Protein AF-0000000085117519 (afdb_homodimer)

Solvent-accessible surface area (backbone atoms only — not comparable to full-atom values): 30562 Å² total; per-residue (Å²): 130,60,61,52,60,50,50,51,42,46,38,58,75,48,34,56,81,60,82,29,48,44,39,52,69,30,52,37,59,60,40,40,76,76,71,46,51,65,66,56,47,53,52,32,51,52,50,38,33,74,71,52,37,32,43,80,46,76,56,90,94,42,48,32,40,27,59,27,74,63,30,47,52,53,40,50,56,50,45,55,66,66,70,52,86,67,80,57,80,66,82,73,40,32,35,37,42,36,47,63,70,51,78,94,43,46,69,58,52,57,56,48,50,54,54,38,37,48,71,22,40,26,47,76,48,98,46,34,31,34,28,62,58,93,46,64,68,60,50,54,50,48,32,61,73,68,67,40,60,93,27,44,41,33,31,45,24,34,83,71,19,85,68,50,73,54,57,52,44,59,69,29,41,67,59,68,62,52,34,52,51,29,48,52,50,42,60,56,49,52,55,48,39,57,53,49,50,53,32,48,75,69,66,72,51,52,34,60,56,28,33,50,52,41,51,51,50,50,52,59,56,51,54,44,47,65,72,51,47,72,74,30,64,90,60,47,65,92,85,51,36,59,60,57,36,49,52,50,48,53,54,44,44,57,73,26,40,66,46,16,48,52,38,50,50,54,43,51,45,53,44,51,49,54,49,51,54,50,50,52,53,52,68,72,97,130,60,60,52,59,51,50,51,42,45,39,60,76,46,34,56,82,59,82,29,46,44,39,52,68,31,53,38,57,58,39,39,77,76,72,46,49,64,66,55,48,54,51,32,50,51,50,38,34,74,72,50,36,32,45,80,45,76,57,88,95,42,50,29,40,27,58,28,76,64,29,47,54,52,40,51,56,49,44,54,65,66,71,51,87,66,79,56,83,67,83,73,41,32,34,38,42,37,47,62,68,53,78,93,45,46,70,57,51,57,55,48,49,55,52,38,37,50,71,20,40,26,48,76,48,98,46,34,31,36,26,62,58,94,47,66,68,60,50,54,50,50,33,60,73,68,67,39,60,94,28,43,42,33,29,46,24,33,84,72,21,84,67,50,72,54,57,51,44,59,68,30,42,67,60,68,62,52,35,50,53,29,47,53,49,42,60,56,49,50,55,48,37,57,54,49,51,53,31,48,76,69,66,72,52,53,35,62,55,28,32,48,53,41,52,49,50,50,52,58,56,52,54,45,48,64,70,49,48,72,73,31,65,91,62,48,64,91,85,53,36,60,61,56,34,49,52,50,48,50,54,46,44,58,73,25,39,65,46,15,48,51,38,49,48,55,43,52,45,53,44,52,51,55,47,50,54,50,50,52,54,52,68,72,96

Sequence (570 aa):
MNTRSMIFTIYGDYIRHYGGEIWIGSLIRLLREFGHNDQAVRAAVSRMSKQGWIRAEKRGNKSYYSLTERGVKRMEEAARRIYKTRPEHWDGKWRILIYTIPEDKRHLRDELRKELVWSGFGTISNSCWISPNNLEQQVYDLIDKYDIRPYVDFFLAEYDGPHTNKQLVEKCWNLEEINQKYEQFIAVYSQKYVIDKHKIERGEMSDAECFVERTKLVHEYRKFLFIDPGLPEELLPNEWMGSHAAALFNDYYQQLAAPASRFFEAVFQEGAELDKKEEEEISVEMNTRSMIFTIYGDYIRHYGGEIWIGSLIRLLREFGHNDQAVRAAVSRMSKQGWIRAEKRGNKSYYSLTERGVKRMEEAARRIYKTRPEHWDGKWRILIYTIPEDKRHLRDELRKELVWSGFGTISNSCWISPNNLEQQVYDLIDKYDIRPYVDFFLAEYDGPHTNKQLVEKCWNLEEINQKYEQFIAVYSQKYVIDKHKIERGEMSDAECFVERTKLVHEYRKFLFIDPGLPEELLPNEWMGSHAAALFNDYYQQLAAPASRFFEAVFQEGAELDKKEEEEISVE

Radius of gyration: 36.49 Å; Cα contacts (8 Å, |Δi|>4): 684; chains: 2; bounding box: 38×112×110 Å

Nearest PDB structures (foldseek):
  8a39-assembly2_BP1-2  TM=8.438E-01  e=2.696E-21  Escherichia coli W
  3l09-assembly2_C  TM=6.729E-01  e=2.757E-09  Jannaschia sp. CCS1
  5ndv-assembly2_C0  TM=5.968E-01  e=7.536E-02  Saccharomyces cerevisiae S288C
  8q87-assembly1_Aj  TM=6.374E-01  e=1.216E-01  Gallus gallus
  4y66-assembly2_C  TM=2.990E-01  e=1.673E-01  Giardia lamblia ATCC 50803

pLDDT: mean 92.29, std 9.92, range [41.88, 98.69]

Foldseek 3Di:
DQLLLLLLLCLLPPLVVVVQKFWLQLVQVLCVLVVDHSVSNVVSLVVCVVVQQWDWDDDPPIIMIGGDPVNNVVSVVLCCVLLPDDADDFPQKKKKKFFADDPVVVVLVVVVVQLCLLLQWFDPDPGMTMASDPCVVVVVVSCVVSVRVVTMDMDIGHDPDPDDLLVSCVNGAVQVVLQVLLVVLCVVLVVVLVVVLVCVVVVNAALSNLLVVLSVLSSSSSVSSNRHSSHGPVNDDPDRSVNVSSVSSVSSNVSSPVSPNVVSCVSRVVRVVVSVVVVVVVVVD/DQLLLLLLLCLLPPLVVVQQKFWLQLVQVLCVLVVDHSVSNVVSLVVCVVVQQWDWDDDPPIIMIGGDPVNNVVSVVLCCVLLPDDADDFPQKKKKKFFADDPVVVVLVVVVVQLCLLLQWFDPDPGMIMASDPCVVVVVVSCVVSVRVVTMDMDIGHDPDPDDLLVVCVNGAVQVVLQVLLVVLCVVVVVVLVVVLVCVVVVNAALSNLLVVLSVLSSSSSVSSNRHSSHGPVNDDPDRSVNVSSVSSVSSNVSSPVSPNVVSVVSRVVRVVVSVVVVVVVVVD

InterPro domains:
  IPR011965 Phenylacetic acid degradation operon negative regulatory protein PaaX [PIRSF020623] (1-280)
  IPR011965 Phenylacetic acid degradation operon negative regulatory protein PaaX [TIGR02277] (5-280)
  IPR012906 Transcriptional repressor PaaX-like, N-terminal [PF07848] (3-71)
  IPR013225 Transcriptional repressor PaaX-like, C-terminal [PF08223] (173-266)
  IPR036388 Winged helix-like DNA-binding domain superfamily [G3DSA:1.10.10.10] (1-83)
  IPR036390 Winged helix DNA-binding domain superfamily [SSF46785] (14-85)
  IPR048846 Transcriptional repressor PaaX-like, central Cas2-like domain [PF20803] (88-169)

Structure (mmCIF, N/CA/C/O backbone):
data_AF-0000000085117519-model_v1
#
loop_
_entity.id
_entity.type
_entity.pdbx_description
1 polymer 'Repressor in the phenylacetic acid catabolism'
#
loop_
_atom_site.group_PDB
_atom_site.id
_atom_site.type_symbol
_atom_site.label_atom_id
_atom_site.label_alt_id
_atom_site.label_comp_id
_atom_site.label_asym_id
_atom_site.label_entity_id
_atom_site.label_seq_id
_atom_site.pdbx_PDB_ins_code
_atom_site.Cartn_x
_atom_site.Cartn_y
_atom_site.Cartn_z
_atom_site.occupancy
_atom_site.B_iso_or_equiv
_atom_site.auth_seq_id
_atom_site.auth_comp_id
_atom_site.auth_asym_id
_atom_site.auth_atom_id
_atom_site.pdbx_PDB_model_num
ATOM 1 N N . MET A 1 1 ? -12.977 36.719 10.633 1 80.56 1 MET A N 1
ATOM 2 C CA . MET A 1 1 ? -12.148 35.688 11.234 1 80.56 1 MET A CA 1
ATOM 3 C C . MET A 1 1 ? -12.938 34.906 12.281 1 80.56 1 MET A C 1
ATOM 5 O O . MET A 1 1 ? -13.641 35.5 13.102 1 80.56 1 MET A O 1
ATOM 9 N N . ASN A 1 2 ? -12.844 33.625 12.211 1 90.38 2 ASN A N 1
ATOM 10 C CA . ASN A 1 2 ? -13.562 32.75 13.133 1 90.38 2 ASN A CA 1
ATOM 11 C C . ASN A 1 2 ? -13.008 32.844 14.555 1 90.38 2 ASN A C 1
ATOM 13 O O . ASN A 1 2 ? -11.797 32.719 14.758 1 90.38 2 ASN A O 1
ATOM 17 N N . THR A 1 3 ? -13.922 33.25 15.469 1 95.31 3 THR A N 1
ATOM 18 C CA . THR A 1 3 ? -13.516 33.531 16.844 1 95.31 3 THR A CA 1
ATOM 19 C C . THR A 1 3 ? -12.805 32.312 17.453 1 95.31 3 THR A C 1
ATOM 21 O O . THR A 1 3 ? -11.742 32.438 18.062 1 95.31 3 THR A O 1
ATOM 24 N N . ARG A 1 4 ? -13.375 31.156 17.25 1 94.44 4 ARG A N 1
ATOM 25 C CA . ARG A 1 4 ? -12.805 29.938 17.797 1 94.44 4 ARG A CA 1
ATOM 26 C C . ARG A 1 4 ? -11.398 29.703 17.25 1 94.44 4 ARG A C 1
ATOM 28 O O . ARG A 1 4 ? -10.484 29.344 18 1 94.44 4 ARG A O 1
ATOM 35 N N . SER A 1 5 ? -11.281 29.953 16 1 94.75 5 SER A N 1
ATOM 36 C CA . SER A 1 5 ? -9.984 29.75 15.352 1 94.75 5 SER A CA 1
ATOM 37 C C . SER A 1 5 ? -8.938 30.719 15.891 1 94.75 5 SER A C 1
ATOM 39 O O . SER A 1 5 ? -7.777 30.328 16.078 1 94.75 5 SER A O 1
ATOM 41 N N . MET A 1 6 ? -9.328 31.953 16.141 1 96.5 6 MET A N 1
ATOM 42 C CA . MET A 1 6 ? -8.398 32.938 16.672 1 96.5 6 MET A CA 1
ATOM 43 C C . MET A 1 6 ? -7.984 32.594 18.094 1 96.5 6 MET A C 1
ATOM 45 O O . MET A 1 6 ? -6.832 32.812 18.469 1 96.5 6 MET A O 1
ATOM 49 N N . ILE A 1 7 ? -8.914 32.031 18.812 1 96.94 7 ILE A N 1
ATOM 50 C CA . ILE A 1 7 ? -8.609 31.625 20.188 1 96.94 7 ILE A CA 1
ATOM 51 C C . ILE A 1 7 ? -7.539 30.531 20.172 1 96.94 7 ILE A C 1
ATOM 53 O O . ILE A 1 7 ? -6.586 30.562 20.953 1 96.94 7 ILE A O 1
ATOM 57 N N . PHE A 1 8 ? -7.633 29.625 19.234 1 94.81 8 PHE A N 1
ATOM 58 C CA . PHE A 1 8 ? -6.629 28.578 19.094 1 94.81 8 PHE A CA 1
ATOM 59 C C . PHE A 1 8 ? -5.266 29.172 18.781 1 94.81 8 PHE A C 1
ATOM 61 O O . PHE A 1 8 ? -4.246 28.719 19.297 1 94.81 8 PHE A O 1
ATOM 68 N N . THR A 1 9 ? -5.273 30.125 17.938 1 96.88 9 THR A N 1
ATOM 69 C CA . THR A 1 9 ? -4.027 30.781 17.562 1 96.88 9 THR A CA 1
ATOM 70 C C . THR A 1 9 ? -3.381 31.453 18.781 1 96.88 9 THR A C 1
ATOM 72 O O . THR A 1 9 ? -2.176 31.328 19 1 96.88 9 THR A O 1
ATOM 75 N N . ILE A 1 10 ? -4.168 32.125 19.594 1 97.56 10 ILE A N 1
ATOM 76 C CA . ILE A 1 10 ? -3.656 32.875 20.734 1 97.56 10 ILE A CA 1
ATOM 77 C C . ILE A 1 10 ? -3.164 31.891 21.797 1 97.56 10 ILE A C 1
ATOM 79 O O . ILE A 1 10 ? -2.129 32.094 22.422 1 97.56 10 ILE A O 1
ATOM 83 N N . TYR A 1 11 ? -3.879 30.812 22 1 96.81 11 TYR A N 1
ATOM 84 C CA . TYR A 1 11 ? -3.408 29.766 22.906 1 96.81 11 TYR A CA 1
ATOM 85 C C . TYR A 1 11 ? -2.068 29.203 22.453 1 96.81 11 TYR A C 1
ATOM 87 O O . TYR A 1 11 ? -1.144 29.047 23.25 1 96.81 11 TYR A O 1
ATOM 95 N N . GLY A 1 12 ? -1.993 28.938 21.172 1 95.56 12 GLY A N 1
ATOM 96 C CA . GLY A 1 12 ? -0.81 28.297 20.625 1 95.56 12 GLY A CA 1
ATOM 97 C C . GLY A 1 12 ? 0.405 29.203 20.609 1 95.56 12 GLY A C 1
ATOM 98 O O . GLY A 1 12 ? 1.53 28.75 20.828 1 95.56 12 GLY A O 1
ATOM 99 N N . ASP A 1 13 ? 0.16 30.453 20.297 1 96.19 13 ASP A N 1
ATOM 100 C CA . ASP A 1 13 ? 1.281 31.359 20.078 1 96.19 13 ASP A CA 1
ATOM 101 C C . ASP A 1 13 ? 1.698 32.031 21.391 1 96.19 13 ASP A C 1
ATOM 103 O O . ASP A 1 13 ? 2.865 32.406 21.562 1 96.19 13 ASP A O 1
ATOM 107 N N . TYR A 1 14 ? 0.748 32.25 22.375 1 96.56 14 TYR A N 1
ATOM 108 C CA . TYR A 1 14 ? 1.052 33.031 23.578 1 96.56 14 TYR A CA 1
ATOM 109 C C . TYR A 1 14 ? 0.777 32.219 24.828 1 96.56 14 TYR A C 1
ATOM 111 O O . TYR A 1 14 ? 1.704 31.875 25.562 1 96.56 14 TYR A O 1
ATOM 119 N N . ILE A 1 15 ? -0.419 31.812 25.031 1 95.56 15 ILE A N 1
ATOM 120 C CA . ILE A 1 15 ? -0.917 31.375 26.328 1 95.56 15 ILE A CA 1
ATOM 121 C C . ILE A 1 15 ? -0.161 30.109 26.75 1 95.56 15 ILE A C 1
ATOM 123 O O . ILE A 1 15 ? 0.121 29.938 27.938 1 95.56 15 ILE A O 1
ATOM 127 N N . ARG A 1 16 ? 0.128 29.25 25.781 1 92.62 16 ARG A N 1
ATOM 128 C CA . ARG A 1 16 ? 0.803 28 26.109 1 92.62 16 ARG A CA 1
ATOM 129 C C . ARG A 1 16 ? 2.148 28.266 26.781 1 92.62 16 ARG A C 1
ATOM 131 O O . ARG A 1 16 ? 2.65 27.422 27.516 1 92.62 16 ARG A O 1
ATOM 138 N N . HIS A 1 17 ? 2.74 29.484 26.547 1 92.31 17 HIS A N 1
ATOM 139 C CA . HIS A 1 17 ? 4.035 29.828 27.125 1 92.31 17 HIS A CA 1
ATOM 140 C C . HIS A 1 17 ? 3.877 30.484 28.484 1 92.31 17 HIS A C 1
ATOM 142 O O . HIS A 1 17 ? 4.867 30.766 29.172 1 92.31 17 HIS A O 1
ATOM 148 N N . TYR A 1 18 ? 2.666 30.75 28.938 1 91.38 18 TYR A N 1
ATOM 149 C CA . TYR A 1 18 ? 2.383 31.406 30.203 1 91.38 18 TYR A CA 1
ATOM 150 C C . TYR A 1 18 ? 1.508 30.531 31.094 1 91.38 18 TYR A C 1
ATOM 152 O O . TYR A 1 18 ? 0.516 31 31.656 1 91.38 18 TYR A O 1
ATOM 160 N N . GLY A 1 19 ? 1.825 29.234 31.125 1 88.12 19 GLY A N 1
ATOM 161 C CA . GLY A 1 19 ? 1.136 28.312 32 1 88.12 19 GLY A CA 1
ATOM 162 C C . GLY A 1 19 ? -0.081 27.656 31.375 1 88.12 19 GLY A C 1
ATOM 163 O O . GLY A 1 19 ? -0.671 26.734 31.938 1 88.12 19 GLY A O 1
ATOM 164 N N . GLY A 1 20 ? -0.543 28.156 30.266 1 91.81 20 GLY A N 1
ATOM 165 C CA . GLY A 1 20 ? -1.612 27.547 29.5 1 91.81 20 GLY A CA 1
ATOM 166 C C . GLY A 1 20 ? -2.996 27.891 30.016 1 91.81 20 GLY A C 1
ATOM 167 O O . GLY A 1 20 ? -3.971 27.203 29.703 1 91.81 20 GLY A O 1
ATOM 168 N N . GLU A 1 21 ? -3.006 28.812 30.828 1 94.44 21 GLU A N 1
ATOM 169 C CA . GLU A 1 21 ? -4.27 29.234 31.422 1 94.44 21 GLU A CA 1
ATOM 170 C C . GLU A 1 21 ? -4.477 30.75 31.266 1 94.44 21 GLU A C 1
ATOM 172 O O . GLU A 1 21 ? -3.52 31.516 31.328 1 94.44 21 GLU A O 1
ATOM 177 N N . ILE A 1 22 ? -5.762 31.141 31.094 1 95.75 22 ILE A N 1
ATOM 178 C CA . ILE A 1 22 ? -6.031 32.562 30.938 1 95.75 22 ILE A CA 1
ATOM 179 C C . ILE A 1 22 ? -7.398 32.906 31.531 1 95.75 22 ILE A C 1
ATOM 181 O O . ILE A 1 22 ? -8.328 32.094 31.453 1 95.75 22 ILE A O 1
ATOM 185 N N . TRP A 1 23 ? -7.465 34.031 32.156 1 95.81 23 TRP A N 1
ATOM 186 C CA . TRP A 1 23 ? -8.734 34.594 32.594 1 95.81 23 TRP A CA 1
ATOM 187 C C . TRP A 1 23 ? -9.602 35.031 31.422 1 95.81 23 TRP A C 1
ATOM 189 O O . TRP A 1 23 ? -9.102 35.625 30.469 1 95.81 23 TRP A O 1
ATOM 199 N N . ILE A 1 24 ? -10.852 34.688 31.547 1 95.94 24 ILE A N 1
ATOM 200 C CA . ILE A 1 24 ? -11.766 34.969 30.438 1 95.94 24 ILE A CA 1
ATOM 201 C C . ILE A 1 24 ? -11.773 36.438 30.125 1 95.94 24 ILE A C 1
ATOM 203 O O . ILE A 1 24 ? -11.93 36.844 28.969 1 95.94 24 ILE A O 1
ATOM 207 N N . GLY A 1 25 ? -11.68 37.312 31.109 1 95.19 25 GLY A N 1
ATOM 208 C CA . GLY A 1 25 ? -11.633 38.75 30.891 1 95.19 25 GLY A CA 1
ATOM 209 C C . GLY A 1 25 ? -10.445 39.188 30.047 1 95.19 25 GLY A C 1
ATOM 210 O O . GLY A 1 25 ? -10.578 40.062 29.172 1 95.19 25 GLY A O 1
ATOM 211 N N . SER A 1 26 ? -9.312 38.625 30.312 1 96.69 26 SER A N 1
ATOM 212 C CA . SER A 1 26 ? -8.117 38.906 29.547 1 96.69 26 SER A CA 1
ATOM 213 C C . SER A 1 26 ? -8.258 38.438 28.094 1 96.69 26 SER A C 1
ATOM 215 O O . SER A 1 26 ? -7.848 39.125 27.172 1 96.69 26 SER A O 1
ATOM 217 N N . LEU A 1 27 ? -8.836 37.25 27.969 1 97.38 27 LEU A N 1
ATOM 218 C CA . LEU A 1 27 ? -9.039 36.688 26.641 1 97.38 27 LEU A CA 1
ATOM 219 C C . LEU A 1 27 ? -9.953 37.562 25.812 1 97.38 27 LEU A C 1
ATOM 221 O O . LEU A 1 27 ? -9.688 37.812 24.625 1 97.38 27 LEU A O 1
ATOM 225 N N . ILE A 1 28 ? -10.984 38.062 26.438 1 97 28 ILE A N 1
ATOM 226 C CA . ILE A 1 28 ? -11.93 38.938 25.766 1 97 28 ILE A CA 1
ATOM 227 C C . ILE A 1 28 ? -11.219 40.219 25.359 1 97 28 ILE A C 1
ATOM 229 O O . ILE A 1 28 ? -11.414 40.719 24.234 1 97 28 ILE A O 1
ATOM 233 N N . ARG A 1 29 ? -10.391 40.781 26.234 1 96.75 29 ARG A N 1
ATOM 234 C CA . ARG A 1 29 ? -9.641 42 25.938 1 96.75 29 ARG A CA 1
ATOM 235 C C . ARG A 1 29 ? -8.703 41.812 24.75 1 96.75 29 ARG A C 1
ATOM 237 O O . ARG A 1 29 ? -8.594 42.688 23.891 1 96.75 29 ARG A O 1
ATOM 244 N N . LEU A 1 30 ? -8.062 40.625 24.703 1 97.62 30 LEU A N 1
ATOM 245 C CA . LEU A 1 30 ? -7.164 40.312 23.594 1 97.62 30 LEU A CA 1
ATOM 246 C C . LEU A 1 30 ? -7.934 40.25 22.281 1 97.62 30 LEU A C 1
ATOM 248 O O . LEU A 1 30 ? -7.512 40.812 21.281 1 97.62 30 LEU A O 1
ATOM 252 N N . LEU A 1 31 ? -9.078 39.594 22.281 1 98 31 LEU A N 1
ATOM 253 C CA . LEU A 1 31 ? -9.82 39.344 21.062 1 98 31 LEU A CA 1
ATOM 254 C C . LEU A 1 31 ? -10.555 40.594 20.578 1 98 31 LEU A C 1
ATOM 256 O O . LEU A 1 31 ? -10.93 40.688 19.422 1 98 31 LEU A O 1
ATOM 260 N N . ARG A 1 32 ? -10.703 41.531 21.516 1 96.69 32 ARG A N 1
ATOM 261 C CA . ARG A 1 32 ? -11.297 42.812 21.141 1 96.69 32 ARG A CA 1
ATOM 262 C C . ARG A 1 32 ? -10.438 43.531 20.094 1 96.69 32 ARG A C 1
ATOM 264 O O . ARG A 1 32 ? -10.961 44.219 19.219 1 96.69 32 ARG A O 1
ATOM 271 N N . GLU A 1 33 ? -9.156 43.312 20.172 1 96.62 33 GLU A N 1
ATOM 272 C CA . GLU A 1 33 ? -8.234 43.906 19.219 1 96.62 33 GLU A CA 1
ATOM 273 C C . GLU A 1 33 ? -8.516 43.438 17.797 1 96.62 33 GLU A C 1
ATOM 275 O O . GLU A 1 33 ? -8.117 44.094 16.828 1 96.62 33 GLU A O 1
ATOM 280 N N . PHE A 1 34 ? -9.242 42.344 17.609 1 97.19 34 PHE A N 1
ATOM 281 C CA . PHE A 1 34 ? -9.562 41.812 16.297 1 97.19 34 PHE A CA 1
ATOM 282 C C . PHE A 1 34 ? -11.023 42.062 15.953 1 97.19 34 PHE A C 1
ATOM 284 O O . PHE A 1 34 ? -11.523 41.562 14.93 1 97.19 34 PHE A O 1
ATOM 291 N N . GLY A 1 35 ? -11.742 42.719 16.828 1 95.38 35 GLY A N 1
ATOM 292 C CA . GLY A 1 35 ? -13.117 43.094 16.562 1 95.38 35 GLY A CA 1
ATOM 293 C C . GLY A 1 35 ? -14.125 42.094 17.062 1 95.38 35 GLY A C 1
ATOM 294 O O . GLY A 1 35 ? -15.312 42.188 16.75 1 95.38 35 GLY A O 1
ATOM 295 N N . HIS A 1 36 ? -13.672 41.125 17.922 1 96.69 36 HIS A N 1
ATOM 296 C CA . HIS A 1 36 ? -14.609 40.188 18.484 1 96.69 36 HIS A CA 1
ATOM 297 C C . HIS A 1 36 ? -15.25 40.719 19.75 1 96.69 36 HIS A C 1
ATOM 299 O O . HIS A 1 36 ? -14.594 41.375 20.547 1 96.69 36 HIS A O 1
ATOM 305 N N . ASN A 1 37 ? -16.469 40.406 19.922 1 95.62 37 ASN A N 1
ATOM 306 C CA . ASN A 1 37 ? -17.141 40.906 21.109 1 95.62 37 ASN A CA 1
ATOM 307 C C . ASN A 1 37 ? -17.172 39.844 22.219 1 95.62 37 ASN A C 1
ATOM 309 O O . ASN A 1 37 ? -16.797 38.688 21.984 1 95.62 37 ASN A O 1
ATOM 313 N N . ASP A 1 38 ? -17.656 40.312 23.328 1 96.31 38 ASP A N 1
ATOM 314 C CA . ASP A 1 38 ? -17.656 39.5 24.531 1 96.31 38 ASP A CA 1
ATOM 315 C C . ASP A 1 38 ? -18.5 38.219 24.344 1 96.31 38 ASP A C 1
ATOM 317 O O . ASP A 1 38 ? -18.047 37.125 24.656 1 96.31 38 ASP A O 1
ATOM 321 N N . GLN A 1 39 ? -19.562 38.375 23.781 1 96.56 39 GLN A N 1
ATOM 322 C CA . GLN A 1 39 ? -20.484 37.281 23.609 1 96.56 39 GLN A CA 1
ATOM 323 C C . GLN A 1 39 ? -19.906 36.219 22.688 1 96.56 39 GLN A C 1
ATOM 325 O O . GLN A 1 39 ? -20.016 35 22.969 1 96.56 39 GLN A O 1
ATOM 330 N N . ALA A 1 40 ? -19.344 36.625 21.625 1 96.38 40 ALA A N 1
ATOM 331 C CA . ALA A 1 40 ? -18.75 35.719 20.656 1 96.38 40 ALA A CA 1
ATOM 332 C C . ALA A 1 40 ? -17.594 34.938 21.297 1 96.38 40 ALA A C 1
ATOM 334 O O . ALA A 1 40 ? -17.453 33.719 21.047 1 96.38 40 ALA A O 1
ATOM 335 N N . VAL A 1 41 ? -16.812 35.594 22.078 1 97.44 41 VAL A N 1
ATOM 336 C CA . VAL A 1 41 ? -15.656 34.969 22.719 1 97.44 41 VAL A CA 1
ATOM 337 C C . VAL A 1 41 ? -16.141 33.906 23.719 1 97.44 41 VAL A C 1
ATOM 339 O O . VAL A 1 41 ? -15.648 32.781 23.734 1 97.44 41 VAL A O 1
ATOM 342 N N . ARG A 1 42 ? -17.125 34.281 24.484 1 96.25 42 ARG A N 1
ATOM 343 C CA . ARG A 1 42 ? -17.656 33.375 25.484 1 96.25 42 ARG A CA 1
ATOM 344 C C . ARG A 1 42 ? -18.297 32.156 24.828 1 96.25 42 ARG A C 1
ATOM 346 O O . ARG A 1 42 ? -18.141 31.031 25.312 1 96.25 42 ARG A O 1
ATOM 353 N N . ALA A 1 43 ? -18.984 32.375 23.781 1 96.62 43 ALA A N 1
ATOM 354 C CA . ALA A 1 43 ? -19.609 31.266 23.047 1 96.62 43 ALA A CA 1
ATOM 355 C C . ALA A 1 43 ? -18.547 30.344 22.469 1 96.62 43 ALA A C 1
ATOM 357 O O . ALA A 1 43 ? -18.703 29.109 22.516 1 96.62 43 ALA A O 1
ATOM 358 N N . ALA A 1 44 ? -17.5 30.938 21.875 1 97.06 44 ALA A N 1
ATOM 359 C CA . ALA A 1 44 ? -16.422 30.141 21.281 1 97.06 44 ALA A CA 1
ATOM 360 C C . ALA A 1 44 ? -15.703 29.312 22.344 1 97.06 44 ALA A C 1
ATOM 362 O O . ALA A 1 44 ? -15.383 28.141 22.125 1 97.06 44 ALA A O 1
ATOM 363 N N . VAL A 1 45 ? -15.469 29.859 23.484 1 96.38 45 VAL A N 1
ATOM 364 C CA . VAL A 1 45 ? -14.805 29.172 24.578 1 96.38 45 VAL A CA 1
ATOM 365 C C . VAL A 1 45 ? -15.68 28.031 25.094 1 96.38 45 VAL A C 1
ATOM 367 O O . VAL A 1 45 ? -15.18 26.953 25.391 1 96.38 45 VAL A O 1
ATOM 370 N N . SER A 1 46 ? -16.953 28.297 25.203 1 95.44 46 SER A N 1
ATOM 371 C CA . SER A 1 46 ? -17.891 27.281 25.625 1 95.44 46 SER A CA 1
ATOM 372 C C . SER A 1 46 ? -17.875 26.078 24.672 1 95.44 46 SER A C 1
ATOM 374 O O . SER A 1 46 ? -17.875 24.938 25.109 1 95.44 46 SER A O 1
ATOM 376 N N . ARG A 1 47 ? -17.891 26.359 23.438 1 95.19 47 ARG A N 1
ATOM 377 C CA . ARG A 1 47 ? -17.844 25.297 22.438 1 95.19 47 ARG A CA 1
ATOM 378 C C . ARG A 1 47 ? -16.531 24.516 22.531 1 95.19 47 ARG A C 1
ATOM 380 O O . ARG A 1 47 ? -16.531 23.281 22.422 1 95.19 47 ARG A O 1
ATOM 387 N N . MET A 1 48 ? -15.438 25.219 22.625 1 95.69 48 MET A N 1
ATOM 388 C CA . MET A 1 48 ? -14.133 24.562 22.734 1 95.69 48 MET A CA 1
ATOM 389 C C . MET A 1 48 ? -14.07 23.688 23.969 1 95.69 48 MET A C 1
ATOM 391 O O . MET A 1 48 ? -13.445 22.625 23.938 1 95.69 48 MET A O 1
ATOM 395 N N . SER A 1 49 ? -14.703 24.188 25 1 95 49 SER A N 1
ATOM 396 C CA . SER A 1 49 ? -14.773 23.391 26.219 1 95 49 SER A CA 1
ATOM 397 C C . SER A 1 49 ? -15.586 22.125 26.016 1 95 49 SER A C 1
ATOM 399 O O . SER A 1 49 ? -15.172 21.047 26.438 1 95 49 SER A O 1
ATOM 401 N N . LYS A 1 50 ? -16.656 22.25 25.359 1 94.56 50 LYS A N 1
ATOM 402 C CA . LYS A 1 50 ? -17.516 21.094 25.078 1 94.56 50 LYS A CA 1
ATOM 403 C C . LYS A 1 50 ? -16.797 20.078 24.188 1 94.56 50 LYS A C 1
ATOM 405 O O . LYS A 1 50 ? -17.016 18.875 24.312 1 94.56 50 LYS A O 1
ATOM 410 N N . GLN A 1 51 ? -15.945 20.609 23.359 1 92.12 51 GLN A N 1
ATOM 411 C CA . GLN A 1 51 ? -15.211 19.766 22.438 1 92.12 51 GLN A CA 1
ATOM 412 C C . GLN A 1 51 ? -13.984 19.141 23.109 1 92.12 51 GLN A C 1
ATOM 414 O O . GLN A 1 51 ? -13.289 18.328 22.516 1 92.12 51 GLN A O 1
ATOM 419 N N . GLY A 1 52 ? -13.648 19.609 24.297 1 93.12 52 GLY A N 1
ATOM 420 C CA . GLY A 1 52 ? -12.617 18.969 25.094 1 93.12 52 GLY A CA 1
ATOM 421 C C . GLY A 1 52 ? -11.234 19.562 24.875 1 93.12 52 GLY A C 1
ATOM 422 O O . GLY A 1 52 ? -10.227 18.969 25.266 1 93.12 52 GLY A O 1
ATOM 423 N N . TRP A 1 53 ? -11.148 20.719 24.297 1 92.88 53 TRP A N 1
ATOM 424 C CA . TRP A 1 53 ? -9.859 21.344 24.047 1 92.88 53 TRP A CA 1
ATOM 425 C C . TRP A 1 53 ? -9.398 22.141 25.266 1 92.88 53 TRP A C 1
ATOM 427 O O . TRP A 1 53 ? -8.195 22.203 25.547 1 92.88 53 TRP A O 1
ATOM 437 N N . ILE A 1 54 ? -10.367 22.828 25.953 1 95.94 54 ILE A N 1
ATOM 438 C CA . ILE A 1 54 ? -10.047 23.625 27.141 1 95.94 54 ILE A CA 1
ATOM 439 C C . ILE A 1 54 ? -10.984 23.266 28.281 1 95.94 54 ILE A C 1
ATOM 441 O O . ILE A 1 54 ? -12.031 22.641 28.062 1 95.94 54 ILE A O 1
ATOM 445 N N . ARG A 1 55 ? -10.539 23.516 29.5 1 96.62 55 ARG A N 1
ATOM 446 C CA . ARG A 1 55 ? -11.336 23.297 30.688 1 96.62 55 ARG A CA 1
ATOM 447 C C . ARG A 1 55 ? -11.469 24.578 31.516 1 96.62 55 ARG A C 1
ATOM 449 O O . ARG A 1 55 ? -10.523 25.359 31.594 1 96.62 55 ARG A O 1
ATOM 456 N N . ALA A 1 56 ? -12.625 24.719 32.125 1 95 56 ALA A N 1
ATOM 457 C CA . ALA A 1 56 ? -12.938 25.922 32.906 1 95 56 ALA A CA 1
ATOM 458 C C . ALA A 1 56 ? -12.68 25.688 34.375 1 95 56 ALA A C 1
ATOM 460 O O . ALA A 1 56 ? -12.914 24.594 34.906 1 95 56 ALA A O 1
ATOM 461 N N . GLU A 1 57 ? -12.172 26.641 35 1 93.69 57 GLU A N 1
ATOM 462 C CA . GLU A 1 57 ? -12.031 26.688 36.469 1 93.69 57 GLU A CA 1
ATOM 463 C C . GLU A 1 57 ? -12.461 28.047 37 1 93.69 57 GLU A C 1
ATOM 465 O O . GLU A 1 57 ? -12.023 29.094 36.531 1 93.69 57 GLU A O 1
ATOM 470 N N . LYS A 1 58 ? -13.297 27.953 37.969 1 92.81 58 LYS A N 1
ATOM 471 C CA . LYS A 1 58 ? -13.758 29.188 38.625 1 92.81 58 LYS A CA 1
ATOM 472 C C . LYS A 1 58 ? -12.953 29.5 39.875 1 92.81 58 LYS A C 1
ATOM 474 O O . LYS A 1 58 ? -12.711 28.609 40.688 1 92.81 58 LYS A O 1
ATOM 479 N N . ARG A 1 59 ? -12.516 30.641 39.906 1 89.75 59 ARG A N 1
ATOM 480 C CA . ARG A 1 59 ? -11.875 31.172 41.094 1 89.75 59 ARG A CA 1
ATOM 481 C C . ARG A 1 59 ? -12.539 32.469 41.531 1 89.75 59 ARG A C 1
ATOM 483 O O . ARG A 1 59 ? -12.25 33.531 40.969 1 89.75 59 ARG A O 1
ATOM 490 N N . GLY A 1 60 ? -13.312 32.344 42.625 1 88.19 60 GLY A N 1
ATOM 491 C CA . GLY A 1 60 ? -14.109 33.5 42.969 1 88.19 60 GLY A CA 1
ATOM 492 C C . GLY A 1 60 ? -15.102 33.906 41.906 1 88.19 60 GLY A C 1
ATOM 493 O O . GLY A 1 60 ? -15.906 33.094 41.438 1 88.19 60 GLY A O 1
ATOM 494 N N . ASN A 1 61 ? -14.961 35.125 41.438 1 87.56 61 ASN A N 1
ATOM 495 C CA . ASN A 1 61 ? -15.867 35.625 40.375 1 87.56 61 ASN A CA 1
ATOM 496 C C . ASN A 1 61 ? -15.211 35.594 39 1 87.56 61 ASN A C 1
ATOM 498 O O . ASN A 1 61 ? -15.742 36.156 38.062 1 87.56 61 ASN A O 1
ATOM 502 N N . LYS A 1 62 ? -14.109 34.969 38.938 1 91 62 LYS A N 1
ATOM 503 C CA . LYS A 1 62 ? -13.367 34.938 37.688 1 91 62 LYS A CA 1
ATOM 504 C C . LYS A 1 62 ? -13.305 33.5 37.125 1 91 62 LYS A C 1
ATOM 506 O O . LYS A 1 62 ? -13.172 32.531 37.875 1 91 62 LYS A O 1
ATOM 511 N N . SER A 1 63 ? -13.531 33.469 35.906 1 93.75 63 SER A N 1
ATOM 512 C CA . SER A 1 63 ? -13.438 32.188 35.219 1 93.75 63 SER A CA 1
ATOM 513 C C . SER A 1 63 ? -12.125 32.062 34.438 1 93.75 63 SER A C 1
ATOM 515 O O . SER A 1 63 ? -11.781 32.938 33.656 1 93.75 63 SER A O 1
ATOM 517 N N . TYR A 1 64 ? -11.422 30.969 34.688 1 95.19 64 TYR A N 1
ATOM 518 C CA . TYR A 1 64 ? -10.172 30.688 34.031 1 95.19 64 TYR A CA 1
ATOM 519 C C . TYR A 1 64 ? -10.312 29.469 33.094 1 95.19 64 TYR A C 1
ATOM 521 O O . TYR A 1 64 ? -11.055 28.531 33.406 1 95.19 64 TYR A O 1
ATOM 529 N N . TYR A 1 65 ? -9.617 29.547 32 1 96.19 65 TYR A N 1
ATOM 530 C CA . TYR A 1 65 ? -9.648 28.453 31.031 1 96.19 65 TYR A CA 1
ATOM 531 C C . TYR A 1 65 ? -8.234 27.969 30.719 1 96.19 65 TYR A C 1
ATOM 533 O O . TYR A 1 65 ? -7.344 28.766 30.438 1 96.19 65 TYR A O 1
ATOM 541 N N . SER A 1 66 ? -8.078 26.656 30.812 1 96.56 66 SER A N 1
ATOM 542 C CA . SER A 1 66 ? -6.781 26.047 30.547 1 96.56 66 SER A CA 1
ATOM 543 C C . SER A 1 66 ? -6.895 24.953 29.484 1 96.56 66 SER A C 1
ATOM 545 O O . SER A 1 66 ? -7.969 24.375 29.297 1 96.56 66 SER A O 1
ATOM 547 N N . LEU A 1 67 ? -5.844 24.688 28.75 1 95.25 67 LEU A N 1
ATOM 548 C CA . LEU A 1 67 ? -5.805 23.594 27.781 1 95.25 67 LEU A CA 1
ATOM 549 C C . LEU A 1 67 ? -5.926 22.234 28.484 1 95.25 67 LEU A C 1
ATOM 551 O O . LEU A 1 67 ? -5.336 22.031 29.547 1 95.25 67 LEU A O 1
ATOM 555 N N . THR A 1 68 ? -6.719 21.359 27.906 1 94.94 68 THR A N 1
ATOM 556 C CA . THR A 1 68 ? -6.715 19.969 28.344 1 94.94 68 THR A CA 1
ATOM 557 C C . THR A 1 68 ? -5.445 19.25 27.891 1 94.94 68 THR A C 1
ATOM 559 O O . THR A 1 68 ? -4.637 19.828 27.156 1 94.94 68 THR A O 1
ATOM 562 N N . GLU A 1 69 ? -5.27 18 28.375 1 92.44 69 GLU A N 1
ATOM 563 C CA . GLU A 1 69 ? -4.129 17.219 27.906 1 92.44 69 GLU A CA 1
ATOM 564 C C . GLU A 1 69 ? -4.145 17.062 26.391 1 92.44 69 GLU A C 1
ATOM 566 O O . GLU A 1 69 ? -3.107 17.188 25.734 1 92.44 69 GLU A O 1
ATOM 571 N N . ARG A 1 70 ? -5.273 16.859 25.891 1 88.56 70 ARG A N 1
ATOM 572 C CA . ARG A 1 70 ? -5.453 16.734 24.438 1 88.56 70 ARG A CA 1
ATOM 573 C C . ARG A 1 70 ? -5.109 18.031 23.734 1 88.56 70 ARG A C 1
ATOM 575 O O . ARG A 1 70 ? -4.461 18.016 22.672 1 88.56 70 ARG A O 1
ATOM 582 N N . GLY A 1 71 ? -5.543 19.109 24.297 1 90.88 71 GLY A N 1
ATOM 583 C CA . GLY A 1 71 ? -5.254 20.422 23.734 1 90.88 71 GLY A CA 1
ATOM 584 C C . GLY A 1 71 ? -3.771 20.75 23.703 1 90.88 71 GLY A C 1
ATOM 585 O O . GLY A 1 71 ? -3.26 21.25 22.703 1 90.88 71 GLY A O 1
ATOM 586 N N . VAL A 1 72 ? -3.135 20.375 24.75 1 93.12 72 VAL A N 1
ATOM 587 C CA . VAL A 1 72 ? -1.701 20.625 24.859 1 93.12 72 VAL A CA 1
ATOM 588 C C . VAL A 1 72 ? -0.958 19.828 23.781 1 93.12 72 VAL A C 1
ATOM 590 O O . VAL A 1 72 ? -0.108 20.375 23.078 1 93.12 72 VAL A O 1
ATOM 593 N N . LYS A 1 73 ? -1.269 18.578 23.656 1 87.62 73 LYS A N 1
ATOM 594 C CA . LYS A 1 73 ? -0.602 17.719 22.688 1 87.62 73 LYS A CA 1
ATOM 595 C C . LYS A 1 73 ? -0.788 18.234 21.266 1 87.62 73 LYS A C 1
ATOM 597 O O . LYS A 1 73 ? 0.168 18.281 20.5 1 87.62 73 LYS A O 1
ATOM 602 N N . ARG A 1 74 ? -1.973 18.641 20.969 1 86.38 74 ARG A N 1
ATOM 603 C CA . ARG A 1 74 ? -2.291 19.141 19.641 1 86.38 74 ARG A CA 1
ATOM 604 C C . ARG A 1 74 ? -1.531 20.422 19.344 1 86.38 74 ARG A C 1
ATOM 606 O O . ARG A 1 74 ? -1.008 20.609 18.25 1 86.38 74 ARG A O 1
ATOM 613 N N . MET A 1 75 ? -1.428 21.312 20.297 1 90.94 75 MET A N 1
ATOM 614 C CA . MET A 1 75 ? -0.77 22.594 20.109 1 90.94 75 MET A CA 1
ATOM 615 C C . MET A 1 75 ? 0.739 22.422 19.969 1 90.94 75 MET A C 1
ATOM 617 O O . MET A 1 75 ? 1.388 23.156 19.219 1 90.94 75 MET A O 1
ATOM 621 N N . GLU A 1 76 ? 1.213 21.469 20.703 1 88.62 76 GLU A N 1
ATOM 622 C CA . GLU A 1 76 ? 2.645 21.203 20.594 1 88.62 76 GLU A CA 1
ATOM 623 C C . GLU A 1 76 ? 3.008 20.641 19.234 1 88.62 76 GLU A C 1
ATOM 625 O O . GLU A 1 76 ? 4.031 21.016 18.656 1 88.62 76 GLU A O 1
ATOM 630 N N . GLU A 1 77 ? 2.217 19.797 18.781 1 84.38 77 GLU A N 1
ATOM 631 C CA . GLU A 1 77 ? 2.428 19.25 17.453 1 84.38 77 GLU A CA 1
ATOM 632 C C . GLU A 1 77 ? 2.377 20.344 16.391 1 84.38 77 GLU A C 1
ATOM 634 O O . GLU A 1 77 ? 3.232 20.391 15.5 1 84.38 77 GLU A O 1
ATOM 639 N N . ALA A 1 78 ? 1.402 21.172 16.484 1 89.81 78 ALA A N 1
ATOM 640 C CA . ALA A 1 78 ? 1.261 22.281 15.539 1 89.81 78 ALA A CA 1
ATOM 641 C C . ALA A 1 78 ? 2.449 23.234 15.625 1 89.81 78 ALA A C 1
ATOM 643 O O . ALA A 1 78 ? 2.984 23.656 14.602 1 89.81 78 ALA A O 1
ATOM 644 N N . ALA A 1 79 ? 2.838 23.516 16.828 1 91.31 79 ALA A N 1
ATOM 645 C CA . ALA A 1 79 ? 3.936 24.453 17.047 1 91.31 79 ALA A CA 1
ATOM 646 C C . ALA A 1 79 ? 5.219 23.953 16.375 1 91.31 79 ALA A C 1
ATOM 648 O O . ALA A 1 79 ? 5.945 24.734 15.766 1 91.31 79 ALA A O 1
ATOM 649 N N . ARG A 1 80 ? 5.418 22.656 16.484 1 86.69 80 ARG A N 1
ATOM 650 C CA . ARG A 1 80 ? 6.613 22.078 15.891 1 86.69 80 ARG A CA 1
ATOM 651 C C . ARG A 1 80 ? 6.625 22.266 14.375 1 86.69 80 ARG A C 1
ATOM 653 O O . ARG A 1 80 ? 7.691 22.438 13.773 1 86.69 80 ARG A O 1
ATOM 660 N N . ARG A 1 81 ? 5.539 22.312 13.836 1 87.56 81 ARG A N 1
ATOM 661 C CA . ARG A 1 81 ? 5.43 22.438 12.391 1 87.56 81 ARG A CA 1
ATOM 662 C C . ARG A 1 81 ? 5.406 23.906 11.969 1 87.56 81 ARG A C 1
ATOM 664 O O . ARG A 1 81 ? 5.91 24.266 10.898 1 87.56 81 ARG A O 1
ATOM 671 N N . ILE A 1 82 ? 4.805 24.75 12.828 1 92.12 82 ILE A N 1
ATOM 672 C CA . ILE A 1 82 ? 4.656 26.172 12.484 1 92.12 82 ILE A CA 1
ATOM 673 C C . ILE A 1 82 ? 5.992 26.891 12.68 1 92.12 82 ILE A C 1
ATOM 675 O O . ILE A 1 82 ? 6.402 27.672 11.828 1 92.12 82 ILE A O 1
ATOM 679 N N . TYR A 1 83 ? 6.613 26.578 13.742 1 89.62 83 TYR A N 1
ATOM 680 C CA . TYR A 1 83 ? 7.797 27.344 14.117 1 89.62 83 TYR A CA 1
ATOM 681 C C . TYR A 1 83 ? 9.07 26.578 13.805 1 89.62 83 TYR A C 1
ATOM 683 O O . TYR A 1 83 ? 10.133 26.859 14.367 1 89.62 83 TYR A O 1
ATOM 691 N N . LYS A 1 84 ? 8.828 25.5 12.852 1 74.44 84 LYS A N 1
ATOM 692 C CA . LYS A 1 84 ? 9.953 24.641 12.461 1 74.44 84 LYS A CA 1
ATOM 693 C C . LYS A 1 84 ? 11.016 25.438 11.711 1 74.44 84 LYS A C 1
ATOM 695 O O . LYS A 1 84 ? 10.688 26.266 10.859 1 74.44 84 LYS A O 1
ATOM 700 N N . THR A 1 85 ? 12.266 25.328 12.188 1 61.62 85 THR A N 1
ATOM 701 C CA . THR A 1 85 ? 13.32 26.078 11.523 1 61.62 85 THR A CA 1
ATOM 702 C C . THR A 1 85 ? 13.992 25.234 10.453 1 61.62 85 THR A C 1
ATOM 704 O O . THR A 1 85 ? 14.609 25.766 9.523 1 61.62 85 THR A O 1
ATOM 707 N N . ARG A 1 86 ? 13.961 23.828 10.633 1 62.47 86 ARG A N 1
ATOM 708 C CA . ARG A 1 86 ? 14.789 23.109 9.664 1 62.47 86 ARG A CA 1
ATOM 709 C C . ARG A 1 86 ? 14.039 21.906 9.086 1 62.47 86 ARG A C 1
ATOM 711 O O . ARG A 1 86 ? 13.305 21.234 9.805 1 62.47 86 ARG A O 1
ATOM 718 N N . PRO A 1 87 ? 14.219 21.828 7.777 1 65.62 87 PRO A N 1
ATOM 719 C CA . PRO A 1 87 ? 13.633 20.641 7.164 1 65.62 87 PRO A CA 1
ATOM 720 C C . PRO A 1 87 ? 14.258 19.344 7.68 1 65.62 87 PRO A C 1
ATOM 722 O O . PRO A 1 87 ? 15.438 19.328 8.039 1 65.62 87 PRO A O 1
ATOM 725 N N . GLU A 1 88 ? 13.445 18.375 7.934 1 75.06 88 GLU A N 1
ATOM 726 C CA . GLU A 1 88 ? 13.945 17.062 8.359 1 75.06 88 GLU A CA 1
ATOM 727 C C . GLU A 1 88 ? 14.562 16.297 7.195 1 75.06 88 GLU A C 1
ATOM 729 O O . GLU A 1 88 ? 14.109 16.422 6.055 1 75.06 88 GLU A O 1
ATOM 734 N N . HIS A 1 89 ? 15.656 15.656 7.488 1 89.31 89 HIS A N 1
ATOM 735 C CA . HIS A 1 89 ? 16.297 14.812 6.488 1 89.31 89 HIS A CA 1
ATOM 736 C C . HIS A 1 89 ? 15.492 13.547 6.238 1 89.31 89 HIS A C 1
ATOM 738 O O . HIS A 1 89 ? 14.977 12.938 7.176 1 89.31 89 HIS A O 1
ATOM 744 N N . TRP A 1 90 ? 15.445 13.266 5.016 1 94.75 90 TRP A N 1
ATOM 745 C CA . TRP A 1 90 ? 14.695 12.078 4.613 1 94.75 90 TRP A CA 1
ATOM 746 C C . TRP A 1 90 ? 15.492 10.812 4.895 1 94.75 90 TRP A C 1
ATOM 748 O O . TRP A 1 90 ? 16.672 10.727 4.562 1 94.75 90 TRP A O 1
ATOM 758 N N . ASP A 1 91 ? 14.977 9.844 5.508 1 96.19 91 ASP A N 1
ATOM 759 C CA . ASP A 1 91 ? 15.672 8.602 5.812 1 96.19 91 ASP A CA 1
ATOM 760 C C . ASP A 1 91 ? 15.57 7.609 4.652 1 96.19 91 ASP A C 1
ATOM 762 O O . ASP A 1 91 ? 16.031 6.469 4.762 1 96.19 91 ASP A O 1
ATOM 766 N N . GLY A 1 92 ? 14.914 8.031 3.59 1 96.44 92 GLY A N 1
ATOM 767 C CA . GLY A 1 92 ? 14.828 7.203 2.398 1 96.44 92 GLY A CA 1
ATOM 768 C C . GLY A 1 92 ? 13.68 6.215 2.441 1 96.44 92 GLY A C 1
ATOM 769 O O . GLY A 1 92 ? 13.539 5.375 1.55 1 96.44 92 GLY A O 1
ATOM 770 N N . LYS A 1 93 ? 12.805 6.336 3.496 1 97.88 93 LYS A N 1
ATOM 771 C CA . LYS A 1 93 ? 11.75 5.348 3.662 1 97.88 93 LYS A CA 1
ATOM 772 C C . LYS A 1 93 ? 10.367 5.98 3.498 1 97.88 93 LYS A C 1
ATOM 774 O O . LYS A 1 93 ? 10.203 7.18 3.725 1 97.88 93 LYS A O 1
ATOM 779 N N . TRP A 1 94 ? 9.523 5.207 3.01 1 98.38 94 TRP A N 1
ATOM 780 C CA . TRP A 1 94 ? 8.109 5.559 2.936 1 98.38 94 TRP A CA 1
ATOM 781 C C . TRP A 1 94 ? 7.309 4.816 4 1 98.38 94 TRP A C 1
ATOM 783 O O . TRP A 1 94 ? 7.547 3.633 4.254 1 98.38 94 TRP A O 1
ATOM 793 N N . ARG A 1 95 ? 6.484 5.551 4.68 1 98.62 95 ARG A N 1
ATOM 794 C CA . ARG A 1 95 ? 5.461 4.953 5.531 1 98.62 95 ARG A CA 1
ATOM 795 C C . ARG A 1 95 ? 4.172 4.715 4.754 1 98.62 95 ARG A C 1
ATOM 797 O O . ARG A 1 95 ? 3.629 5.637 4.145 1 98.62 95 ARG A O 1
ATOM 804 N N . ILE A 1 96 ? 3.744 3.477 4.738 1 98.38 96 ILE A N 1
ATOM 805 C CA . ILE A 1 96 ? 2.523 3.115 4.027 1 98.38 96 ILE A CA 1
ATOM 806 C C . ILE A 1 96 ? 1.472 2.627 5.02 1 98.38 96 ILE A C 1
ATOM 808 O O . ILE A 1 96 ? 1.711 1.679 5.77 1 98.38 96 ILE A O 1
ATOM 812 N N . LEU A 1 97 ? 0.355 3.311 5.062 1 98.12 97 LEU A N 1
ATOM 813 C CA . LEU A 1 97 ? -0.788 2.918 5.883 1 98.12 97 LEU A CA 1
ATOM 814 C C . LEU A 1 97 ? -1.953 2.469 5.008 1 98.12 97 LEU A C 1
ATOM 816 O O . LEU A 1 97 ? -2.416 3.223 4.148 1 98.12 97 LEU A O 1
ATOM 820 N N . ILE A 1 98 ? -2.35 1.219 5.172 1 97.25 98 ILE A N 1
ATOM 821 C CA . ILE A 1 98 ? -3.49 0.668 4.449 1 97.25 98 ILE A CA 1
ATOM 822 C C . ILE A 1 98 ? -4.637 0.395 5.422 1 97.25 98 ILE A C 1
ATOM 824 O O . ILE A 1 98 ? -4.438 -0.241 6.461 1 97.25 98 ILE A O 1
ATOM 828 N N . TYR A 1 99 ? -5.781 0.925 5.141 1 95.19 99 TYR A N 1
ATOM 829 C CA . TYR A 1 99 ? -6.902 0.594 6.012 1 95.19 99 TYR A CA 1
ATOM 830 C C . TYR A 1 99 ? -8.008 -0.11 5.234 1 95.19 99 TYR A C 1
ATOM 832 O O . TYR A 1 99 ? -8.203 0.153 4.047 1 95.19 99 TYR A O 1
ATOM 840 N N . THR A 1 100 ? -8.641 -1.023 5.848 1 92.94 100 THR A N 1
ATOM 841 C CA . THR A 1 100 ? -9.781 -1.775 5.332 1 92.94 100 THR A CA 1
ATOM 842 C C . THR A 1 100 ? -11 -1.606 6.246 1 92.94 100 THR A C 1
ATOM 844 O O . THR A 1 100 ? -11.594 -2.594 6.68 1 92.94 100 THR A O 1
ATOM 847 N N . ILE A 1 101 ? -11.391 -0.451 6.48 1 93.31 101 ILE A N 1
ATOM 848 C CA . ILE A 1 101 ? -12.508 -0.14 7.359 1 93.31 101 ILE A CA 1
ATOM 849 C C . ILE A 1 101 ? -13.82 -0.461 6.652 1 93.31 101 ILE A C 1
ATOM 851 O O . ILE A 1 101 ? -14.086 0.041 5.559 1 93.31 101 ILE A O 1
ATOM 855 N N . PRO A 1 102 ? -14.656 -1.244 7.25 1 92.06 102 PRO A N 1
ATOM 856 C CA . PRO A 1 102 ? -15.891 -1.682 6.602 1 92.06 102 PRO A CA 1
ATOM 857 C C . PRO A 1 102 ? -16.875 -0.534 6.363 1 92.06 102 PRO A C 1
ATOM 859 O O . PRO A 1 102 ? -16.75 0.527 6.98 1 92.06 102 PRO A O 1
ATOM 862 N N . GLU A 1 103 ? -17.797 -0.805 5.465 1 89.38 103 GLU A N 1
ATOM 863 C CA . GLU A 1 103 ? -18.75 0.215 5.039 1 89.38 103 GLU A CA 1
ATOM 864 C C . GLU A 1 103 ? -19.625 0.663 6.199 1 89.38 103 GLU A C 1
ATOM 866 O O . GLU A 1 103 ? -20.031 1.826 6.27 1 89.38 103 GLU A O 1
ATOM 871 N N . ASP A 1 104 ? -19.906 -0.198 7.074 1 92.44 104 ASP A N 1
ATOM 872 C CA . ASP A 1 104 ? -20.781 0.137 8.195 1 92.44 104 ASP A CA 1
ATOM 873 C C . ASP A 1 104 ? -20.062 1.056 9.188 1 92.44 104 ASP A C 1
ATOM 875 O O . ASP A 1 104 ? -20.688 1.6 10.102 1 92.44 104 ASP A O 1
ATOM 879 N N . LYS A 1 105 ? -18.781 1.285 9.008 1 93.5 105 LYS A N 1
ATOM 880 C CA . LYS A 1 105 ? -18.016 2.201 9.844 1 93.5 105 LYS A CA 1
ATOM 881 C C . LYS A 1 105 ? -17.438 3.344 9.023 1 93.5 105 LYS A C 1
ATOM 883 O O . LYS A 1 105 ? -16.328 3.803 9.281 1 93.5 105 LYS A O 1
ATOM 888 N N . ARG A 1 106 ? -18.156 3.732 8.078 1 90.31 106 ARG A N 1
ATOM 889 C CA . ARG A 1 106 ? -17.703 4.75 7.137 1 90.31 106 ARG A CA 1
ATOM 890 C C . ARG A 1 106 ? -17.359 6.051 7.855 1 90.31 106 ARG A C 1
ATOM 892 O O . ARG A 1 106 ? -16.469 6.785 7.43 1 90.31 106 ARG A O 1
ATOM 899 N N . HIS A 1 107 ? -18.062 6.395 8.883 1 91.81 107 HIS A N 1
ATOM 900 C CA . HIS A 1 107 ? -17.781 7.613 9.633 1 91.81 107 HIS A CA 1
ATOM 901 C C . HIS A 1 107 ? -16.359 7.621 10.18 1 91.81 107 HIS A C 1
ATOM 903 O O . HIS A 1 107 ? -15.711 8.664 10.203 1 91.81 107 HIS A O 1
ATOM 909 N N . LEU A 1 108 ? -15.875 6.484 10.562 1 92.38 108 LEU A N 1
ATOM 910 C CA . LEU A 1 108 ? -14.508 6.34 11.062 1 92.38 108 LEU A CA 1
ATOM 911 C C . LEU A 1 108 ? -13.492 6.621 9.953 1 92.38 108 LEU A C 1
ATOM 913 O O . LEU A 1 108 ? -12.445 7.223 10.203 1 92.38 108 LEU A O 1
ATOM 917 N N . ARG A 1 109 ? -13.844 6.184 8.82 1 92.62 109 ARG A N 1
ATOM 918 C CA . ARG A 1 109 ? -12.969 6.406 7.676 1 92.62 109 ARG A CA 1
ATOM 919 C C . ARG A 1 109 ? -12.805 7.895 7.395 1 92.62 109 ARG A C 1
ATOM 921 O O . ARG A 1 109 ? -11.688 8.367 7.152 1 92.62 109 ARG A O 1
ATOM 928 N N . ASP A 1 110 ? -13.898 8.625 7.43 1 91.88 110 ASP A N 1
ATOM 929 C CA . A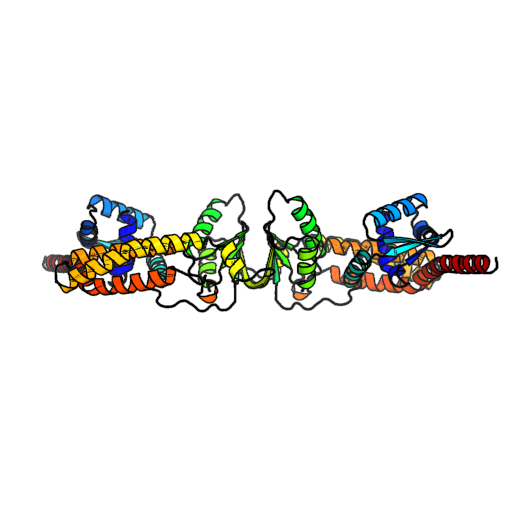SP A 1 110 ? -13.867 10.055 7.164 1 91.88 110 ASP A CA 1
ATOM 930 C C . ASP A 1 110 ? -13.031 10.797 8.211 1 91.88 110 ASP A C 1
ATOM 932 O O . ASP A 1 110 ? -12.242 11.68 7.871 1 91.88 110 ASP A O 1
ATOM 936 N N . GLU A 1 111 ? -13.188 10.469 9.398 1 91.81 111 GLU A N 1
ATOM 937 C CA . GLU A 1 111 ? -12.414 11.078 10.477 1 91.81 111 GLU A CA 1
ATOM 938 C C . GLU A 1 111 ? -10.93 10.758 10.336 1 91.81 111 GLU A C 1
ATOM 940 O O . GLU A 1 111 ? -10.086 11.641 10.516 1 91.81 111 GLU A O 1
ATOM 945 N N . LEU A 1 112 ? -10.672 9.516 10.023 1 93.69 112 LEU A N 1
ATOM 946 C CA . LEU A 1 112 ? -9.281 9.086 9.852 1 93.69 112 LEU A CA 1
ATOM 947 C C . LEU A 1 112 ? -8.617 9.828 8.695 1 93.69 112 LEU A C 1
ATOM 949 O O . LEU A 1 112 ? -7.461 10.234 8.805 1 93.69 112 LEU A O 1
ATOM 953 N N . ARG A 1 113 ? -9.352 9.977 7.672 1 93.19 113 ARG A N 1
ATOM 954 C CA . ARG A 1 113 ? -8.828 10.664 6.496 1 93.19 113 ARG A CA 1
ATOM 955 C C . ARG A 1 113 ? -8.391 12.086 6.84 1 93.19 113 ARG A C 1
ATOM 957 O O . ARG A 1 113 ? -7.332 12.539 6.402 1 93.19 113 ARG A O 1
ATOM 964 N N . LYS A 1 114 ? -9.133 12.766 7.582 1 90.94 114 LYS A N 1
ATOM 965 C CA . LYS A 1 114 ? -8.797 14.125 7.996 1 90.94 114 LYS A CA 1
ATOM 966 C C . LYS A 1 114 ? -7.5 14.148 8.805 1 90.94 114 LYS A C 1
ATOM 968 O O . LYS A 1 114 ? -6.641 15.008 8.586 1 90.94 114 LYS A O 1
ATOM 973 N N . GLU A 1 115 ? -7.418 13.195 9.695 1 91.81 115 GLU A N 1
ATOM 974 C CA . GLU A 1 115 ? -6.23 13.117 10.539 1 91.81 115 GLU A CA 1
ATOM 975 C C . GLU A 1 115 ? -4.988 12.781 9.711 1 91.81 115 GLU A C 1
ATOM 977 O O . GLU A 1 115 ? -3.902 13.297 9.984 1 91.81 115 GLU A O 1
ATOM 982 N N . LEU A 1 116 ? -5.18 11.914 8.75 1 94.56 116 LEU A N 1
ATOM 983 C CA . LEU A 1 116 ? -4.055 11.508 7.91 1 94.56 116 LEU A CA 1
ATOM 984 C C . LEU A 1 116 ? -3.57 12.672 7.051 1 94.56 116 LEU A C 1
ATOM 986 O O . LEU A 1 116 ? -2.365 12.914 6.945 1 94.56 116 LEU A O 1
ATOM 990 N N . VAL A 1 117 ? -4.48 13.422 6.516 1 92.06 117 VAL A N 1
ATOM 991 C CA . VAL A 1 117 ? -4.125 14.602 5.734 1 92.06 117 VAL A CA 1
ATOM 992 C C . VAL A 1 117 ? -3.379 15.602 6.617 1 92.06 117 VAL A C 1
ATOM 994 O O . VAL A 1 117 ? -2.328 16.109 6.23 1 92.06 117 VAL A O 1
ATOM 997 N N . TRP A 1 118 ? -3.865 15.766 7.781 1 87.5 118 TRP A N 1
ATOM 998 C CA . TRP A 1 118 ? -3.27 16.688 8.734 1 87.5 118 TRP A CA 1
ATOM 999 C C . TRP A 1 118 ? -1.858 16.25 9.117 1 87.5 118 TRP A C 1
ATOM 1001 O O . TRP A 1 118 ? -0.978 17.078 9.328 1 87.5 118 TRP A O 1
ATOM 1011 N N . SER A 1 119 ? -1.662 14.961 9.133 1 91 119 SER A N 1
ATOM 1012 C CA . SER A 1 119 ? -0.369 14.422 9.539 1 91 119 SER A CA 1
ATOM 1013 C C . SER A 1 119 ? 0.621 14.43 8.375 1 91 119 SER A C 1
ATOM 1015 O O . SER A 1 119 ? 1.812 14.172 8.57 1 91 119 SER A O 1
ATOM 1017 N N . GLY A 1 120 ? 0.073 14.688 7.184 1 93.25 120 GLY A N 1
ATOM 1018 C CA . GLY A 1 120 ? 0.974 14.82 6.051 1 93.25 120 GLY A CA 1
ATOM 1019 C C . GLY A 1 120 ? 0.957 13.609 5.133 1 93.25 120 GLY A C 1
ATOM 1020 O O . GLY A 1 120 ? 1.807 13.484 4.25 1 93.25 120 GLY A O 1
ATOM 1021 N N . PHE A 1 121 ? 0.029 12.727 5.316 1 96.69 121 PHE A N 1
ATOM 1022 C CA . PHE A 1 121 ? -0.096 11.594 4.414 1 96.69 121 PHE A CA 1
ATOM 1023 C C . PHE A 1 121 ? -0.717 12.016 3.088 1 96.69 121 PHE A C 1
ATOM 1025 O O . PHE A 1 121 ? -1.59 12.891 3.059 1 96.69 121 PHE A O 1
ATOM 1032 N N . GLY A 1 122 ? -0.202 11.438 2.039 1 96.62 122 GLY A N 1
ATOM 1033 C CA . GLY A 1 122 ? -0.859 11.508 0.743 1 96.62 122 GLY A CA 1
ATOM 1034 C C . GLY A 1 122 ? -1.547 10.211 0.357 1 96.62 122 GLY A C 1
ATOM 1035 O O . GLY A 1 122 ? -1.3 9.164 0.962 1 96.62 122 GLY A O 1
ATOM 1036 N N . THR A 1 123 ? -2.426 10.305 -0.584 1 95.44 123 THR A N 1
ATOM 1037 C CA . THR A 1 123 ? -3.166 9.125 -1.021 1 95.44 123 THR A CA 1
ATOM 1038 C C . THR A 1 123 ? -2.592 8.578 -2.326 1 95.44 123 THR A C 1
ATOM 1040 O O . THR A 1 123 ? -2.428 9.32 -3.297 1 95.44 123 THR A O 1
ATOM 1043 N N . ILE A 1 124 ? -2.234 7.305 -2.32 1 94.25 124 ILE A N 1
ATOM 1044 C CA . ILE A 1 124 ? -1.835 6.652 -3.562 1 94.25 124 ILE A CA 1
ATOM 1045 C C . ILE A 1 124 ? -3.035 5.934 -4.176 1 94.25 124 ILE A C 1
ATOM 1047 O O . ILE A 1 124 ? -3.131 5.809 -5.398 1 94.25 124 ILE A O 1
ATOM 1051 N N . SER A 1 125 ? -3.9 5.379 -3.357 1 91.12 125 SER A N 1
ATOM 1052 C CA . SER A 1 125 ? -5.18 4.781 -3.727 1 91.12 125 SER A CA 1
ATOM 1053 C C . SER A 1 125 ? -6.211 4.949 -2.615 1 91.12 125 SER A C 1
ATOM 1055 O O . SER A 1 125 ? -5.906 5.5 -1.556 1 91.12 125 SER A O 1
ATOM 1057 N N . ASN A 1 126 ? -7.469 4.527 -2.805 1 85.81 126 ASN A N 1
ATOM 1058 C CA . ASN A 1 126 ? -8.57 4.789 -1.888 1 85.81 126 ASN A CA 1
ATOM 1059 C C . ASN A 1 126 ? -8.281 4.25 -0.489 1 85.81 126 ASN A C 1
ATOM 1061 O O . ASN A 1 126 ? -8.727 4.82 0.506 1 85.81 126 ASN A O 1
ATOM 1065 N N . SER A 1 127 ? -7.566 3.256 -0.358 1 91.12 127 SER A N 1
ATOM 1066 C CA . SER A 1 127 ? -7.355 2.645 0.95 1 91.12 127 SER A CA 1
ATOM 1067 C C . SER A 1 127 ? -5.879 2.646 1.327 1 91.12 127 SER A C 1
ATOM 1069 O O . SER A 1 127 ? -5.488 2.055 2.336 1 91.12 127 SER A O 1
ATOM 1071 N N . CYS A 1 128 ? -5.102 3.389 0.556 1 96.12 128 CYS A N 1
ATOM 1072 C CA . CYS A 1 128 ? -3.656 3.338 0.76 1 96.12 128 CYS A CA 1
ATOM 1073 C C . CYS A 1 128 ? -3.072 4.738 0.872 1 96.12 128 CYS A C 1
ATOM 1075 O O . CYS A 1 128 ? -3.195 5.543 -0.053 1 96.12 128 CYS A O 1
ATOM 1077 N N . TRP A 1 129 ? -2.42 4.973 1.993 1 97.19 129 TRP A N 1
ATOM 1078 C CA . TRP A 1 129 ? -1.836 6.273 2.309 1 97.19 129 TRP A CA 1
ATOM 1079 C C . TRP A 1 129 ? -0.325 6.164 2.48 1 97.19 129 TRP A C 1
ATOM 1081 O O . TRP A 1 129 ? 0.176 5.16 2.992 1 97.19 129 TRP A O 1
ATOM 1091 N N . ILE A 1 130 ? 0.396 7.199 2.051 1 98.12 130 ILE A N 1
ATOM 1092 C CA . ILE A 1 130 ? 1.851 7.113 2.113 1 98.12 130 ILE A CA 1
ATOM 1093 C C . ILE A 1 130 ? 2.42 8.43 2.641 1 98.12 130 ILE A C 1
ATOM 1095 O O . ILE A 1 130 ? 1.807 9.484 2.484 1 98.12 130 ILE A O 1
ATOM 1099 N N . SER A 1 131 ? 3.512 8.406 3.283 1 97.75 131 SER A N 1
ATOM 1100 C CA . SER A 1 131 ? 4.254 9.57 3.75 1 97.75 131 SER A CA 1
ATOM 1101 C C . SER A 1 131 ? 5.746 9.273 3.85 1 97.75 131 SER A C 1
ATOM 1103 O O . SER A 1 131 ? 6.141 8.172 4.246 1 97.75 131 SER A O 1
ATOM 1105 N N . PRO A 1 132 ? 6.574 10.18 3.443 1 97.25 132 PRO A N 1
ATOM 1106 C CA . PRO A 1 132 ? 8.016 10.008 3.652 1 97.25 132 PRO A CA 1
ATOM 1107 C C . PRO A 1 132 ? 8.469 10.469 5.039 1 97.25 132 PRO A C 1
ATOM 1109 O O . PRO A 1 132 ? 9.633 10.297 5.398 1 97.25 132 PRO A O 1
ATOM 1112 N N . ASN A 1 133 ? 7.516 11.094 5.816 1 94.31 133 ASN A N 1
ATOM 1113 C CA . ASN A 1 133 ? 7.867 11.586 7.141 1 94.31 133 ASN A CA 1
ATOM 1114 C C . ASN A 1 133 ? 7.867 10.469 8.18 1 94.31 133 ASN A C 1
ATOM 1116 O O . ASN A 1 133 ? 7.188 9.453 8 1 94.31 133 ASN A O 1
ATOM 1120 N N . ASN A 1 134 ? 8.719 10.641 9.234 1 93.62 134 ASN A N 1
ATOM 1121 C CA . ASN A 1 134 ? 8.773 9.664 10.312 1 93.62 134 ASN A CA 1
ATOM 1122 C C . ASN A 1 134 ? 7.578 9.789 11.25 1 93.62 134 ASN A C 1
ATOM 1124 O O . ASN A 1 134 ? 7.652 10.477 12.273 1 93.62 134 ASN A O 1
ATOM 1128 N N . LEU A 1 135 ? 6.531 9.117 10.922 1 92.81 135 LEU A N 1
ATOM 1129 C CA . LEU A 1 135 ? 5.25 9.352 11.578 1 92.81 135 LEU A CA 1
ATOM 1130 C C . LEU A 1 135 ? 4.785 8.109 12.328 1 92.81 135 LEU A C 1
ATOM 1132 O O . LEU A 1 135 ? 3.588 7.938 12.562 1 92.81 135 LEU A O 1
ATOM 1136 N N . GLU A 1 136 ? 5.688 7.199 12.633 1 95.31 136 GLU A N 1
ATOM 1137 C CA . GLU A 1 136 ? 5.301 5.941 13.266 1 95.31 136 GLU A CA 1
ATOM 1138 C C . GLU A 1 136 ? 4.516 6.191 14.547 1 95.31 136 GLU A C 1
ATOM 1140 O O . GLU A 1 136 ? 3.436 5.629 14.734 1 95.31 136 GLU A O 1
ATOM 1145 N N . GLN A 1 137 ? 5.043 7.082 15.367 1 91.88 137 GLN A N 1
ATOM 1146 C CA . GLN A 1 137 ? 4.371 7.355 16.641 1 91.88 137 GLN A CA 1
ATOM 1147 C C . GLN A 1 137 ? 2.979 7.934 16.406 1 91.88 137 GLN A C 1
ATOM 1149 O O . GLN A 1 137 ? 2.018 7.531 17.062 1 91.88 137 GLN A O 1
ATOM 1154 N N . GLN A 1 138 ? 2.859 8.859 15.516 1 90.62 138 GLN A N 1
ATOM 1155 C CA . GLN A 1 138 ? 1.572 9.469 15.203 1 90.62 138 GLN A CA 1
ATOM 1156 C C . GLN A 1 138 ? 0.572 8.43 14.703 1 90.62 138 GLN A C 1
ATOM 1158 O O . GLN A 1 138 ? -0.606 8.477 15.062 1 90.62 138 GLN A O 1
ATOM 1163 N N . VAL A 1 139 ? 1.027 7.488 13.906 1 95.38 139 VAL A N 1
ATOM 1164 C CA . VAL A 1 139 ? 0.166 6.449 13.352 1 95.38 139 VAL A CA 1
ATOM 1165 C C . VAL A 1 139 ? -0.381 5.578 14.477 1 95.38 139 VAL A C 1
ATOM 1167 O O . VAL A 1 139 ? -1.586 5.324 14.547 1 95.38 139 VAL A O 1
ATOM 1170 N N . TYR A 1 140 ? 0.469 5.16 15.344 1 95.69 140 TYR A N 1
ATOM 1171 C CA . TYR A 1 140 ? 0.022 4.281 16.422 1 95.69 140 TYR A CA 1
ATOM 1172 C C . TYR A 1 140 ? -0.881 5.027 17.391 1 95.69 140 TYR A C 1
ATOM 1174 O O . TYR A 1 140 ? -1.814 4.445 17.953 1 95.69 140 TYR A O 1
ATOM 1182 N N . ASP A 1 141 ? -0.628 6.34 17.578 1 91.19 141 ASP A N 1
ATOM 1183 C CA . ASP A 1 141 ? -1.539 7.156 18.375 1 91.19 141 ASP A CA 1
ATOM 1184 C C . ASP A 1 141 ? -2.932 7.195 17.75 1 91.19 141 ASP A C 1
ATOM 1186 O O . ASP A 1 141 ? -3.938 7.121 18.453 1 91.19 141 ASP A O 1
ATOM 1190 N N . LEU A 1 142 ? -2.967 7.34 16.484 1 92.62 142 LEU A N 1
ATOM 1191 C CA . LEU A 1 142 ? -4.234 7.371 15.758 1 92.62 142 LEU A CA 1
ATOM 1192 C C . LEU A 1 142 ? -4.965 6.039 15.883 1 92.62 142 LEU A C 1
ATOM 1194 O O . LEU A 1 142 ? -6.18 6.012 16.094 1 92.62 142 LEU A O 1
ATOM 1198 N N . ILE A 1 143 ? -4.211 4.934 15.703 1 95 143 ILE A N 1
ATOM 1199 C CA . ILE A 1 143 ? -4.777 3.594 15.805 1 95 143 ILE A CA 1
ATOM 1200 C C . ILE A 1 143 ? -5.449 3.418 17.172 1 95 143 ILE A C 1
ATOM 1202 O O . ILE A 1 143 ? -6.57 2.91 17.25 1 95 143 ILE A O 1
ATOM 1206 N N . ASP A 1 144 ? -4.75 3.902 18.188 1 93.62 144 ASP A N 1
ATOM 1207 C CA . ASP A 1 144 ? -5.281 3.775 19.547 1 93.62 144 ASP A CA 1
ATOM 1208 C C . ASP A 1 144 ? -6.477 4.703 19.766 1 93.62 144 ASP A C 1
ATOM 1210 O O . ASP A 1 144 ? -7.496 4.293 20.312 1 93.62 144 ASP A O 1
ATOM 1214 N N . LYS A 1 145 ? -6.391 5.875 19.312 1 87.88 145 LYS A N 1
ATOM 1215 C CA . LYS A 1 145 ? -7.422 6.895 19.5 1 87.88 145 LYS A CA 1
ATOM 1216 C C . LYS A 1 145 ? -8.742 6.449 18.875 1 87.88 145 LYS A C 1
ATOM 1218 O O . LYS A 1 145 ? -9.805 6.605 19.484 1 87.88 145 LYS A O 1
ATOM 1223 N N . TYR A 1 146 ? -8.688 5.844 17.719 1 92.12 146 TYR A N 1
ATOM 1224 C CA . TYR A 1 146 ? -9.906 5.531 16.984 1 92.12 146 TYR A CA 1
ATOM 1225 C C . TYR A 1 146 ? -10.266 4.055 17.109 1 92.12 146 TYR A C 1
ATOM 1227 O O . TYR A 1 146 ? -11.266 3.596 16.562 1 92.12 146 TYR A O 1
ATOM 1235 N N . ASP A 1 147 ? -9.43 3.301 17.797 1 93.94 147 ASP A N 1
ATOM 1236 C CA . ASP A 1 147 ? -9.641 1.871 18 1 93.94 147 ASP A CA 1
ATOM 1237 C C . ASP A 1 147 ? -9.82 1.152 16.672 1 93.94 147 ASP A C 1
ATOM 1239 O O . ASP A 1 147 ? -10.805 0.441 16.469 1 93.94 147 ASP A O 1
ATOM 1243 N N . ILE A 1 148 ? -8.867 1.336 15.773 1 95.38 148 ILE A N 1
ATOM 1244 C CA . ILE A 1 148 ? -9.016 0.81 14.422 1 95.38 148 ILE A CA 1
ATOM 1245 C C . ILE A 1 148 ? -7.949 -0.248 14.156 1 95.38 148 ILE A C 1
ATOM 1247 O O . ILE A 1 148 ? -7.656 -0.564 13 1 95.38 148 ILE A O 1
ATOM 1251 N N . ARG A 1 149 ? -7.344 -0.768 15.148 1 95.94 149 ARG A N 1
ATOM 1252 C CA . ARG A 1 149 ? -6.277 -1.761 15.055 1 95.94 149 ARG A CA 1
ATOM 1253 C C . ARG A 1 149 ? -6.664 -2.895 14.117 1 95.94 149 ARG A C 1
ATOM 1255 O O . ARG A 1 149 ? -5.863 -3.312 13.281 1 95.94 149 ARG A O 1
ATOM 1262 N N . PRO A 1 150 ? -7.898 -3.354 14.148 1 95.38 150 PRO A N 1
ATOM 1263 C CA . PRO A 1 150 ? -8.258 -4.496 13.305 1 95.38 150 PRO A CA 1
ATOM 1264 C C . PRO A 1 150 ? -8.336 -4.133 11.82 1 95.38 150 PRO A C 1
ATOM 1266 O O . PRO A 1 150 ? -8.383 -5.02 10.969 1 95.38 150 PRO A O 1
ATOM 1269 N N . TYR A 1 151 ? -8.305 -2.848 11.547 1 95.56 151 TYR A N 1
ATOM 1270 C CA . TYR A 1 151 ? -8.656 -2.451 10.188 1 95.56 151 TYR A CA 1
ATOM 1271 C C . TYR A 1 151 ? -7.484 -1.757 9.5 1 95.56 151 TYR A C 1
ATOM 1273 O O . TYR A 1 151 ? -7.652 -1.133 8.453 1 95.56 151 TYR A O 1
ATOM 1281 N N . VAL A 1 152 ? -6.273 -1.854 10.117 1 96.81 152 VAL A N 1
ATOM 1282 C CA . VAL A 1 152 ? -5.18 -1.087 9.531 1 96.81 152 VAL A CA 1
ATOM 1283 C C . VAL A 1 152 ? -3.922 -1.951 9.453 1 96.81 152 VAL A C 1
ATOM 1285 O O . VAL A 1 152 ? -3.74 -2.863 10.266 1 96.81 152 VAL A O 1
ATOM 1288 N N . ASP A 1 153 ? -3.125 -1.725 8.5 1 97.88 153 ASP A N 1
ATOM 1289 C CA . ASP A 1 153 ? -1.783 -2.281 8.352 1 97.88 153 ASP A CA 1
ATOM 1290 C C . ASP A 1 153 ? -0.768 -1.188 8.023 1 97.88 153 ASP A C 1
ATOM 1292 O O . ASP A 1 153 ? -1.054 -0.28 7.242 1 97.88 153 ASP A O 1
ATOM 1296 N N . PHE A 1 154 ? 0.306 -1.267 8.695 1 98.56 154 PHE A N 1
ATOM 1297 C CA . PHE A 1 154 ? 1.304 -0.208 8.602 1 98.56 154 PHE A CA 1
ATOM 1298 C C . PHE A 1 154 ? 2.66 -0.776 8.203 1 98.56 154 PHE A C 1
ATOM 1300 O O . PHE A 1 154 ? 3.098 -1.793 8.742 1 98.56 154 PHE A O 1
ATOM 1307 N N . PHE A 1 155 ? 3.303 -0.137 7.145 1 98.69 155 PHE A N 1
ATOM 1308 C CA . PHE A 1 155 ? 4.555 -0.634 6.582 1 98.69 155 PHE A CA 1
ATOM 1309 C C . PHE A 1 155 ? 5.594 0.476 6.512 1 98.69 155 PHE A C 1
ATOM 1311 O O . PHE A 1 155 ? 5.25 1.646 6.324 1 98.69 155 PHE A O 1
ATOM 1318 N N . LEU A 1 156 ? 6.852 0.177 6.711 1 98.62 156 LEU A N 1
ATOM 1319 C CA . LEU A 1 156 ? 8 0.974 6.301 1 98.62 156 LEU A CA 1
ATOM 1320 C C . LEU A 1 156 ? 8.594 0.445 5 1 98.62 156 LEU A C 1
ATOM 1322 O O . LEU A 1 156 ? 8.969 -0.728 4.914 1 98.62 156 LEU A O 1
ATOM 1326 N N . ALA A 1 157 ? 8.68 1.313 3.98 1 98.56 157 ALA A N 1
ATOM 1327 C CA . ALA A 1 157 ? 8.961 0.765 2.656 1 98.56 157 ALA A CA 1
ATOM 1328 C C . ALA A 1 157 ? 9.969 1.629 1.907 1 98.56 157 ALA A C 1
ATOM 1330 O O . ALA A 1 157 ? 10.242 2.766 2.303 1 98.56 157 ALA A O 1
ATOM 1331 N N . GLU A 1 158 ? 10.594 1.033 0.93 1 98.44 158 GLU A N 1
ATOM 1332 C CA . GLU A 1 158 ? 11.375 1.722 -0.09 1 98.44 158 GLU A CA 1
ATOM 1333 C C . GLU A 1 158 ? 10.711 1.623 -1.459 1 98.44 158 GLU A C 1
ATOM 1335 O O . GLU A 1 158 ? 10.203 0.563 -1.833 1 98.44 158 GLU A O 1
ATOM 1340 N N . TYR A 1 159 ? 10.68 2.73 -2.068 1 98.38 159 TYR A N 1
ATOM 1341 C CA . TYR A 1 159 ? 10.109 2.744 -3.408 1 98.38 159 TYR A CA 1
ATOM 1342 C C . TYR A 1 159 ? 11.031 2.043 -4.402 1 98.38 159 TYR A C 1
ATOM 1344 O O . TYR A 1 159 ? 12.211 2.391 -4.52 1 98.38 159 TYR A O 1
ATOM 1352 N N . ASP A 1 160 ? 10.523 1.038 -5.043 1 97.75 160 ASP A N 1
ATOM 1353 C CA . ASP A 1 160 ? 11.352 0.273 -5.973 1 97.75 160 ASP A CA 1
ATOM 1354 C C . ASP A 1 160 ? 11.07 0.673 -7.418 1 97.75 160 ASP A C 1
ATOM 1356 O O . ASP A 1 160 ? 11.906 0.466 -8.297 1 97.75 160 ASP A O 1
ATOM 1360 N N . GLY A 1 161 ? 9.883 1.262 -7.703 1 95.75 161 GLY A N 1
ATOM 1361 C CA . GLY A 1 161 ? 9.594 1.768 -9.039 1 95.75 161 GLY A CA 1
ATOM 1362 C C . GLY A 1 161 ? 8.172 1.484 -9.484 1 95.75 161 GLY A C 1
ATOM 1363 O O . GLY A 1 161 ? 7.293 1.224 -8.656 1 95.75 161 GLY A O 1
ATOM 1364 N N . PRO A 1 162 ? 7.895 1.652 -10.672 1 96.5 162 PRO A N 1
ATOM 1365 C CA . PRO A 1 162 ? 8.781 1.904 -11.805 1 96.5 162 PRO A CA 1
ATOM 1366 C C . PRO A 1 162 ? 9.102 3.387 -11.992 1 96.5 162 PRO A C 1
ATOM 1368 O O . PRO A 1 162 ? 9.859 3.752 -12.898 1 96.5 162 PRO A O 1
ATOM 1371 N N . HIS A 1 163 ? 8.625 4.305 -11.273 1 96.38 163 HIS A N 1
ATOM 1372 C CA . HIS A 1 163 ? 8.875 5.738 -11.359 1 96.38 163 HIS A CA 1
ATOM 1373 C C . HIS A 1 163 ? 9.945 6.172 -10.367 1 96.38 163 HIS A C 1
ATOM 1375 O O . HIS A 1 163 ? 10.758 5.355 -9.914 1 96.38 163 HIS A O 1
ATOM 1381 N N . THR A 1 164 ? 10.07 7.465 -10.227 1 96.56 164 THR A N 1
ATOM 1382 C CA . THR A 1 164 ? 10.984 8.016 -9.227 1 96.56 164 THR A CA 1
ATOM 1383 C C . THR A 1 164 ? 10.219 8.438 -7.977 1 96.56 164 THR A C 1
ATOM 1385 O O . THR A 1 164 ? 9 8.578 -8.008 1 96.56 164 THR A O 1
ATOM 1388 N N . ASN A 1 165 ? 10.953 8.625 -6.891 1 97.69 165 ASN A N 1
ATOM 1389 C CA . ASN A 1 165 ? 10.336 9.156 -5.676 1 97.69 165 ASN A CA 1
ATOM 1390 C C . ASN A 1 165 ? 9.656 10.5 -5.926 1 97.69 165 ASN A C 1
ATOM 1392 O O . ASN A 1 165 ? 8.586 10.766 -5.387 1 97.69 165 ASN A O 1
ATOM 1396 N N . LYS A 1 166 ? 10.227 11.336 -6.707 1 95 166 LYS A N 1
ATOM 1397 C CA . LYS A 1 166 ? 9.664 12.648 -7.012 1 95 166 LYS A CA 1
ATOM 1398 C C . LYS A 1 166 ? 8.352 12.516 -7.777 1 95 166 LYS A C 1
ATOM 1400 O O . LYS A 1 166 ? 7.391 13.242 -7.5 1 95 166 LYS A O 1
ATOM 1405 N N . GLN A 1 167 ? 8.328 11.602 -8.695 1 95.25 167 GLN A N 1
ATOM 1406 C CA . GLN A 1 167 ? 7.094 11.367 -9.445 1 95.25 167 GLN A CA 1
ATOM 1407 C C . GLN A 1 167 ? 5.996 10.812 -8.539 1 95.25 167 GLN A C 1
ATOM 1409 O O . GLN A 1 167 ? 4.82 11.133 -8.719 1 95.25 167 GLN A O 1
ATOM 1414 N N . LEU A 1 168 ? 6.426 9.93 -7.605 1 97 168 LEU A N 1
ATOM 1415 C CA . LEU A 1 168 ? 5.484 9.398 -6.629 1 97 168 LEU A CA 1
ATOM 1416 C C . LEU A 1 168 ? 4.867 10.523 -5.801 1 97 168 LEU A C 1
ATOM 1418 O O . LEU A 1 168 ? 3.658 10.531 -5.559 1 97 168 LEU A O 1
ATOM 1422 N N . VAL A 1 169 ? 5.648 11.5 -5.398 1 97 169 VAL A N 1
ATOM 1423 C CA . VAL A 1 169 ? 5.188 12.648 -4.629 1 97 169 VAL A CA 1
ATOM 1424 C C . VAL A 1 169 ? 4.168 13.445 -5.445 1 97 169 VAL A C 1
ATOM 1426 O O . VAL A 1 169 ? 3.102 13.797 -4.941 1 97 169 VAL A O 1
ATOM 1429 N N . GLU A 1 170 ? 4.457 13.703 -6.695 1 94.19 170 GLU A N 1
ATOM 1430 C CA . GLU A 1 170 ? 3.568 14.469 -7.562 1 94.19 170 GLU A CA 1
ATOM 1431 C C . GLU A 1 170 ? 2.221 13.773 -7.73 1 94.19 170 GLU A C 1
ATOM 1433 O O . GLU A 1 170 ? 1.192 14.43 -7.891 1 94.19 170 GLU A O 1
ATOM 1438 N N . LYS A 1 171 ? 2.291 12.516 -7.672 1 94.38 171 LYS A N 1
ATOM 1439 C CA . LYS A 1 171 ? 1.076 11.719 -7.805 1 94.38 171 LYS A CA 1
ATOM 1440 C C . LYS A 1 171 ? 0.223 11.797 -6.539 1 94.38 171 LYS A C 1
ATOM 1442 O O . LYS A 1 171 ? -1.007 11.82 -6.617 1 94.38 171 LYS A O 1
ATOM 1447 N N . CYS A 1 172 ? 0.853 11.898 -5.418 1 96.5 172 CYS A N 1
ATOM 1448 C CA . CYS A 1 172 ? 0.143 11.719 -4.156 1 96.5 172 CYS A CA 1
ATOM 1449 C C . CYS A 1 172 ? -0.225 13.062 -3.537 1 96.5 172 CYS A C 1
ATOM 1451 O O . CYS A 1 172 ? -1.095 13.125 -2.666 1 96.5 172 CYS A O 1
ATOM 1453 N N . TRP A 1 173 ? 0.422 14.148 -3.895 1 96.5 173 TRP A N 1
ATOM 1454 C CA . TRP A 1 173 ? 0.151 15.484 -3.373 1 96.5 173 TRP A CA 1
ATOM 1455 C C . TRP A 1 173 ? 0.056 16.5 -4.508 1 96.5 173 TRP A C 1
ATOM 1457 O O . TRP A 1 173 ? 0.78 16.406 -5.5 1 96.5 173 TRP A O 1
ATOM 1467 N N . ASN A 1 174 ? -0.823 17.5 -4.375 1 95.56 174 ASN A N 1
ATOM 1468 C CA . ASN A 1 174 ? -0.894 18.609 -5.312 1 95.56 174 ASN A CA 1
ATOM 1469 C C . ASN A 1 174 ? 0.038 19.75 -4.902 1 95.56 174 ASN A C 1
ATOM 1471 O O . ASN A 1 174 ? -0.418 20.797 -4.43 1 95.56 174 ASN A O 1
ATOM 1475 N N . LEU A 1 175 ? 1.271 19.578 -5.207 1 95.25 175 LEU A N 1
ATOM 1476 C CA . LEU A 1 175 ? 2.281 20.531 -4.742 1 95.25 175 LEU A CA 1
ATOM 1477 C C . LEU A 1 175 ? 2.146 21.859 -5.457 1 95.25 175 LEU A C 1
ATOM 1479 O O . LEU A 1 175 ? 2.486 22.906 -4.898 1 95.25 175 LEU A O 1
ATOM 1483 N N . GLU A 1 176 ? 1.655 21.812 -6.672 1 95.38 176 GLU A N 1
ATOM 1484 C CA . GLU A 1 176 ? 1.467 23.047 -7.418 1 95.38 176 GLU A CA 1
ATOM 1485 C C . GLU A 1 176 ? 0.466 23.969 -6.723 1 95.38 176 GLU A C 1
ATOM 1487 O O . GLU A 1 176 ? 0.704 25.172 -6.598 1 95.38 176 GLU A O 1
ATOM 1492 N N . GLU A 1 177 ? -0.593 23.391 -6.324 1 96.56 177 GLU A N 1
ATOM 1493 C CA . GLU A 1 177 ? -1.606 24.172 -5.613 1 96.56 177 GLU A CA 1
ATOM 1494 C C . GLU A 1 177 ? -1.057 24.719 -4.305 1 96.56 177 GLU A C 1
ATOM 1496 O O . GLU A 1 177 ? -1.326 25.875 -3.951 1 96.56 177 GLU A O 1
ATOM 1501 N N . ILE A 1 178 ? -0.326 23.984 -3.59 1 96.19 178 ILE A N 1
ATOM 1502 C CA . ILE A 1 178 ? 0.275 24.406 -2.334 1 96.19 178 ILE A CA 1
ATOM 1503 C C . ILE A 1 178 ? 1.243 25.562 -2.594 1 96.19 178 ILE A C 1
ATOM 1505 O O . ILE A 1 178 ? 1.229 26.562 -1.878 1 96.19 178 ILE A O 1
ATOM 1509 N N . ASN A 1 179 ? 2.025 25.453 -3.619 1 96.62 179 ASN A N 1
ATOM 1510 C CA . ASN A 1 179 ? 2.971 26.5 -3.994 1 96.62 179 ASN A CA 1
ATOM 1511 C C . ASN A 1 179 ? 2.256 27.812 -4.316 1 96.62 179 ASN A C 1
ATOM 1513 O O . ASN A 1 179 ? 2.736 28.891 -3.965 1 96.62 179 ASN A O 1
ATOM 1517 N N . GLN A 1 180 ? 1.207 27.641 -4.984 1 97.44 180 GLN A N 1
ATOM 1518 C CA . GLN A 1 180 ? 0.428 28.828 -5.32 1 97.44 180 GLN A CA 1
ATOM 1519 C C . GLN A 1 180 ? -0.079 29.516 -4.062 1 97.44 180 GLN A C 1
ATOM 1521 O O . GLN A 1 180 ? -0.09 30.75 -3.994 1 97.44 180 GLN A O 1
ATOM 1526 N N . LYS A 1 181 ? -0.493 28.797 -3.133 1 98.06 181 LYS A N 1
ATOM 1527 C CA . LYS A 1 181 ? -0.958 29.359 -1.872 1 98.06 181 LYS A CA 1
ATOM 1528 C C . LYS A 1 181 ? 0.183 30.047 -1.123 1 98.06 181 LYS A C 1
ATOM 1530 O O . LYS A 1 181 ? -0.008 31.094 -0.519 1 98.06 181 LYS A O 1
ATOM 1535 N N . TYR A 1 182 ? 1.324 29.453 -1.158 1 97.69 182 TYR A N 1
ATOM 1536 C CA . TYR A 1 182 ? 2.492 30.094 -0.557 1 97.69 182 TYR A CA 1
ATOM 1537 C C . TYR A 1 182 ? 2.828 31.406 -1.263 1 97.69 182 TYR A C 1
ATOM 1539 O O . TYR A 1 182 ? 3.195 32.375 -0.617 1 97.69 182 TYR A O 1
ATOM 1547 N N . GLU A 1 183 ? 2.75 31.359 -2.576 1 97.88 183 GLU A N 1
ATOM 1548 C CA . GLU A 1 183 ? 3.004 32.594 -3.348 1 97.88 183 GLU A CA 1
ATOM 1549 C C . GLU A 1 183 ? 2.059 33.688 -2.936 1 97.88 183 GLU A C 1
ATOM 1551 O O . GLU A 1 183 ? 2.471 34.844 -2.816 1 97.88 183 GLU A O 1
ATOM 1556 N N . GLN A 1 184 ? 0.871 33.344 -2.773 1 98.38 184 GLN A N 1
ATOM 1557 C CA . GLN A 1 184 ? -0.121 34.312 -2.33 1 98.38 184 GLN A CA 1
ATOM 1558 C C . GLN A 1 184 ? 0.216 34.875 -0.942 1 98.38 184 GLN A C 1
ATOM 1560 O O . GLN A 1 184 ? 0.116 36.062 -0.694 1 98.38 184 GLN A O 1
ATOM 1565 N N . PHE A 1 185 ? 0.518 34 -0.082 1 98.56 185 PHE A N 1
ATOM 1566 C CA . PHE A 1 185 ? 0.926 34.406 1.261 1 98.56 185 PHE A CA 1
ATOM 1567 C C . PHE A 1 185 ? 2.102 35.375 1.206 1 98.56 185 PHE A C 1
ATOM 1569 O O . PHE A 1 185 ? 2.092 36.406 1.875 1 98.56 185 PHE A O 1
ATOM 1576 N N . ILE A 1 186 ? 3.15 35.031 0.429 1 98.25 186 ILE A N 1
ATOM 1577 C CA . ILE A 1 186 ? 4.359 35.844 0.303 1 98.25 186 ILE A CA 1
ATOM 1578 C C . ILE A 1 186 ? 4.008 37.219 -0.243 1 98.25 186 ILE A C 1
ATOM 1580 O O . ILE A 1 186 ? 4.508 38.25 0.248 1 98.25 186 ILE A O 1
ATOM 1584 N N . ALA A 1 187 ? 3.15 37.25 -1.192 1 98.19 187 ALA A N 1
ATOM 1585 C CA . ALA A 1 187 ? 2.764 38.5 -1.811 1 98.19 187 ALA A CA 1
ATOM 1586 C C . ALA A 1 187 ? 2.131 39.438 -0.789 1 98.19 187 ALA A C 1
ATOM 1588 O O . ALA A 1 187 ? 2.477 40.625 -0.725 1 98.19 187 ALA A O 1
ATOM 1589 N N . VAL A 1 188 ? 1.276 38.938 0.015 1 98.19 188 VAL A N 1
ATOM 1590 C CA . VAL A 1 188 ? 0.532 39.75 0.982 1 98.19 188 VAL A CA 1
ATOM 1591 C C . VAL A 1 188 ? 1.452 40.156 2.131 1 98.19 188 VAL A C 1
ATOM 1593 O O . VAL A 1 188 ? 1.528 41.344 2.48 1 98.19 188 VAL A O 1
ATOM 1596 N N . TYR A 1 189 ? 2.209 39.281 2.645 1 98.38 189 TYR A N 1
ATOM 1597 C CA . TYR A 1 189 ? 2.877 39.531 3.918 1 98.38 189 TYR A CA 1
ATOM 1598 C C . TYR A 1 189 ? 4.254 40.156 3.701 1 98.38 189 TYR A C 1
ATOM 1600 O O . TYR A 1 189 ? 4.844 40.719 4.625 1 98.38 189 TYR A O 1
ATOM 1608 N N . SER A 1 190 ? 4.812 40 2.459 1 98.12 190 SER A N 1
ATOM 1609 C CA . SER A 1 190 ? 6.047 40.719 2.182 1 98.12 190 SER A CA 1
ATOM 1610 C C . SER A 1 190 ? 5.824 42.219 2.217 1 98.12 190 SER A C 1
ATOM 1612 O O . SER A 1 190 ? 6.645 42.969 2.76 1 98.12 190 SER A O 1
ATOM 1614 N N . GLN A 1 191 ? 4.738 42.625 1.674 1 97.88 191 GLN A N 1
ATOM 1615 C CA . GLN A 1 191 ? 4.387 44.062 1.691 1 97.88 191 GLN A CA 1
ATOM 1616 C C . GLN A 1 191 ? 4.141 44.531 3.117 1 97.88 191 GLN A C 1
ATOM 1618 O O . GLN A 1 191 ? 4.641 45.594 3.512 1 97.88 191 GLN A O 1
ATOM 1623 N N . LYS A 1 192 ? 3.387 43.75 3.836 1 98 192 LYS A N 1
ATOM 1624 C CA . LYS A 1 192 ? 3.086 44.125 5.219 1 98 192 LYS A CA 1
ATOM 1625 C C . LYS A 1 192 ? 4.359 44.219 6.055 1 98 192 LYS A C 1
ATOM 1627 O O . LYS A 1 192 ? 4.504 45.094 6.887 1 98 192 LYS A O 1
ATOM 1632 N N . TYR A 1 193 ? 5.234 43.281 5.82 1 98.12 193 TYR A N 1
ATOM 1633 C CA . TYR A 1 193 ? 6.488 43.25 6.562 1 98.12 193 TYR A CA 1
ATOM 1634 C C . TYR A 1 193 ? 7.293 44.531 6.375 1 98.12 193 TYR A C 1
ATOM 1636 O O . TYR A 1 193 ? 7.754 45.125 7.348 1 98.12 193 TYR A O 1
ATOM 1644 N N . VAL A 1 194 ? 7.43 44.969 5.137 1 97.5 194 VAL A N 1
ATOM 1645 C CA . VAL A 1 194 ? 8.227 46.125 4.812 1 97.5 194 VAL A CA 1
ATOM 1646 C C . VAL A 1 194 ? 7.586 47.375 5.438 1 97.5 194 VAL A C 1
ATOM 1648 O O . VAL A 1 194 ? 8.281 48.188 6.047 1 97.5 194 VAL A O 1
ATOM 1651 N N . ILE A 1 195 ? 6.34 47.5 5.305 1 97.69 195 ILE A N 1
ATOM 1652 C CA . ILE A 1 195 ? 5.617 48.656 5.812 1 97.69 195 ILE A CA 1
ATOM 1653 C C . ILE A 1 195 ? 5.699 48.688 7.336 1 97.69 195 ILE A C 1
ATOM 1655 O O . ILE A 1 195 ? 6.047 49.719 7.926 1 97.69 195 ILE A O 1
ATOM 1659 N N . ASP A 1 196 ? 5.375 47.531 7.949 1 97.88 196 ASP A N 1
ATOM 1660 C CA . ASP A 1 196 ? 5.344 47.469 9.406 1 97.88 196 ASP A CA 1
ATOM 1661 C C . ASP A 1 196 ? 6.742 47.625 9.992 1 97.88 196 ASP A C 1
ATOM 1663 O O . ASP A 1 196 ? 6.906 48.25 11.055 1 97.88 196 ASP A O 1
ATOM 1667 N N . LYS A 1 197 ? 7.699 47.094 9.297 1 96.81 197 LYS A N 1
ATOM 1668 C CA . LYS A 1 197 ? 9.078 47.281 9.742 1 96.81 197 LYS A CA 1
ATOM 1669 C C . LYS A 1 197 ? 9.438 48.75 9.828 1 96.81 197 LYS A C 1
ATOM 1671 O O . LYS A 1 197 ? 10.016 49.188 10.82 1 96.81 197 LYS A O 1
ATOM 1676 N N . HIS A 1 198 ? 9.078 49.469 8.852 1 97 198 HIS A N 1
ATOM 1677 C CA . HIS A 1 198 ? 9.352 50.906 8.812 1 97 198 HIS A CA 1
ATOM 1678 C C . HIS A 1 198 ? 8.57 51.656 9.883 1 97 198 HIS A C 1
ATOM 1680 O O . HIS A 1 198 ? 9.109 52.531 10.539 1 97 198 HIS A O 1
ATOM 1686 N N . LYS A 1 199 ? 7.324 51.312 10.031 1 97.62 199 LYS A N 1
ATOM 1687 C CA . LYS A 1 199 ? 6.488 51.938 11.055 1 97.62 199 LYS A CA 1
ATOM 1688 C C . LYS A 1 199 ? 7.051 51.688 12.453 1 97.62 199 LYS A C 1
ATOM 1690 O O . LYS A 1 199 ? 7.043 52.594 13.305 1 97.62 199 LYS A O 1
ATOM 1695 N N . ILE A 1 200 ? 7.492 50.5 12.711 1 96.25 200 ILE A N 1
ATOM 1696 C CA . ILE A 1 200 ? 8.031 50.094 14.016 1 96.25 200 ILE A CA 1
ATOM 1697 C C . ILE A 1 200 ? 9.32 50.875 14.289 1 96.25 200 ILE A C 1
ATOM 1699 O O . ILE A 1 200 ? 9.516 51.406 15.383 1 96.25 200 ILE A O 1
ATOM 1703 N N . GLU A 1 201 ? 10.18 51 13.273 1 94.88 201 GLU A N 1
ATOM 1704 C CA . GLU A 1 201 ? 11.445 51.719 13.391 1 94.88 201 GLU A CA 1
ATOM 1705 C C . GLU A 1 201 ? 11.203 53.188 13.711 1 94.88 201 GLU A C 1
ATOM 1707 O O . GLU A 1 201 ? 12.008 53.812 14.406 1 94.88 201 GLU A O 1
ATOM 1712 N N . ARG A 1 202 ? 10.078 53.688 13.266 1 96.44 202 ARG A N 1
ATOM 1713 C CA . ARG A 1 202 ? 9.75 55.094 13.469 1 96.44 202 ARG A CA 1
ATOM 1714 C C . ARG A 1 202 ? 8.898 55.281 14.711 1 96.44 202 ARG A C 1
ATOM 1716 O O . ARG A 1 202 ? 8.484 56.406 15.023 1 96.44 202 ARG A O 1
ATOM 1723 N N . GLY A 1 203 ? 8.508 54.188 15.383 1 94.75 203 GLY A N 1
ATOM 1724 C CA . GLY A 1 203 ? 7.688 54.25 16.578 1 94.75 203 GLY A CA 1
ATOM 1725 C C . GLY A 1 203 ? 6.23 54.562 16.297 1 94.75 203 GLY A C 1
ATOM 1726 O O . GLY A 1 203 ? 5.527 55.094 17.141 1 94.75 203 GLY A O 1
ATOM 1727 N N . GLU A 1 204 ? 5.789 54.219 15.078 1 97.25 204 GLU A N 1
ATOM 1728 C CA . GLU A 1 204 ? 4.453 54.594 14.617 1 97.25 204 GLU A CA 1
ATOM 1729 C C . GLU A 1 204 ? 3.492 53.406 14.734 1 97.25 204 GLU A C 1
ATOM 1731 O O . GLU A 1 204 ? 2.342 53.469 14.297 1 97.25 204 GLU A O 1
ATOM 1736 N N . MET A 1 205 ? 3.936 52.344 15.281 1 97.44 205 MET A N 1
ATOM 1737 C CA . MET A 1 205 ? 3.094 51.188 15.484 1 97.44 205 MET A CA 1
ATOM 1738 C C . MET A 1 205 ? 3.012 50.812 16.969 1 97.44 205 MET A C 1
ATOM 1740 O O . MET A 1 205 ? 4.039 50.625 17.609 1 97.44 205 MET A O 1
ATOM 1744 N N . SER A 1 206 ? 1.783 50.781 17.484 1 97.69 206 SER A N 1
ATOM 1745 C CA . SER A 1 206 ? 1.59 50.5 18.906 1 97.69 206 SER A CA 1
ATOM 1746 C C . SER A 1 206 ? 1.833 49.031 19.203 1 97.69 206 SER A C 1
ATOM 1748 O O . SER A 1 206 ? 1.833 48.188 18.281 1 97.69 206 SER A O 1
ATOM 1750 N N . ASP A 1 207 ? 2.062 48.688 20.453 1 97.94 207 ASP A N 1
ATOM 1751 C CA . ASP A 1 207 ? 2.211 47.281 20.891 1 97.94 207 ASP A CA 1
ATOM 1752 C C . ASP A 1 207 ? 0.979 46.469 20.516 1 97.94 207 ASP A C 1
ATOM 1754 O O . ASP A 1 207 ? 1.099 45.312 20.094 1 97.94 207 ASP A O 1
ATOM 1758 N N . ALA A 1 208 ? -0.173 47.062 20.672 1 97.94 208 ALA A N 1
ATOM 1759 C CA . ALA A 1 208 ? -1.426 46.375 20.344 1 97.94 208 ALA A CA 1
ATOM 1760 C C . ALA A 1 208 ? -1.495 46.062 18.859 1 97.94 208 ALA A C 1
ATOM 1762 O O . ALA A 1 208 ? -1.949 44.969 18.469 1 97.94 208 ALA A O 1
ATOM 1763 N N . GLU A 1 209 ? -1.073 47.031 18.062 1 98.06 209 GLU A N 1
ATOM 1764 C CA . GLU A 1 209 ? -1.059 46.781 16.625 1 98.06 209 GLU A CA 1
ATOM 1765 C C . GLU A 1 209 ? -0.088 45.688 16.25 1 98.06 209 GLU A C 1
ATOM 1767 O O . GLU A 1 209 ? -0.377 44.875 15.367 1 98.06 209 GLU A O 1
ATOM 1772 N N . CYS A 1 210 ? 1.082 45.656 16.906 1 98.44 210 CYS A N 1
ATOM 1773 C CA . CYS A 1 210 ? 2.053 44.594 16.672 1 98.44 210 CYS A CA 1
ATOM 1774 C C . CYS A 1 210 ? 1.485 43.219 17.078 1 98.44 210 CYS A C 1
ATOM 1776 O O . CYS A 1 210 ? 1.699 42.219 16.406 1 98.44 210 CYS A O 1
ATOM 1778 N N . PHE A 1 211 ? 0.731 43.156 18.188 1 98.38 211 PHE A N 1
ATOM 1779 C CA . PHE A 1 211 ? 0.056 41.938 18.641 1 98.38 211 PHE A CA 1
ATOM 1780 C C . PHE A 1 211 ? -0.933 41.438 17.594 1 98.38 211 PHE A C 1
ATOM 1782 O O . PHE A 1 211 ? -0.967 40.25 17.281 1 98.38 211 PHE A O 1
ATOM 1789 N N . VAL A 1 212 ? -1.702 42.375 17.078 1 98.19 212 VAL A N 1
ATOM 1790 C CA . VAL A 1 212 ? -2.715 42.031 16.078 1 98.19 212 VAL A CA 1
ATOM 1791 C C . VAL A 1 212 ? -2.043 41.469 14.828 1 98.19 212 VAL A C 1
ATOM 1793 O O . VAL A 1 212 ? -2.426 40.406 14.336 1 98.19 212 VAL A O 1
ATOM 1796 N N . GLU A 1 213 ? -1.017 42.156 14.344 1 98.25 213 GLU A N 1
ATOM 1797 C CA . GLU A 1 213 ? -0.377 41.75 13.102 1 98.25 213 GLU A CA 1
ATOM 1798 C C . GLU A 1 213 ? 0.371 40.438 13.266 1 98.25 213 GLU A C 1
ATOM 1800 O O . GLU A 1 213 ? 0.361 39.594 12.367 1 98.25 213 GLU A O 1
ATOM 1805 N N . ARG A 1 214 ? 1.046 40.219 14.422 1 98.38 214 ARG A N 1
ATOM 1806 C CA . ARG A 1 214 ? 1.732 38.938 14.656 1 98.38 214 ARG A CA 1
ATOM 1807 C C . ARG A 1 214 ? 0.74 37.781 14.727 1 98.38 214 ARG A C 1
ATOM 1809 O O . ARG A 1 214 ? 0.966 36.719 14.133 1 98.38 214 ARG A O 1
ATOM 1816 N N . THR A 1 215 ? -0.308 38 15.461 1 98.31 215 THR A N 1
ATOM 1817 C CA . THR A 1 215 ? -1.315 36.938 15.609 1 98.31 215 THR A CA 1
ATOM 1818 C C . THR A 1 215 ? -1.964 36.625 14.273 1 98.31 215 THR A C 1
ATOM 1820 O O . THR A 1 215 ? -2.199 35.469 13.953 1 98.31 215 THR A O 1
ATOM 1823 N N . LYS A 1 216 ? -2.26 37.656 13.477 1 98 216 LYS A N 1
ATOM 1824 C CA . LYS A 1 216 ? -2.814 37.438 12.148 1 98 216 LYS A CA 1
ATOM 1825 C C . LYS A 1 216 ? -1.84 36.688 11.266 1 98 216 LYS A C 1
ATOM 1827 O O . LYS A 1 216 ? -2.25 35.812 10.492 1 98 216 LYS A O 1
ATOM 1832 N N . LEU A 1 217 ? -0.558 37.062 11.383 1 98.38 217 LEU A N 1
ATOM 1833 C CA . LEU A 1 217 ? 0.493 36.375 10.641 1 98.38 217 LEU A CA 1
ATOM 1834 C C . LEU A 1 217 ? 0.497 34.875 10.961 1 98.38 217 LEU A C 1
ATOM 1836 O O . LEU A 1 217 ? 0.462 34.031 10.055 1 98.38 217 LEU A O 1
ATOM 1840 N N . VAL A 1 218 ? 0.493 34.5 12.258 1 97.94 218 VAL A N 1
ATOM 1841 C CA . VAL A 1 218 ? 0.501 33.125 12.703 1 97.94 218 VAL A CA 1
ATOM 1842 C C . VAL A 1 218 ? -0.79 32.438 12.266 1 97.94 218 VAL A C 1
ATOM 1844 O O . VAL A 1 218 ? -0.765 31.281 11.805 1 97.94 218 VAL A O 1
ATOM 1847 N N . HIS A 1 219 ? -1.862 33.156 12.375 1 97.44 219 HIS A N 1
ATOM 1848 C CA . HIS A 1 219 ? -3.178 32.594 12.047 1 97.44 219 HIS A CA 1
ATOM 1849 C C . HIS A 1 219 ? -3.262 32.219 10.578 1 97.44 219 HIS A C 1
ATOM 1851 O O . HIS A 1 219 ? -3.848 31.172 10.25 1 97.44 219 HIS A O 1
ATOM 1857 N N . GLU A 1 220 ? -2.727 33.031 9.758 1 97.25 220 GLU A N 1
ATOM 1858 C CA . GLU A 1 220 ? -2.754 32.719 8.328 1 97.25 220 GLU A CA 1
ATOM 1859 C C . GLU A 1 220 ? -1.753 31.641 7.969 1 97.25 220 GLU A C 1
ATOM 1861 O O . GLU A 1 220 ? -2.062 30.734 7.18 1 97.25 220 GLU A O 1
ATOM 1866 N N . TYR A 1 221 ? -0.602 31.688 8.57 1 97.19 221 TYR A N 1
ATOM 1867 C CA . TYR A 1 221 ? 0.461 30.75 8.242 1 97.19 221 TYR A CA 1
ATOM 1868 C C . TYR A 1 221 ? 0.099 29.328 8.688 1 97.19 221 TYR A C 1
ATOM 1870 O O . TYR A 1 221 ? 0.432 28.359 8.016 1 97.19 221 TYR A O 1
ATOM 1878 N N . ARG A 1 222 ? -0.525 29.188 9.812 1 95.31 222 ARG A N 1
ATOM 1879 C CA . ARG A 1 222 ? -0.806 27.859 10.367 1 95.31 222 ARG A CA 1
ATOM 1880 C C . ARG A 1 222 ? -1.813 27.109 9.508 1 95.31 222 ARG A C 1
ATOM 1882 O O . ARG A 1 222 ? -1.987 25.891 9.664 1 95.31 222 ARG A O 1
ATOM 1889 N N . LYS A 1 223 ? -2.502 27.828 8.602 1 94.44 223 LYS A N 1
ATOM 1890 C CA . LYS A 1 223 ? -3.443 27.188 7.688 1 94.44 223 LYS A CA 1
ATOM 1891 C C . LYS A 1 223 ? -2.729 26.203 6.762 1 94.44 223 LYS A C 1
ATOM 1893 O O . LYS A 1 223 ? -3.34 25.266 6.254 1 94.44 223 LYS A O 1
ATOM 1898 N N . PHE A 1 224 ? -1.459 26.406 6.543 1 93.69 224 PHE A N 1
ATOM 1899 C CA . PHE A 1 224 ? -0.685 25.531 5.68 1 93.69 224 PHE A CA 1
ATOM 1900 C C . PHE A 1 224 ? -0.531 24.156 6.309 1 93.69 224 PHE A C 1
ATOM 1902 O O . PHE A 1 224 ? -0.223 23.172 5.617 1 93.69 224 PHE A O 1
ATOM 1909 N N . LEU A 1 225 ? -0.732 24.031 7.688 1 89.31 225 LEU A N 1
ATOM 1910 C CA . LEU A 1 225 ? -0.701 22.734 8.375 1 89.31 225 LEU A CA 1
ATOM 1911 C C . LEU A 1 225 ? -1.737 21.781 7.785 1 89.31 225 LEU A C 1
ATOM 1913 O O . LEU A 1 225 ? -1.56 20.562 7.832 1 89.31 225 LEU A O 1
ATOM 1917 N N . PHE A 1 226 ? -2.771 22.375 7.133 1 90 226 PHE A N 1
ATOM 1918 C CA . PHE A 1 226 ? -3.881 21.562 6.652 1 90 226 PHE A CA 1
ATOM 1919 C C . PHE A 1 226 ? -3.66 21.156 5.203 1 90 226 PHE A C 1
ATOM 1921 O O . PHE A 1 226 ? -4.348 20.266 4.691 1 90 226 PHE A O 1
ATOM 1928 N N . ILE A 1 227 ? -2.652 21.75 4.559 1 92.5 227 ILE A N 1
ATOM 1929 C CA . ILE A 1 227 ? -2.545 21.453 3.135 1 92.5 227 ILE A CA 1
ATOM 1930 C C . ILE A 1 227 ? -1.116 21.016 2.805 1 92.5 227 ILE A C 1
ATOM 1932 O O . ILE A 1 227 ? -0.889 20.281 1.846 1 92.5 227 ILE A O 1
ATOM 1936 N N . ASP A 1 228 ? -0.157 21.547 3.549 1 93.38 228 ASP A N 1
ATOM 1937 C CA . ASP A 1 228 ? 1.24 21.188 3.322 1 93.38 228 ASP A CA 1
ATOM 1938 C C . ASP A 1 228 ? 1.632 19.953 4.137 1 93.38 228 ASP A C 1
ATOM 1940 O O . ASP A 1 228 ? 1.664 20 5.367 1 93.38 228 ASP A O 1
ATOM 1944 N N . PRO A 1 229 ? 2.029 18.922 3.484 1 92.88 229 PRO A N 1
ATOM 1945 C CA . PRO A 1 229 ? 2.393 17.688 4.191 1 92.88 229 PRO A CA 1
ATOM 1946 C C . PRO A 1 229 ? 3.748 17.781 4.891 1 92.88 229 PRO A C 1
ATOM 1948 O O . PRO A 1 229 ? 4.098 16.922 5.691 1 92.88 229 PRO A O 1
ATOM 1951 N N . GLY A 1 230 ? 4.5 18.828 4.633 1 91.88 230 GLY A N 1
ATOM 1952 C CA . GLY A 1 230 ? 5.812 18.953 5.242 1 91.88 230 GLY A CA 1
ATOM 1953 C C . GLY A 1 230 ? 6.812 17.938 4.727 1 91.88 230 GLY A C 1
ATOM 1954 O O . GLY A 1 230 ? 7.484 17.266 5.516 1 91.88 230 GLY A O 1
ATOM 1955 N N . LEU A 1 231 ? 6.949 17.828 3.43 1 94 231 LEU A N 1
ATOM 1956 C CA . LEU A 1 231 ? 7.824 16.844 2.816 1 94 231 LEU A CA 1
ATOM 1957 C C . LEU A 1 231 ? 9.289 17.203 3.031 1 94 231 LEU A C 1
ATOM 1959 O O . LEU A 1 231 ? 9.633 18.375 3.152 1 94 231 LEU A O 1
ATOM 1963 N N . PRO A 1 232 ? 10.156 16.203 3.096 1 93.5 232 PRO A N 1
ATOM 1964 C CA . PRO A 1 232 ? 11.594 16.5 3.113 1 93.5 232 PRO A CA 1
ATOM 1965 C C . PRO A 1 232 ? 12.055 17.281 1.886 1 93.5 232 PRO A C 1
ATOM 1967 O O . PRO A 1 232 ? 11.484 17.125 0.802 1 93.5 232 PRO A O 1
ATOM 1970 N N . GLU A 1 233 ? 13.086 17.984 2.098 1 90.69 233 GLU A N 1
ATOM 1971 C CA . GLU A 1 233 ? 13.602 18.859 1.048 1 90.69 233 GLU A CA 1
ATOM 1972 C C . GLU A 1 233 ? 13.953 18.062 -0.205 1 90.69 233 GLU A C 1
ATOM 1974 O O . GLU A 1 233 ? 13.742 18.531 -1.325 1 90.69 233 GLU A O 1
ATOM 1979 N N . GLU A 1 234 ? 14.477 16.844 -0.029 1 93.88 234 GLU A N 1
ATOM 1980 C CA . GLU A 1 234 ? 14.93 15.984 -1.12 1 93.88 234 GLU A CA 1
ATOM 1981 C C . GLU A 1 234 ? 13.781 15.633 -2.061 1 93.88 234 GLU A C 1
ATOM 1983 O O . GLU A 1 234 ? 14.008 15.25 -3.211 1 93.88 234 GLU A O 1
ATOM 1988 N N . LEU A 1 235 ? 12.578 15.758 -1.553 1 95.62 235 LEU A N 1
ATOM 1989 C CA . LEU A 1 235 ? 11.422 15.312 -2.32 1 95.62 235 LEU A CA 1
ATOM 1990 C C . LEU A 1 235 ? 10.625 16.5 -2.84 1 95.62 235 LEU A C 1
ATOM 1992 O O . LEU A 1 235 ? 9.617 16.328 -3.527 1 95.62 235 LEU A O 1
ATOM 1996 N N . LEU A 1 236 ? 11.062 17.688 -2.488 1 93.69 236 LEU A N 1
ATOM 1997 C CA . LEU A 1 236 ? 10.375 18.891 -2.92 1 93.69 236 LEU A CA 1
ATOM 1998 C C . LEU A 1 236 ? 10.844 19.328 -4.305 1 93.69 236 LEU A C 1
ATOM 2000 O O . LEU A 1 236 ? 11.961 19 -4.715 1 93.69 236 LEU A O 1
ATOM 2004 N N . PRO A 1 237 ? 9.93 20.031 -5.004 1 92 237 PRO A N 1
ATOM 2005 C CA . PRO A 1 237 ? 10.383 20.594 -6.281 1 92 237 PRO A CA 1
ATOM 2006 C C . PRO A 1 237 ? 11.492 21.625 -6.113 1 92 237 PRO A C 1
ATOM 2008 O O . PRO A 1 237 ? 11.695 22.156 -5.012 1 92 237 PRO A O 1
ATOM 2011 N N . ASN A 1 238 ? 12.156 21.828 -7.199 1 89.31 238 ASN A N 1
ATOM 2012 C CA . ASN A 1 238 ? 13.266 22.781 -7.164 1 89.31 238 ASN A CA 1
ATOM 2013 C C . ASN A 1 238 ? 12.805 24.156 -6.715 1 89.31 238 ASN A C 1
ATOM 2015 O O . ASN A 1 238 ? 13.492 24.828 -5.938 1 89.31 238 ASN A O 1
ATOM 2019 N N . GLU A 1 239 ? 11.719 24.609 -7.238 1 91.38 239 GLU A N 1
ATOM 2020 C CA . GLU A 1 239 ? 11.18 25.891 -6.82 1 91.38 239 GLU A CA 1
ATOM 2021 C C . GLU A 1 239 ? 10.047 25.719 -5.816 1 91.38 239 GLU A C 1
ATOM 2023 O O . GLU A 1 239 ? 8.875 25.797 -6.184 1 91.38 239 GLU A O 1
ATOM 2028 N N . TRP A 1 240 ? 10.43 25.531 -4.602 1 93.06 240 TRP A N 1
ATOM 2029 C CA . TRP A 1 240 ? 9.445 25.359 -3.533 1 93.06 240 TRP A CA 1
ATOM 2030 C C . TRP A 1 240 ? 9.25 26.672 -2.768 1 93.06 240 TRP A C 1
ATOM 2032 O O . TRP A 1 240 ? 10.156 27.125 -2.061 1 93.06 240 TRP A O 1
ATOM 2042 N N . MET A 1 241 ? 8.102 27.266 -2.836 1 95.75 241 MET A N 1
ATOM 2043 C CA . MET A 1 241 ? 7.801 28.578 -2.25 1 95.75 241 MET A CA 1
ATOM 2044 C C . MET A 1 241 ? 7.617 28.469 -0.741 1 95.75 241 MET A C 1
ATOM 2046 O O . MET A 1 241 ? 7.668 29.469 -0.03 1 95.75 241 MET A O 1
ATOM 2050 N N . GLY A 1 242 ? 7.41 27.234 -0.266 1 94 242 GLY A N 1
ATOM 2051 C CA . GLY A 1 242 ? 7.254 27.016 1.165 1 94 242 GLY A CA 1
ATOM 2052 C C . GLY A 1 242 ? 8.453 27.484 1.968 1 94 242 GLY A C 1
ATOM 2053 O O . GLY A 1 242 ? 8.305 28.031 3.059 1 94 242 GLY A O 1
ATOM 2054 N N . SER A 1 243 ? 9.617 27.312 1.432 1 92.06 243 SER A N 1
ATOM 2055 C CA . SER A 1 243 ? 10.836 27.734 2.115 1 92.06 243 SER A CA 1
ATOM 2056 C C . SER A 1 243 ? 10.922 29.266 2.211 1 92.06 243 SER A C 1
ATOM 2058 O O . SER A 1 243 ? 11.328 29.797 3.24 1 92.06 243 SER A O 1
ATOM 2060 N N . HIS A 1 244 ? 10.555 29.906 1.17 1 94.44 244 HIS A N 1
ATOM 2061 C CA . HIS A 1 244 ? 10.547 31.359 1.153 1 94.44 244 HIS A CA 1
ATOM 2062 C C . HIS A 1 244 ? 9.492 31.922 2.1 1 94.44 244 HIS A C 1
ATOM 2064 O O . HIS A 1 244 ? 9.727 32.906 2.783 1 94.44 244 HIS A O 1
ATOM 2070 N N . ALA A 1 245 ? 8.383 31.25 2.064 1 96.38 245 ALA A N 1
ATOM 2071 C CA . ALA A 1 245 ? 7.312 31.656 2.971 1 96.38 245 ALA A CA 1
ATOM 2072 C C . ALA A 1 245 ? 7.742 31.516 4.426 1 96.38 245 ALA A C 1
ATOM 2074 O O . ALA A 1 245 ? 7.449 32.375 5.258 1 96.38 245 ALA A O 1
ATOM 2075 N N . ALA A 1 246 ? 8.406 30.422 4.715 1 94.5 246 ALA A N 1
ATOM 2076 C CA . ALA A 1 246 ? 8.883 30.188 6.07 1 94.5 246 ALA A CA 1
ATOM 2077 C C . ALA A 1 246 ? 9.867 31.266 6.512 1 94.5 246 ALA A C 1
ATOM 2079 O O . ALA A 1 246 ? 9.812 31.734 7.648 1 94.5 246 ALA A O 1
ATOM 2080 N N . ALA A 1 247 ? 10.773 31.609 5.637 1 94.62 247 ALA A N 1
ATOM 2081 C CA . ALA A 1 247 ? 11.75 32.656 5.941 1 94.62 247 ALA A CA 1
ATOM 2082 C C . ALA A 1 247 ? 11.062 33.969 6.219 1 94.62 247 ALA A C 1
ATOM 2084 O O . ALA A 1 247 ? 11.383 34.656 7.191 1 94.62 247 ALA A O 1
ATOM 2085 N N . LEU A 1 248 ? 10.141 34.312 5.355 1 97.12 248 LEU A N 1
ATOM 2086 C CA . LEU A 1 248 ? 9.383 35.562 5.527 1 97.12 248 LEU A CA 1
ATOM 2087 C C . LEU A 1 248 ? 8.609 35.531 6.844 1 97.12 248 LEU A C 1
ATOM 2089 O O . LEU A 1 248 ? 8.625 36.531 7.59 1 97.12 248 LEU A O 1
ATOM 2093 N N . PHE A 1 249 ? 7.953 34.438 7.082 1 97.62 249 PHE A N 1
ATOM 2094 C CA . PHE A 1 249 ? 7.203 34.281 8.32 1 97.62 249 PHE A CA 1
ATOM 2095 C C . PHE A 1 249 ? 8.094 34.531 9.531 1 97.62 249 PHE A C 1
ATOM 2097 O O . PHE A 1 249 ? 7.746 35.312 10.422 1 97.62 249 PHE A O 1
ATOM 21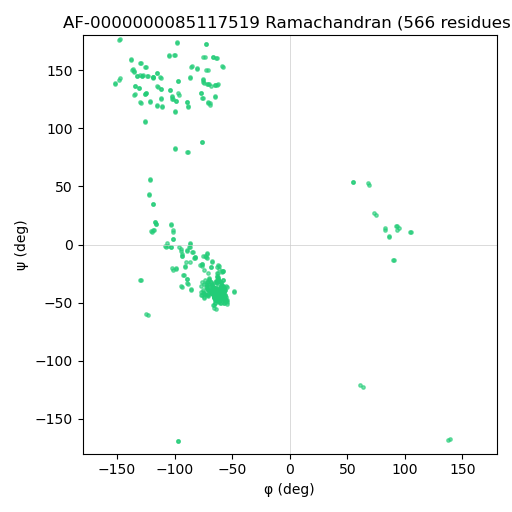04 N N . ASN A 1 250 ? 9.188 33.844 9.5 1 96.19 250 ASN A N 1
ATOM 2105 C CA . ASN A 1 250 ? 10.109 33.969 10.633 1 96.19 250 ASN A CA 1
ATOM 2106 C C . ASN A 1 250 ? 10.602 35.375 10.828 1 96.19 250 ASN A C 1
ATOM 2108 O O . ASN A 1 250 ? 10.641 35.875 11.953 1 96.19 250 ASN A O 1
ATOM 2112 N N . ASP A 1 251 ? 11 36.062 9.789 1 97 251 ASP A N 1
ATOM 2113 C CA . ASP A 1 251 ? 11.492 37.438 9.867 1 97 251 ASP A CA 1
ATOM 2114 C C . ASP A 1 251 ? 10.414 38.375 10.398 1 97 251 ASP A C 1
ATOM 2116 O O . ASP A 1 251 ? 10.672 39.188 11.297 1 97 251 ASP A O 1
ATOM 2120 N N . TYR A 1 252 ? 9.242 38.281 9.82 1 98.19 252 TYR A N 1
ATOM 2121 C CA . TYR A 1 252 ? 8.141 39.156 10.211 1 98.19 252 TYR A CA 1
ATOM 2122 C C . TYR A 1 252 ? 7.703 38.875 11.648 1 98.19 252 TYR A C 1
ATOM 2124 O O . TYR A 1 252 ? 7.461 39.781 12.422 1 98.19 252 TYR A O 1
ATOM 2132 N N . TYR A 1 253 ? 7.625 37.594 11.945 1 97.69 253 TYR A N 1
ATOM 2133 C CA . TYR A 1 253 ? 7.277 37.156 13.297 1 97.69 253 TYR A CA 1
ATOM 2134 C C . TYR A 1 253 ? 8.234 37.75 14.32 1 97.69 253 TYR A C 1
ATOM 2136 O O . TYR A 1 253 ? 7.805 38.312 15.336 1 97.69 253 TYR A O 1
ATOM 2144 N N . GLN A 1 254 ? 9.492 37.719 14.031 1 96.81 254 GLN A N 1
ATOM 2145 C CA . GLN A 1 254 ? 10.516 38.219 14.938 1 96.81 254 GLN A CA 1
ATOM 2146 C C . GLN A 1 254 ? 10.453 39.75 15.055 1 96.81 254 GLN A C 1
ATOM 2148 O O . GLN A 1 254 ? 10.633 40.281 16.141 1 96.81 254 GLN A O 1
ATOM 2153 N N . GLN A 1 255 ? 10.211 40.375 13.945 1 97.06 255 GLN A N 1
ATOM 2154 C CA 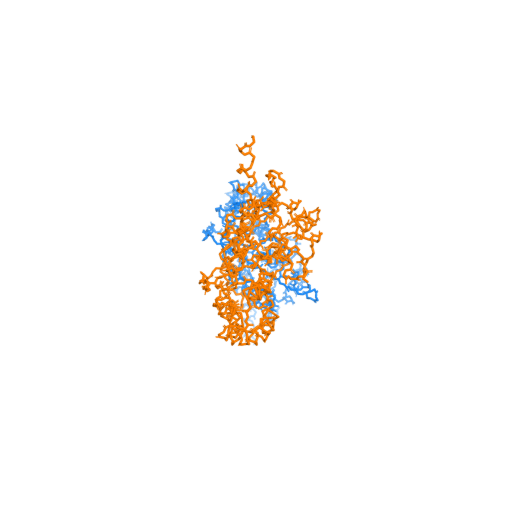. GLN A 1 255 ? 10.117 41.844 13.938 1 97.06 255 GLN A CA 1
ATOM 2155 C C . GLN A 1 255 ? 9.008 42.312 14.867 1 97.06 255 GLN A C 1
ATOM 2157 O O . GLN A 1 255 ? 9.133 43.375 15.484 1 97.06 255 GLN A O 1
ATOM 2162 N N . LEU A 1 256 ? 7.969 41.531 14.977 1 98.25 256 LEU A N 1
ATOM 2163 C CA . LEU A 1 256 ? 6.789 41.906 15.727 1 98.25 256 LEU A CA 1
ATOM 2164 C C . LEU A 1 256 ? 6.855 41.406 17.156 1 98.25 256 LEU A C 1
ATOM 2166 O O . LEU A 1 256 ? 6.055 41.812 18.016 1 98.25 256 LEU A O 1
ATOM 2170 N N . ALA A 1 257 ? 7.801 40.594 17.547 1 96.94 257 ALA A N 1
ATOM 2171 C CA . ALA A 1 257 ? 7.777 39.75 18.719 1 96.94 257 ALA A CA 1
ATOM 2172 C C . ALA A 1 257 ? 7.773 40.562 20 1 96.94 257 ALA A C 1
ATOM 2174 O O . ALA A 1 257 ? 6.902 40.375 20.859 1 96.94 257 ALA A O 1
ATOM 2175 N N . ALA A 1 258 ? 8.695 41.469 20.125 1 96.56 258 ALA A N 1
ATOM 2176 C CA . ALA A 1 258 ? 8.898 42.188 21.391 1 96.56 258 ALA A CA 1
ATOM 2177 C C . ALA A 1 258 ? 7.688 43.031 21.734 1 96.56 258 ALA A C 1
ATOM 2179 O O . ALA A 1 258 ? 7.098 42.906 22.797 1 96.56 258 ALA A O 1
ATOM 2180 N N . PRO A 1 259 ? 7.281 43.938 20.797 1 97.81 259 PRO A N 1
ATOM 2181 C CA . PRO A 1 259 ? 6.121 44.75 21.141 1 97.81 259 PRO A CA 1
ATOM 2182 C C . PRO A 1 259 ? 4.84 43.938 21.297 1 97.81 259 PRO A C 1
ATOM 2184 O O . PRO A 1 259 ? 4.012 44.25 22.156 1 97.81 259 PRO A O 1
ATOM 2187 N N . ALA A 1 260 ? 4.645 42.969 20.5 1 98.06 260 ALA A N 1
ATOM 2188 C CA . ALA A 1 260 ? 3.465 42.094 20.609 1 98.06 260 ALA A CA 1
ATOM 2189 C C . ALA A 1 260 ? 3.416 41.406 21.969 1 98.06 260 ALA A C 1
ATOM 2191 O O . ALA A 1 260 ? 2.359 41.344 22.609 1 98.06 260 ALA A O 1
ATOM 2192 N N . SER A 1 261 ? 4.527 40.875 22.438 1 97.69 261 SER A N 1
ATOM 2193 C CA . SER A 1 261 ? 4.602 40.219 23.734 1 97.69 261 SER A CA 1
ATOM 2194 C C . SER A 1 261 ? 4.336 41.188 24.875 1 97.69 261 SER A C 1
ATOM 2196 O O . SER A 1 261 ? 3.689 40.812 25.859 1 97.69 261 SER A O 1
ATOM 2198 N N . ARG A 1 262 ? 4.828 42.375 24.719 1 97.38 262 ARG A N 1
ATOM 2199 C CA . ARG A 1 262 ? 4.59 43.375 25.75 1 97.38 262 ARG A CA 1
ATOM 2200 C C . ARG A 1 262 ? 3.098 43.656 25.906 1 97.38 262 ARG A C 1
ATOM 2202 O O . ARG A 1 262 ? 2.6 43.75 27.031 1 97.38 262 ARG A O 1
ATOM 2209 N N . PHE A 1 263 ? 2.451 43.812 24.812 1 97.81 263 PHE A N 1
ATOM 2210 C CA . PHE A 1 263 ? 1.012 44.031 24.875 1 97.81 263 PHE A CA 1
ATOM 2211 C C . PHE A 1 263 ? 0.302 42.844 25.531 1 97.81 263 PHE A C 1
ATOM 2213 O O . PHE A 1 263 ? -0.526 43.031 26.422 1 97.81 263 PHE A O 1
ATOM 2220 N N . PHE A 1 264 ? 0.611 41.625 25.047 1 98.06 264 PHE A N 1
ATOM 2221 C CA . PHE A 1 264 ? -0.015 40.438 25.578 1 98.06 264 PHE A CA 1
ATOM 2222 C C . PHE A 1 264 ? 0.195 40.344 27.094 1 98.06 264 PHE A C 1
ATOM 2224 O O . PHE A 1 264 ? -0.75 40.062 27.828 1 98.06 264 PHE A O 1
ATOM 2231 N N . GLU A 1 265 ? 1.439 40.531 27.547 1 96.81 265 GLU A N 1
ATOM 2232 C CA . GLU A 1 265 ? 1.784 40.406 28.953 1 96.81 265 GLU A CA 1
ATOM 2233 C C . GLU A 1 265 ? 1.039 41.438 29.797 1 96.81 265 GLU A C 1
ATOM 2235 O O . GLU A 1 265 ? 0.601 41.125 30.906 1 96.81 265 GLU A O 1
ATOM 2240 N N . ALA A 1 266 ? 0.914 42.625 29.266 1 96.31 266 ALA A N 1
ATOM 2241 C CA . ALA A 1 266 ? 0.186 43.688 29.969 1 96.31 266 ALA A CA 1
ATOM 2242 C C . ALA A 1 266 ? -1.269 43.281 30.203 1 96.31 266 ALA A C 1
ATOM 2244 O O . ALA A 1 266 ? -1.813 43.5 31.281 1 96.31 266 ALA A O 1
ATOM 2245 N N . VAL A 1 267 ? -1.854 42.688 29.172 1 95.75 267 VAL A N 1
ATOM 2246 C CA . VAL A 1 267 ? -3.254 42.281 29.25 1 95.75 267 VAL A CA 1
ATOM 2247 C C . VAL A 1 267 ? -3.381 41.031 30.141 1 95.75 267 VAL A C 1
ATOM 2249 O O . VAL A 1 267 ? -4.309 40.938 30.938 1 95.75 267 VAL A O 1
ATOM 2252 N N . PHE A 1 268 ? -2.479 40.125 29.969 1 93.75 268 PHE A N 1
ATOM 2253 C CA . PHE A 1 268 ? -2.467 38.844 30.703 1 93.75 268 PHE A CA 1
ATOM 2254 C C . PHE A 1 268 ? -2.307 39.094 32.188 1 93.75 268 PHE A C 1
ATOM 2256 O O . PHE A 1 268 ? -2.975 38.438 33 1 93.75 268 PHE A O 1
ATOM 2263 N N . GLN A 1 269 ? -1.4 40 32.625 1 86 269 GLN A N 1
ATOM 2264 C CA . GLN A 1 269 ? -1.099 40.312 34.031 1 86 269 GLN A CA 1
ATOM 2265 C C . GLN A 1 269 ? -2.234 41.094 34.688 1 86 269 GLN A C 1
ATOM 2267 O O . GLN A 1 269 ? -2.479 40.969 35.875 1 86 269 GLN A O 1
ATOM 2272 N N . GLU A 1 270 ? -2.812 41.938 33.875 1 80.94 270 GLU A N 1
ATOM 2273 C CA . GLU A 1 270 ? -3.955 42.656 34.406 1 80.94 270 GLU A CA 1
ATOM 2274 C C . GLU A 1 270 ? -5.023 41.719 34.938 1 80.94 270 GLU A C 1
ATOM 2276 O O . GLU A 1 270 ? -5.645 41.969 35.969 1 80.94 270 GLU A O 1
ATOM 2281 N N . GLY A 1 271 ? -5.184 40.625 34.312 1 68.25 271 GLY A N 1
ATOM 2282 C CA . GLY A 1 271 ? -6.121 39.625 34.781 1 68.25 271 GLY A CA 1
ATOM 2283 C C . GLY A 1 271 ? -5.648 38.875 36 1 68.25 271 GLY A C 1
ATOM 2284 O O . GLY A 1 271 ? -6.449 38.594 36.906 1 68.25 271 GLY A O 1
ATOM 2285 N N . ALA A 1 272 ? -4.328 38.688 36.188 1 66.5 272 ALA A N 1
ATOM 2286 C CA . ALA A 1 272 ? -3.744 38.031 37.344 1 66.5 272 ALA A CA 1
ATOM 2287 C C . ALA A 1 272 ? -3.783 38.906 38.562 1 66.5 272 ALA A C 1
ATOM 2289 O O . ALA A 1 272 ? -3.99 38.438 39.688 1 66.5 272 ALA A O 1
ATOM 2290 N N . GLU A 1 273 ? -3.475 40.188 38.375 1 62.59 273 GLU A N 1
ATOM 2291 C CA . GLU A 1 273 ? -3.445 41.125 39.5 1 62.59 273 GLU A CA 1
ATOM 2292 C C . GLU A 1 273 ? -4.844 41.375 40.062 1 62.59 273 GLU A C 1
ATOM 2294 O O . GLU A 1 273 ? -5.004 41.531 41.281 1 62.59 273 GLU A O 1
ATOM 2299 N N . LEU A 1 274 ? -5.699 41.375 39.156 1 56.97 274 LEU A N 1
ATOM 2300 C CA . LEU A 1 274 ? -7.066 41.5 39.656 1 56.97 274 LEU A CA 1
ATOM 2301 C C . LEU A 1 274 ? -7.445 40.281 40.531 1 56.97 274 LEU A C 1
ATOM 2303 O O . LEU A 1 274 ? -8.227 40.438 41.469 1 56.97 274 LEU A O 1
ATOM 2307 N N . ASP A 1 275 ? -6.855 39.156 40.281 1 57.34 275 ASP A N 1
ATOM 2308 C CA . ASP A 1 275 ? -7.078 37.938 41.062 1 57.34 275 ASP A CA 1
ATOM 2309 C C . ASP A 1 275 ? -6.453 38.062 42.469 1 57.34 275 ASP A C 1
ATOM 2311 O O . ASP A 1 275 ? -7.062 37.656 43.469 1 57.34 275 ASP A O 1
ATOM 2315 N N . LYS A 1 276 ? -5.188 38.625 42.5 1 56.41 276 LYS A N 1
ATOM 2316 C CA . LYS A 1 276 ? -4.492 38.75 43.781 1 56.41 276 LYS A CA 1
ATOM 2317 C C . LYS A 1 276 ? -5.207 39.75 44.688 1 56.41 276 LYS A C 1
ATOM 2319 O O . LYS A 1 276 ? -5.316 39.562 45.906 1 56.41 276 LYS A O 1
ATOM 2324 N N . LYS A 1 277 ? -5.688 40.844 44.156 1 56 277 LYS A N 1
ATOM 2325 C CA . LYS A 1 277 ? -6.375 41.844 44.969 1 56 277 LYS A CA 1
ATOM 2326 C C . LYS A 1 277 ? -7.684 41.312 45.531 1 56 277 LYS A C 1
ATOM 2328 O O . LYS A 1 277 ? -8.047 41.594 46.688 1 56 277 LYS A O 1
ATOM 2333 N N . GLU A 1 278 ? -8.312 40.531 44.688 1 51.38 278 GLU A N 1
ATOM 2334 C CA . GLU A 1 278 ? -9.562 39.906 45.156 1 51.38 278 GLU A CA 1
ATOM 2335 C C . GLU A 1 278 ? -9.312 38.844 46.188 1 51.38 278 GLU A C 1
ATOM 2337 O O . GLU A 1 278 ? -10.078 38.719 47.156 1 51.38 278 GLU A O 1
ATOM 2342 N N . GLU A 1 279 ? -8.258 38.062 46 1 52.72 279 GLU A N 1
ATOM 2343 C CA . GLU A 1 279 ? -7.879 37.094 47.031 1 52.72 279 GLU A CA 1
ATOM 2344 C C . GLU A 1 279 ? -7.488 37.781 48.344 1 52.72 279 GLU A C 1
ATOM 2346 O O . GLU A 1 279 ? -7.805 37.281 49.406 1 52.72 279 GLU A O 1
ATOM 2351 N N . GLU A 1 280 ? -6.691 38.812 48.25 1 53.69 280 GLU A N 1
ATOM 2352 C CA . GLU A 1 280 ? -6.297 39.594 49.438 1 53.69 280 GLU A CA 1
ATOM 2353 C C . GLU A 1 280 ? -7.508 40.219 50.125 1 53.69 280 GLU A C 1
ATOM 2355 O O . GLU A 1 280 ? -7.562 40.312 51.344 1 53.69 280 GLU A O 1
ATOM 2360 N N . GLU A 1 281 ? -8.391 40.625 49.344 1 50.78 281 GLU A N 1
ATOM 2361 C CA . GLU A 1 281 ? -9.602 41.219 49.906 1 50.78 281 GLU A CA 1
ATOM 2362 C C . GLU A 1 281 ? -10.477 40.156 50.562 1 50.78 281 GLU A C 1
ATOM 2364 O O . GLU A 1 281 ? -11.133 40.438 51.594 1 50.78 281 GLU A O 1
ATOM 2369 N N . ILE A 1 282 ? -10.438 39 50.031 1 56.28 282 ILE A N 1
ATOM 2370 C CA . ILE A 1 282 ? -11.211 37.906 50.656 1 56.28 282 ILE A CA 1
ATOM 2371 C C . ILE A 1 282 ? -10.5 37.406 51.906 1 56.28 282 ILE A C 1
ATOM 2373 O O . ILE A 1 282 ? -11.148 37 52.875 1 56.28 282 ILE A O 1
ATOM 2377 N N . SER A 1 283 ? -9.211 37.469 51.875 1 50.59 283 SER A N 1
ATOM 2378 C CA . SER A 1 283 ? -8.5 37 53.062 1 50.59 283 SER A CA 1
ATOM 2379 C C . SER A 1 283 ? -8.617 38 54.188 1 50.59 283 SER A C 1
ATOM 2381 O O . SER A 1 283 ? -8.289 37.688 55.344 1 50.59 283 SER A O 1
ATOM 2383 N N . VAL A 1 284 ? -8.883 39.188 54 1 59.81 284 VAL A N 1
ATOM 2384 C CA . VAL A 1 284 ? -9.008 40.188 55.062 1 59.81 284 VAL A CA 1
ATOM 2385 C C . VAL A 1 284 ? -10.453 40.25 55.562 1 59.81 284 VAL A C 1
ATOM 2387 O O . VAL A 1 284 ? -10.734 40.844 56.594 1 59.81 284 VAL A O 1
ATOM 2390 N N . GLU A 1 285 ? -11.32 39.688 54.812 1 41.88 285 GLU A N 1
ATOM 2391 C CA . GLU A 1 285 ? -12.641 39.594 55.406 1 41.88 285 GLU A CA 1
ATOM 2392 C C . GLU A 1 285 ? -12.82 38.281 56.188 1 41.88 285 GLU A C 1
ATOM 2394 O O . GLU A 1 285 ? -12.383 37.25 55.719 1 41.88 285 GLU A O 1
ATOM 2399 N N . MET B 1 1 ? -11.195 -34.75 -18.484 1 80.06 1 MET B N 1
ATOM 2400 C CA . MET B 1 1 ? -9.992 -33.906 -18.453 1 80.06 1 MET B CA 1
ATOM 2401 C C . MET B 1 1 ? -9.867 -33.062 -19.703 1 80.06 1 MET B C 1
ATOM 2403 O O . MET B 1 1 ? -10.094 -33.562 -20.812 1 80.06 1 MET B O 1
ATOM 2407 N N . ASN B 1 2 ? -9.594 -31.812 -19.516 1 90.19 2 ASN B N 1
ATOM 2408 C CA . ASN B 1 2 ? -9.484 -30.875 -20.641 1 90.19 2 ASN B CA 1
ATOM 2409 C C . ASN B 1 2 ? -8.25 -31.172 -21.484 1 90.19 2 ASN B C 1
ATOM 2411 O O . ASN B 1 2 ? -7.137 -31.266 -20.969 1 90.19 2 ASN B O 1
ATOM 2415 N N . THR B 1 3 ? -8.531 -31.438 -22.797 1 95.25 3 THR B N 1
ATOM 2416 C CA . THR B 1 3 ? -7.48 -31.875 -23.703 1 95.25 3 THR B CA 1
ATOM 2417 C C . THR B 1 3 ? -6.344 -30.859 -23.734 1 95.25 3 THR B C 1
ATOM 2419 O O . THR B 1 3 ? -5.172 -31.219 -23.625 1 95.25 3 THR B O 1
ATOM 2422 N N . ARG B 1 4 ? -6.691 -29.609 -23.828 1 94.31 4 ARG B N 1
ATOM 2423 C CA . ARG B 1 4 ? -5.695 -28.547 -23.875 1 94.31 4 ARG B CA 1
ATOM 2424 C C . ARG B 1 4 ? -4.836 -28.547 -22.609 1 94.31 4 ARG B C 1
ATOM 2426 O O . ARG B 1 4 ? -3.611 -28.422 -22.688 1 94.31 4 ARG B O 1
ATOM 2433 N N . SER B 1 5 ? -5.5 -28.75 -21.531 1 94.62 5 SER B N 1
ATOM 2434 C CA . SER B 1 5 ? -4.793 -28.75 -20.25 1 94.62 5 SER B CA 1
ATOM 2435 C C . SER B 1 5 ? -3.824 -29.922 -20.156 1 94.62 5 SER B C 1
ATOM 2437 O O . SER B 1 5 ? -2.717 -29.781 -19.641 1 94.62 5 SER B O 1
ATOM 2439 N N . MET B 1 6 ? -4.227 -31.078 -20.656 1 96.44 6 MET B N 1
ATOM 2440 C CA . MET B 1 6 ? -3.373 -32.25 -20.625 1 96.44 6 MET B CA 1
ATOM 2441 C C . MET B 1 6 ? -2.166 -32.094 -21.531 1 96.44 6 MET B C 1
ATOM 2443 O O . MET B 1 6 ? -1.065 -32.531 -21.219 1 96.44 6 MET B O 1
ATOM 2447 N N . ILE B 1 7 ? -2.395 -31.406 -22.625 1 96.94 7 ILE B N 1
ATOM 2448 C CA . ILE B 1 7 ? -1.299 -31.141 -23.547 1 96.94 7 ILE B CA 1
ATOM 2449 C C . ILE B 1 7 ? -0.245 -30.266 -22.859 1 96.94 7 ILE B C 1
ATOM 2451 O O . ILE B 1 7 ? 0.954 -30.531 -22.969 1 96.94 7 ILE B O 1
ATOM 2455 N N . PHE B 1 8 ? -0.675 -29.312 -22.125 1 94.69 8 PHE B N 1
ATOM 2456 C CA . PHE B 1 8 ? 0.246 -28.453 -21.375 1 94.69 8 PHE B CA 1
ATOM 2457 C C . PHE B 1 8 ? 1.048 -29.281 -20.375 1 94.69 8 PHE B C 1
ATOM 2459 O O . PHE B 1 8 ? 2.248 -29.062 -20.203 1 94.69 8 PHE B O 1
ATOM 2466 N N . THR B 1 9 ? 0.38 -30.156 -19.734 1 96.81 9 THR B N 1
ATOM 2467 C CA . THR B 1 9 ? 1.047 -31.016 -18.75 1 96.81 9 THR B CA 1
ATOM 2468 C C . THR B 1 9 ? 2.125 -31.859 -19.422 1 96.81 9 THR B C 1
ATOM 2470 O O . THR B 1 9 ? 3.242 -31.969 -18.906 1 96.81 9 THR B O 1
ATOM 2473 N N . ILE B 1 10 ? 1.828 -32.438 -20.562 1 97.5 10 ILE B N 1
ATOM 2474 C CA . ILE B 1 10 ? 2.756 -33.312 -21.266 1 97.5 10 ILE B CA 1
ATOM 2475 C C . ILE B 1 10 ? 3.936 -32.5 -21.797 1 97.5 10 ILE B C 1
ATOM 2477 O O . ILE B 1 10 ? 5.082 -32.969 -21.75 1 97.5 10 ILE B O 1
ATOM 2481 N N . TYR B 1 11 ? 3.668 -31.344 -22.312 1 96.69 11 TYR B N 1
ATOM 2482 C CA . TYR B 1 11 ? 4.754 -30.453 -22.734 1 96.69 11 TYR B CA 1
ATOM 2483 C C . TYR B 1 11 ? 5.676 -30.125 -21.562 1 96.69 11 TYR B C 1
ATOM 2485 O O . TYR B 1 11 ? 6.898 -30.203 -21.688 1 96.69 11 TYR B O 1
ATOM 2493 N N . GLY B 1 12 ? 5.07 -29.812 -20.469 1 95.44 12 GLY B N 1
ATOM 2494 C CA . GLY B 1 12 ? 5.828 -29.359 -19.312 1 95.44 12 GLY B CA 1
ATOM 2495 C C . GLY B 1 12 ? 6.617 -30.484 -18.656 1 95.44 12 GLY B C 1
ATOM 2496 O O . GLY B 1 12 ? 7.73 -30.25 -18.172 1 95.44 12 GLY B O 1
ATOM 2497 N N . ASP B 1 13 ? 6.016 -31.625 -18.609 1 96 13 ASP B N 1
ATOM 2498 C CA . ASP B 1 13 ? 6.621 -32.719 -17.844 1 96 13 ASP B CA 1
ATOM 2499 C C . ASP B 1 13 ? 7.57 -33.531 -18.719 1 96 13 ASP B C 1
ATOM 2501 O O . ASP B 1 13 ? 8.539 -34.125 -18.219 1 96 13 ASP B O 1
ATOM 2505 N N . TYR B 1 14 ? 7.328 -33.625 -20.078 1 96.5 14 TYR B N 1
ATOM 2506 C CA . TYR B 1 14 ? 8.102 -34.531 -20.922 1 96.5 14 TYR B CA 1
ATOM 2507 C C . TYR B 1 14 ? 8.75 -33.781 -22.078 1 96.5 14 TYR B C 1
ATOM 2509 O O . TYR B 1 14 ? 9.977 -33.625 -22.125 1 96.5 14 TYR B O 1
ATOM 2517 N N . ILE B 1 15 ? 7.969 -33.156 -22.891 1 95.56 15 ILE B N 1
ATOM 2518 C CA . ILE B 1 15 ? 8.391 -32.688 -24.203 1 95.56 15 ILE B CA 1
ATOM 2519 C C . ILE B 1 15 ? 9.477 -31.641 -24.062 1 95.56 15 ILE B C 1
ATOM 2521 O O . ILE B 1 15 ? 10.414 -31.578 -24.859 1 95.56 15 ILE B O 1
ATOM 2525 N N . ARG B 1 16 ? 9.312 -30.797 -23.047 1 92.75 16 ARG B N 1
ATOM 2526 C CA . ARG B 1 16 ? 10.273 -29.719 -22.859 1 92.75 16 ARG B CA 1
ATOM 2527 C C . ARG B 1 16 ? 11.68 -30.266 -22.656 1 92.75 16 ARG B C 1
ATOM 2529 O O . ARG B 1 16 ? 12.664 -29.578 -22.938 1 92.75 16 ARG B O 1
ATOM 2536 N N . HIS B 1 17 ? 11.797 -31.531 -22.203 1 92.25 17 HIS B N 1
ATOM 2537 C CA . HIS B 1 17 ? 13.094 -32.156 -21.953 1 92.25 17 HIS B CA 1
ATOM 2538 C C . HIS B 1 17 ? 13.625 -32.844 -23.203 1 92.25 17 HIS B C 1
ATOM 2540 O O . HIS B 1 17 ? 14.75 -33.344 -23.203 1 92.25 17 HIS B O 1
ATOM 2546 N N . TYR B 1 18 ? 12.867 -32.906 -24.281 1 91.31 18 TYR B N 1
ATOM 2547 C CA . TYR B 1 18 ? 13.242 -33.562 -25.516 1 91.31 18 TYR B CA 1
ATOM 2548 C C . TYR B 1 18 ? 13.211 -32.594 -26.688 1 91.31 18 TYR B C 1
ATOM 2550 O O . TYR B 1 18 ? 12.648 -32.906 -27.75 1 91.31 18 TYR B O 1
ATOM 2558 N N . GLY B 1 19 ? 13.734 -31.406 -26.453 1 88.06 19 GLY B N 1
ATOM 2559 C CA . GLY B 1 19 ? 13.859 -30.422 -27.531 1 88.06 19 GLY B CA 1
ATOM 2560 C C . GLY B 1 19 ? 12.648 -29.531 -27.656 1 88.06 19 GLY B C 1
ATOM 2561 O O . GLY B 1 19 ? 12.664 -28.547 -28.406 1 88.06 19 GLY B O 1
ATOM 2562 N N . GLY B 1 20 ? 11.555 -29.859 -27.031 1 91.94 20 GLY B N 1
ATOM 2563 C CA . GLY B 1 20 ? 10.375 -29 -26.969 1 91.94 20 GLY B CA 1
ATOM 2564 C C . GLY B 1 20 ? 9.5 -29.109 -28.203 1 91.94 20 GLY B C 1
ATOM 2565 O O . GLY B 1 20 ? 8.68 -28.234 -28.469 1 91.94 20 GLY B O 1
ATOM 2566 N N . GLU B 1 21 ? 9.758 -30.094 -28.922 1 94.38 21 GLU B N 1
ATOM 2567 C CA . GLU B 1 21 ? 9.016 -30.297 -30.156 1 94.38 21 GLU B CA 1
ATOM 2568 C C . GLU B 1 21 ? 8.477 -31.734 -30.234 1 94.38 21 GLU B C 1
ATOM 2570 O O . GLU B 1 21 ? 9.125 -32.656 -29.766 1 94.38 21 GLU B O 1
ATOM 2575 N N . ILE B 1 22 ? 7.277 -31.859 -30.844 1 95.69 22 ILE B N 1
ATOM 2576 C CA . ILE B 1 22 ? 6.711 -33.188 -30.969 1 95.69 22 ILE B CA 1
ATOM 2577 C C . ILE B 1 22 ? 5.891 -33.312 -32.25 1 95.69 22 ILE B C 1
ATOM 2579 O O . ILE B 1 22 ? 5.246 -32.344 -32.656 1 95.69 22 ILE B O 1
ATOM 2583 N N . TRP B 1 23 ? 5.98 -34.469 -32.844 1 95.69 23 TRP B N 1
ATOM 2584 C CA . TRP B 1 23 ? 5.109 -34.781 -33.969 1 95.69 23 TRP B CA 1
ATOM 2585 C C . TRP B 1 23 ? 3.666 -34.969 -33.531 1 95.69 23 TRP B C 1
ATOM 2587 O O . TRP B 1 23 ? 3.408 -35.594 -32.5 1 95.69 23 TRP B O 1
ATOM 2597 N N . ILE B 1 24 ? 2.789 -34.406 -34.344 1 95.81 24 ILE B N 1
ATOM 2598 C CA . ILE B 1 24 ? 1.379 -34.438 -33.969 1 95.81 24 ILE B CA 1
ATOM 2599 C C . ILE B 1 24 ? 0.909 -35.875 -33.781 1 95.81 24 ILE B C 1
ATOM 2601 O O . ILE B 1 24 ? 0.057 -36.188 -32.938 1 95.81 24 ILE B O 1
ATOM 2605 N N . GLY B 1 25 ? 1.383 -36.812 -34.594 1 95.06 25 GLY B N 1
ATOM 2606 C CA . GLY B 1 25 ? 1.024 -38.219 -34.469 1 95.06 25 GLY B CA 1
ATOM 2607 C C . GLY B 1 25 ? 1.42 -38.812 -33.125 1 95.06 25 GLY B C 1
ATOM 2608 O O . GLY B 1 25 ? 0.651 -39.594 -32.531 1 95.06 25 GLY B O 1
ATOM 2609 N N . SER B 1 26 ? 2.586 -38.5 -32.688 1 96.69 26 SER B N 1
ATOM 2610 C CA . SER B 1 26 ? 3.051 -38.969 -31.375 1 96.69 26 SER B CA 1
ATOM 2611 C C . SER B 1 26 ? 2.213 -38.375 -30.25 1 96.69 26 SER B C 1
ATOM 2613 O O . SER B 1 26 ? 1.88 -39.062 -29.281 1 96.69 26 SER B O 1
ATOM 2615 N N . LEU B 1 27 ? 1.903 -37.094 -30.406 1 97.31 27 LEU B N 1
ATOM 2616 C CA . LEU B 1 27 ? 1.096 -36.406 -29.391 1 97.31 27 LEU B CA 1
ATOM 2617 C C . LEU B 1 27 ? -0.281 -37.062 -29.281 1 97.31 27 LEU B C 1
ATOM 2619 O O . LEU B 1 27 ? -0.782 -37.281 -28.172 1 97.31 27 LEU B O 1
ATOM 2623 N N . ILE B 1 28 ? -0.841 -37.375 -30.406 1 96.94 28 ILE B N 1
ATOM 2624 C CA . ILE B 1 28 ? -2.145 -38.031 -30.453 1 96.94 28 ILE B CA 1
ATOM 2625 C C . ILE B 1 28 ? -2.057 -39.406 -29.781 1 96.94 28 ILE B C 1
ATOM 2627 O O . ILE B 1 28 ? -2.932 -39.781 -28.984 1 96.94 28 ILE B O 1
ATOM 2631 N N . ARG B 1 29 ? -1 -40.156 -30.062 1 96.62 29 ARG B N 1
ATOM 2632 C CA . ARG B 1 29 ? -0.797 -41.469 -29.469 1 96.62 29 ARG B CA 1
ATOM 2633 C C . ARG B 1 29 ? -0.682 -41.375 -27.953 1 96.62 29 ARG B C 1
ATOM 2635 O O . ARG B 1 29 ? -1.245 -42.219 -27.234 1 96.62 29 ARG B O 1
ATOM 2642 N N . LEU B 1 30 ? 0.024 -40.375 -27.469 1 97.62 30 LEU B N 1
ATOM 2643 C CA . LEU B 1 30 ? 0.17 -40.156 -26.031 1 97.62 30 LEU B CA 1
ATOM 2644 C C . LEU B 1 30 ? -1.178 -39.844 -25.391 1 97.62 30 LEU B C 1
ATOM 2646 O O . LEU B 1 30 ? -1.522 -40.438 -24.359 1 97.62 30 LEU B O 1
ATOM 2650 N N . LEU B 1 31 ? -1.976 -39 -26.016 1 97.94 31 LEU B N 1
ATOM 2651 C CA . LEU B 1 31 ? -3.217 -38.531 -25.406 1 97.94 31 LEU B CA 1
ATOM 2652 C C . LEU B 1 31 ? -4.309 -39.594 -25.516 1 97.94 31 LEU B C 1
ATOM 2654 O O . LEU B 1 31 ? -5.297 -39.531 -24.766 1 97.94 31 LEU B O 1
ATOM 2658 N N . ARG B 1 32 ? -4.074 -40.531 -26.422 1 96.62 32 ARG B N 1
ATOM 2659 C CA . ARG B 1 32 ? -5.008 -41.656 -26.516 1 96.62 32 ARG B CA 1
ATOM 2660 C C . ARG B 1 32 ? -5.051 -42.438 -25.219 1 96.62 32 ARG B C 1
ATOM 2662 O O . ARG B 1 32 ? -6.102 -42.969 -24.844 1 96.62 32 ARG B O 1
ATOM 2669 N N . GLU B 1 33 ? -3.936 -42.469 -24.531 1 96.56 33 GLU B N 1
ATOM 2670 C CA . GLU B 1 33 ? -3.852 -43.188 -23.266 1 96.56 33 GLU B CA 1
ATOM 2671 C C . GLU B 1 33 ? -4.801 -42.594 -22.219 1 96.56 33 GLU B C 1
ATOM 2673 O O . GLU B 1 33 ? -5.152 -43.25 -21.25 1 96.56 33 GLU B O 1
ATOM 2678 N N . PHE B 1 34 ? -5.273 -41.375 -22.422 1 97.12 34 PHE B N 1
ATOM 2679 C CA . PHE B 1 34 ? -6.172 -40.688 -21.5 1 97.12 34 PHE B CA 1
ATOM 2680 C C . PHE B 1 34 ? -7.59 -40.656 -22.062 1 97.12 34 PHE B C 1
ATOM 2682 O O . PHE B 1 34 ? -8.469 -40.031 -21.469 1 97.12 34 PHE B O 1
ATOM 2689 N N . GLY B 1 35 ? -7.789 -41.188 -23.219 1 95.19 35 GLY B N 1
ATOM 2690 C CA . GLY B 1 35 ? -9.117 -41.312 -23.812 1 95.19 35 GLY B CA 1
ATOM 2691 C C . GLY B 1 35 ? -9.445 -40.156 -24.75 1 95.19 35 GLY B C 1
ATOM 2692 O O . GLY B 1 35 ? -10.594 -40 -25.172 1 95.19 35 GLY B O 1
ATOM 2693 N N . HIS B 1 36 ? -8.422 -39.375 -25.125 1 96.62 36 HIS B N 1
ATOM 2694 C CA . HIS B 1 36 ? -8.672 -38.281 -26.078 1 96.62 36 HIS B CA 1
ATOM 2695 C C . HIS B 1 36 ? -8.562 -38.781 -27.516 1 96.62 36 HIS B C 1
ATOM 2697 O O . HIS B 1 36 ? -7.715 -39.594 -27.828 1 96.62 36 HIS B O 1
ATOM 2703 N N . ASN B 1 37 ? -9.391 -38.25 -28.312 1 95.5 37 ASN B N 1
ATOM 2704 C CA . ASN B 1 37 ? -9.352 -38.688 -29.703 1 95.5 37 ASN B CA 1
ATOM 2705 C C . ASN B 1 37 ? -8.547 -37.719 -30.578 1 95.5 37 ASN B C 1
ATOM 2707 O O . ASN B 1 37 ? -8.148 -36.656 -30.094 1 95.5 37 ASN B O 1
ATOM 2711 N N . ASP B 1 38 ? -8.383 -38.156 -31.781 1 96.19 38 ASP B N 1
ATOM 2712 C CA . ASP B 1 38 ? -7.539 -37.406 -32.719 1 96.19 38 ASP B CA 1
ATOM 2713 C C . ASP B 1 38 ? -8.086 -36 -32.969 1 96.19 38 ASP B C 1
ATOM 2715 O O . ASP B 1 38 ? -7.344 -35.031 -32.906 1 96.19 38 ASP B O 1
ATOM 2719 N N . GLN B 1 39 ? -9.289 -35.938 -33.125 1 96.5 39 GLN B N 1
ATOM 2720 C CA . GLN B 1 39 ? -9.922 -34.656 -33.438 1 96.5 39 GLN B CA 1
ATOM 2721 C C . GLN B 1 39 ? -9.781 -33.656 -32.312 1 96.5 39 GLN B C 1
ATOM 2723 O O . GLN B 1 39 ? -9.484 -32.5 -32.531 1 96.5 39 GLN B O 1
ATOM 2728 N N . ALA B 1 40 ? -10.023 -34.125 -31.125 1 96.31 40 ALA B N 1
ATOM 2729 C CA . ALA B 1 40 ? -9.914 -33.281 -29.938 1 96.31 40 ALA B CA 1
ATOM 2730 C C . ALA B 1 40 ? -8.492 -32.75 -29.766 1 96.31 40 ALA B C 1
ATOM 2732 O O . ALA B 1 40 ? -8.281 -31.594 -29.422 1 96.31 40 ALA B O 1
ATOM 2733 N N . VAL B 1 41 ? -7.527 -33.625 -30 1 97.38 41 VAL B N 1
ATOM 2734 C CA . VAL B 1 41 ? -6.125 -33.25 -29.844 1 97.38 41 VAL B CA 1
ATOM 2735 C C . VAL B 1 41 ? -5.742 -32.188 -30.875 1 97.38 41 VAL B C 1
ATOM 2737 O O . VAL B 1 41 ? -5.125 -31.172 -30.531 1 97.38 41 VAL B O 1
ATOM 2740 N N . ARG B 1 42 ? -6.164 -32.406 -32.094 1 96.19 42 ARG B N 1
ATOM 2741 C CA . ARG B 1 42 ? -5.84 -31.469 -33.156 1 96.19 42 ARG B CA 1
ATOM 2742 C C . ARG B 1 42 ? -6.496 -30.109 -32.906 1 96.19 42 ARG B C 1
ATOM 2744 O O . ARG B 1 42 ? -5.887 -29.078 -33.125 1 96.19 42 ARG B O 1
ATOM 2751 N N . ALA B 1 43 ? -7.695 -30.141 -32.438 1 96.56 43 ALA B N 1
ATOM 2752 C CA . ALA B 1 43 ? -8.398 -28.906 -32.125 1 96.56 43 ALA B CA 1
ATOM 2753 C C . ALA B 1 43 ? -7.699 -28.156 -31 1 96.56 43 ALA B C 1
ATOM 2755 O O . ALA B 1 43 ? -7.562 -26.922 -31.062 1 96.56 43 ALA B O 1
ATOM 2756 N N . ALA B 1 44 ? -7.312 -28.891 -29.953 1 97 44 ALA B N 1
ATOM 2757 C CA . ALA B 1 44 ? -6.637 -28.297 -28.812 1 97 44 ALA B CA 1
ATOM 2758 C C . ALA B 1 44 ? -5.301 -27.672 -29.219 1 97 44 ALA B C 1
ATOM 2760 O O . ALA B 1 44 ? -4.957 -26.578 -28.781 1 97 44 ALA B O 1
ATOM 2761 N N . VAL B 1 45 ? -4.574 -28.328 -30.047 1 96.38 45 VAL B N 1
ATOM 2762 C CA . VAL B 1 45 ? -3.285 -27.844 -30.531 1 96.38 45 VAL B CA 1
ATOM 2763 C C . VAL B 1 45 ? -3.484 -26.594 -31.375 1 96.38 45 VAL B C 1
ATOM 2765 O O . VAL B 1 45 ? -2.703 -25.641 -31.281 1 96.38 45 VAL B O 1
ATOM 2768 N N . SER B 1 46 ? -4.48 -26.625 -32.219 1 95.38 46 SER B N 1
ATOM 2769 C CA . SER B 1 46 ? -4.809 -25.453 -33.031 1 95.38 46 SER B CA 1
ATOM 2770 C C . SER B 1 46 ? -5.105 -24.234 -32.156 1 95.38 46 SER B C 1
ATOM 2772 O O . SER B 1 46 ? -4.629 -23.141 -32.469 1 95.38 46 SER B O 1
ATOM 2774 N N . ARG B 1 47 ? -5.879 -24.422 -31.188 1 95.06 47 ARG B N 1
ATOM 2775 C CA . ARG B 1 47 ? -6.203 -23.344 -30.266 1 95.06 47 ARG B CA 1
ATOM 2776 C C . ARG B 1 47 ? -4.953 -22.828 -29.562 1 95.06 47 ARG B C 1
ATOM 2778 O O . ARG B 1 47 ? -4.777 -21.609 -29.406 1 95.06 47 ARG B O 1
ATOM 2785 N N . MET B 1 48 ? -4.156 -23.719 -29.062 1 95.62 48 MET B N 1
ATOM 2786 C CA . MET B 1 48 ? -2.928 -23.344 -28.359 1 95.62 48 MET B CA 1
ATOM 2787 C C . MET B 1 48 ? -1.999 -22.562 -29.281 1 95.62 48 MET B C 1
ATOM 2789 O O . MET B 1 48 ? -1.314 -21.641 -28.844 1 95.62 48 MET B O 1
ATOM 2793 N N . SER B 1 49 ? -2.01 -23 -30.516 1 94.94 49 SER B N 1
ATOM 2794 C CA . SER B 1 49 ? -1.223 -22.281 -31.516 1 94.94 49 SER B CA 1
ATOM 2795 C C . SER B 1 49 ? -1.752 -20.875 -31.734 1 94.94 49 SER B C 1
ATOM 2797 O O . SER B 1 49 ? -0.978 -19.906 -31.781 1 94.94 49 SER B O 1
ATOM 2799 N N . LYS B 1 50 ? -3.01 -20.75 -31.812 1 94.56 50 LYS B N 1
ATOM 2800 C CA . LYS B 1 50 ? -3.643 -19.438 -32 1 94.56 50 LYS B CA 1
ATOM 2801 C C . LYS B 1 50 ? -3.377 -18.531 -30.797 1 94.56 50 LYS B C 1
ATOM 2803 O O . LYS B 1 50 ? -3.254 -17.312 -30.953 1 94.56 50 LYS B O 1
ATOM 2808 N N . GLN B 1 51 ? -3.271 -19.156 -29.672 1 92.06 51 GLN B N 1
ATOM 2809 C CA . GLN B 1 51 ? -3.043 -18.406 -28.438 1 92.06 51 GLN B CA 1
ATOM 2810 C C . GLN B 1 51 ? -1.563 -18.078 -28.266 1 92.06 51 GLN B C 1
ATOM 2812 O O . GLN B 1 51 ? -1.188 -17.359 -27.328 1 92.06 51 GLN B O 1
ATOM 2817 N N . GLY B 1 52 ? -0.709 -18.656 -29.062 1 93.12 52 GLY B N 1
ATOM 2818 C CA . GLY B 1 52 ? 0.691 -18.266 -29.094 1 93.12 52 GLY B CA 1
ATOM 2819 C C . GLY B 1 52 ? 1.563 -19.094 -28.172 1 93.12 52 GLY B C 1
ATOM 2820 O O . GLY B 1 52 ? 2.705 -18.734 -27.891 1 93.12 52 GLY B O 1
ATOM 2821 N N . TRP B 1 53 ? 1.087 -20.203 -27.719 1 92.81 53 TRP B N 1
ATOM 2822 C CA . TRP B 1 53 ? 1.861 -21.047 -26.812 1 92.81 53 TRP B CA 1
ATOM 2823 C C . TRP B 1 53 ? 2.771 -21.984 -27.594 1 92.81 53 TRP B C 1
ATOM 2825 O O . TRP B 1 53 ? 3.891 -22.281 -27.172 1 92.81 53 TRP B O 1
ATOM 2835 N N . ILE B 1 54 ? 2.264 -22.531 -28.75 1 95.94 54 ILE B N 1
ATOM 2836 C CA . ILE B 1 54 ? 3.029 -23.453 -29.578 1 95.94 54 ILE B CA 1
ATOM 2837 C C . ILE B 1 54 ? 2.994 -22.969 -31.031 1 95.94 54 ILE B C 1
ATOM 2839 O O . ILE B 1 54 ? 2.146 -22.172 -31.406 1 95.94 54 ILE B O 1
ATOM 2843 N N . ARG B 1 55 ? 4.004 -23.391 -31.797 1 96.62 55 ARG B N 1
ATOM 2844 C CA . ARG B 1 55 ? 4.082 -23.094 -33.219 1 96.62 55 ARG B CA 1
ATOM 2845 C C . ARG B 1 55 ? 4.195 -24.375 -34.031 1 96.62 55 ARG B C 1
ATOM 2847 O O . ARG B 1 55 ? 4.859 -25.328 -33.625 1 96.62 55 ARG B O 1
ATOM 2854 N N . ALA B 1 56 ? 3.576 -24.344 -35.219 1 94.94 56 ALA B N 1
ATOM 2855 C CA . ALA B 1 56 ? 3.543 -25.5 -36.094 1 94.94 56 ALA B CA 1
ATOM 2856 C C . ALA B 1 56 ? 4.637 -25.422 -37.156 1 94.94 56 ALA B C 1
ATOM 2858 O O . ALA B 1 56 ? 4.945 -24.328 -37.656 1 94.94 56 ALA B O 1
ATOM 2859 N N . GLU B 1 57 ? 5.215 -26.5 -37.438 1 93.69 57 GLU B N 1
ATOM 2860 C CA . GLU B 1 57 ? 6.141 -26.656 -38.531 1 93.69 57 GLU B CA 1
ATOM 2861 C C . GLU B 1 57 ? 5.855 -27.938 -39.312 1 93.69 57 GLU B C 1
ATOM 2863 O O . GLU B 1 57 ? 5.73 -29.016 -38.719 1 93.69 57 GLU B O 1
ATOM 2868 N N . LYS B 1 58 ? 5.754 -27.734 -40.594 1 92.69 58 LYS B N 1
ATOM 2869 C CA . LYS B 1 58 ? 5.512 -28.906 -41.438 1 92.69 58 LYS B CA 1
ATOM 2870 C C . LYS B 1 58 ? 6.812 -29.422 -42.031 1 92.69 58 LYS B C 1
ATOM 2872 O O . LYS B 1 58 ? 7.641 -28.656 -42.5 1 92.69 58 LYS B O 1
ATOM 2877 N N . ARG B 1 59 ? 6.965 -30.641 -41.875 1 89.75 59 ARG B N 1
ATOM 2878 C CA . ARG B 1 59 ? 8.062 -31.359 -42.531 1 89.75 59 ARG B CA 1
ATOM 2879 C C . ARG B 1 59 ? 7.535 -32.531 -43.344 1 89.75 59 ARG B C 1
ATOM 2881 O O . ARG B 1 59 ? 7.25 -33.594 -42.781 1 89.75 59 ARG B O 1
ATOM 2888 N N . GLY B 1 60 ? 7.547 -32.312 -44.656 1 88.12 60 GLY B N 1
ATOM 2889 C CA . GLY B 1 60 ? 6.898 -33.344 -45.469 1 88.12 60 GLY B CA 1
ATOM 2890 C C . GLY B 1 60 ? 5.418 -33.469 -45.188 1 88.12 60 GLY B C 1
ATOM 2891 O O . GLY B 1 60 ? 4.672 -32.5 -45.219 1 88.12 60 GLY B O 1
ATOM 2892 N N . ASN B 1 61 ? 5.031 -34.688 -44.812 1 87.44 61 ASN B N 1
ATOM 2893 C CA . ASN B 1 61 ? 3.627 -34.938 -44.5 1 87.44 61 ASN B CA 1
ATOM 2894 C C . ASN B 1 61 ? 3.375 -34.969 -43 1 87.44 61 ASN B C 1
ATOM 2896 O O . ASN B 1 61 ? 2.303 -35.375 -42.531 1 87.44 61 ASN B O 1
ATOM 2900 N N . LYS B 1 62 ? 4.348 -34.531 -42.281 1 90.88 62 LYS B N 1
ATOM 2901 C CA . LYS B 1 62 ? 4.234 -34.562 -40.812 1 90.88 62 LYS B CA 1
ATOM 2902 C C . LYS B 1 62 ? 4.234 -33.156 -40.25 1 90.88 62 LYS B C 1
ATOM 2904 O O . LYS B 1 62 ? 4.953 -32.281 -40.719 1 90.88 62 LYS B O 1
ATOM 2909 N N . SER B 1 63 ? 3.365 -32.969 -39.344 1 93.62 63 SER B N 1
ATOM 2910 C CA . SER B 1 63 ? 3.285 -31.703 -38.656 1 93.62 63 SER B CA 1
ATOM 2911 C C . SER B 1 63 ? 3.922 -31.781 -37.281 1 93.62 63 SER B C 1
ATOM 2913 O 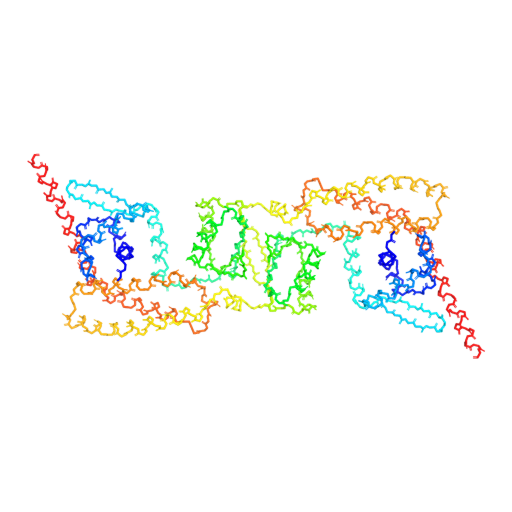O . SER B 1 63 ? 3.574 -32.656 -36.469 1 93.62 63 SER B O 1
ATOM 2915 N N . TYR B 1 64 ? 4.832 -30.859 -37.031 1 95.06 64 TYR B N 1
ATOM 2916 C CA . TYR B 1 64 ? 5.508 -30.766 -35.75 1 95.06 64 TYR B CA 1
ATOM 2917 C C . TYR B 1 64 ? 5.105 -29.5 -35 1 95.06 64 TYR B C 1
ATOM 2919 O O . TYR B 1 64 ? 4.867 -28.469 -35.625 1 95.06 64 TYR B O 1
ATOM 2927 N N . TYR B 1 65 ? 5.004 -29.641 -33.688 1 96.19 65 TYR B N 1
ATOM 2928 C CA . TYR B 1 65 ? 4.637 -28.5 -32.875 1 96.19 65 TYR B CA 1
ATOM 2929 C C . TYR B 1 65 ? 5.68 -28.266 -31.766 1 96.19 65 TYR B C 1
ATOM 2931 O O . TYR B 1 65 ? 6.07 -29.203 -31.062 1 96.19 65 TYR B O 1
ATOM 2939 N N . SER B 1 66 ? 6.113 -27.031 -31.688 1 96.5 66 SER B N 1
ATOM 2940 C CA . SER B 1 66 ? 7.121 -26.656 -30.703 1 96.5 66 SER B CA 1
ATOM 2941 C C . SER B 1 66 ? 6.641 -25.5 -29.828 1 96.5 66 SER B C 1
ATOM 2943 O O . SER B 1 66 ? 5.773 -24.734 -30.234 1 96.5 66 SER B O 1
ATOM 2945 N N . LEU B 1 67 ? 7.125 -25.391 -28.609 1 95.25 67 LEU B N 1
ATOM 2946 C CA . LEU B 1 67 ? 6.82 -24.266 -27.734 1 95.25 67 LEU B CA 1
ATOM 2947 C C . LEU B 1 67 ? 7.375 -22.969 -28.297 1 95.25 67 LEU B C 1
ATOM 2949 O O . LEU B 1 67 ? 8.492 -22.938 -28.828 1 95.25 67 LEU B O 1
ATOM 2953 N N . THR B 1 68 ? 6.578 -21.906 -28.219 1 94.94 68 THR B N 1
ATOM 2954 C CA . THR B 1 68 ? 7.086 -20.562 -28.5 1 94.94 68 THR B CA 1
ATOM 2955 C C . THR B 1 68 ? 7.98 -20.078 -27.375 1 94.94 68 THR B C 1
ATOM 2957 O O . THR B 1 68 ? 8.102 -20.75 -26.344 1 94.94 68 THR B O 1
ATOM 2960 N N . GLU B 1 69 ? 8.633 -18.922 -27.594 1 92.44 69 GLU B N 1
ATOM 2961 C CA . GLU B 1 69 ? 9.438 -18.328 -26.531 1 92.44 69 GLU B CA 1
ATOM 2962 C C . GLU B 1 69 ? 8.594 -18.078 -25.281 1 92.44 69 GLU B C 1
ATOM 2964 O O . GLU B 1 69 ? 9.031 -18.359 -24.156 1 92.44 69 GLU B O 1
ATOM 2969 N N . ARG B 1 70 ? 7.441 -17.641 -25.5 1 88.5 70 ARG B N 1
ATOM 2970 C CA . ARG B 1 70 ? 6.504 -17.391 -24.406 1 88.5 70 ARG B CA 1
ATOM 2971 C C . ARG B 1 70 ? 6.125 -18.688 -23.703 1 88.5 70 ARG B C 1
ATOM 2973 O O . ARG B 1 70 ? 6.059 -18.719 -22.469 1 88.5 70 ARG B O 1
ATOM 2980 N N . GLY B 1 71 ? 5.902 -19.688 -24.484 1 90.88 71 GLY B N 1
ATOM 2981 C CA . GLY B 1 71 ? 5.562 -21 -23.922 1 90.88 71 GLY B CA 1
ATOM 2982 C C . GLY B 1 71 ? 6.672 -21.594 -23.078 1 90.88 71 GLY B C 1
ATOM 2983 O O . GLY B 1 71 ? 6.418 -22.125 -21.984 1 90.88 71 GLY B O 1
ATOM 2984 N N . VAL B 1 72 ? 7.844 -21.422 -23.547 1 93.19 72 VAL B N 1
ATOM 2985 C CA . VAL B 1 72 ? 9.008 -21.938 -22.828 1 93.19 72 VAL B CA 1
ATOM 2986 C C . VAL B 1 72 ? 9.141 -21.219 -21.484 1 93.19 72 VAL B C 1
ATOM 2988 O O . VAL B 1 72 ? 9.312 -21.875 -20.453 1 93.19 72 VAL B O 1
ATOM 2991 N N . LYS B 1 73 ? 9.055 -19.938 -21.484 1 87.62 73 LYS B N 1
ATOM 2992 C CA . LYS B 1 73 ? 9.203 -19.156 -20.266 1 87.62 73 LYS B CA 1
ATOM 2993 C C . LYS B 1 73 ? 8.148 -19.531 -19.234 1 87.62 73 LYS B C 1
ATOM 2995 O O . LYS B 1 73 ? 8.461 -19.719 -18.047 1 87.62 73 LYS B O 1
ATOM 3000 N N . ARG B 1 74 ? 6.953 -19.688 -19.688 1 86.25 74 ARG B N 1
ATOM 3001 C CA . ARG B 1 74 ? 5.848 -20.047 -18.797 1 86.25 74 ARG B CA 1
ATOM 3002 C C . ARG B 1 74 ? 6.039 -21.438 -18.203 1 86.25 74 ARG B C 1
ATOM 3004 O O . ARG B 1 74 ? 5.801 -21.641 -17.016 1 86.25 74 ARG B O 1
ATOM 3011 N N . MET B 1 75 ? 6.484 -22.375 -18.969 1 90.94 75 MET B N 1
ATOM 3012 C CA . MET B 1 75 ? 6.652 -23.75 -18.516 1 90.94 75 MET B CA 1
ATOM 3013 C C . MET B 1 75 ? 7.82 -23.859 -17.547 1 90.94 75 MET B C 1
ATOM 3015 O O . MET B 1 75 ? 7.773 -24.656 -16.594 1 90.94 75 MET B O 1
ATOM 3019 N N . GLU B 1 76 ? 8.797 -23.047 -17.812 1 88.56 76 GLU B N 1
ATOM 3020 C CA . GLU B 1 76 ? 9.938 -23.047 -16.906 1 88.56 76 GLU B CA 1
ATOM 3021 C C . GLU B 1 76 ? 9.555 -22.484 -15.539 1 88.56 76 GLU B C 1
ATOM 3023 O O . GLU B 1 76 ? 9.969 -23.016 -14.5 1 88.56 76 GLU B O 1
ATOM 3028 N N . GLU B 1 77 ? 8.828 -21.484 -15.578 1 84.31 77 GLU B N 1
ATOM 3029 C CA . GLU B 1 77 ? 8.344 -20.906 -14.328 1 84.31 77 GLU B CA 1
ATOM 3030 C C . GLU B 1 77 ? 7.488 -21.906 -13.547 1 84.31 77 GLU B C 1
ATOM 3032 O O . GLU B 1 77 ? 7.656 -22.062 -12.336 1 84.31 77 GLU B O 1
ATOM 3037 N N . ALA B 1 78 ? 6.609 -22.547 -14.234 1 89.62 78 ALA B N 1
ATOM 3038 C CA . ALA B 1 78 ? 5.746 -23.531 -13.602 1 89.62 78 ALA B CA 1
ATOM 3039 C C . ALA B 1 78 ? 6.566 -24.703 -13.047 1 89.62 78 ALA B C 1
ATOM 3041 O O . ALA B 1 78 ? 6.336 -25.156 -11.922 1 89.62 78 ALA B O 1
ATOM 3042 N N . ALA B 1 79 ? 7.504 -25.125 -13.828 1 91.19 79 ALA B N 1
ATOM 3043 C CA . ALA B 1 79 ? 8.328 -26.266 -13.438 1 91.19 79 ALA B CA 1
ATOM 3044 C C . ALA B 1 79 ? 9.078 -25.969 -12.141 1 91.19 79 ALA B C 1
ATOM 3046 O O . ALA B 1 79 ? 9.156 -26.828 -11.258 1 91.19 79 ALA B O 1
ATOM 3047 N N . ARG B 1 80 ? 9.539 -24.75 -12.031 1 86.56 80 ARG B N 1
ATOM 3048 C CA . ARG B 1 80 ? 10.273 -24.359 -10.828 1 86.56 80 ARG B CA 1
ATOM 3049 C C . ARG B 1 80 ? 9.383 -24.469 -9.594 1 86.56 80 ARG B C 1
ATOM 3051 O O . ARG B 1 80 ? 9.867 -24.797 -8.508 1 86.56 80 ARG B O 1
ATOM 3058 N N . ARG B 1 81 ? 8.195 -24.266 -9.781 1 87.38 81 ARG B N 1
ATOM 3059 C CA . ARG B 1 81 ? 7.262 -24.281 -8.656 1 87.38 81 ARG B CA 1
ATOM 3060 C C . ARG B 1 81 ? 6.73 -25.688 -8.406 1 87.38 81 ARG B C 1
ATOM 3062 O O . ARG B 1 81 ? 6.477 -26.062 -7.262 1 87.38 81 ARG B O 1
ATOM 3069 N N . ILE B 1 82 ? 6.566 -26.453 -9.5 1 92 82 ILE B N 1
ATOM 3070 C CA . ILE B 1 82 ? 5.992 -27.781 -9.383 1 92 82 ILE B CA 1
ATOM 3071 C C . ILE B 1 82 ? 7.031 -28.75 -8.82 1 92 82 ILE B C 1
ATOM 3073 O O . ILE B 1 82 ? 6.73 -29.547 -7.934 1 92 82 ILE B O 1
ATOM 3077 N N . TYR B 1 83 ? 8.195 -28.625 -9.328 1 89.38 83 TYR B N 1
ATOM 3078 C CA . TYR B 1 83 ? 9.203 -29.625 -9.016 1 89.38 83 TYR B CA 1
ATOM 3079 C C . TYR B 1 83 ? 10.195 -29.094 -7.988 1 89.38 83 TYR B C 1
ATOM 3081 O O . TYR B 1 83 ? 11.297 -29.625 -7.848 1 89.38 83 TYR B O 1
ATOM 3089 N N . LYS B 1 84 ? 9.672 -27.906 -7.297 1 74.38 84 LYS B N 1
ATOM 3090 C CA . LYS B 1 84 ? 10.508 -27.266 -6.285 1 74.38 84 LYS B CA 1
ATOM 3091 C C . LYS B 1 84 ? 10.742 -28.188 -5.098 1 74.38 84 LYS B C 1
ATOM 3093 O O . LYS B 1 84 ? 9.82 -28.875 -4.645 1 74.38 84 LYS B O 1
ATOM 3098 N N . THR B 1 85 ? 12.039 -28.375 -4.75 1 61.66 85 THR B N 1
ATOM 3099 C CA . THR B 1 85 ? 12.336 -29.25 -3.633 1 61.66 85 THR B CA 1
ATOM 3100 C C . THR B 1 85 ? 12.422 -28.469 -2.324 1 61.66 85 THR B C 1
ATOM 3102 O O . THR B 1 85 ? 12.258 -29.047 -1.243 1 61.66 85 THR B O 1
ATOM 3105 N N . ARG B 1 86 ? 12.789 -27.094 -2.426 1 62.47 86 ARG B N 1
ATOM 3106 C CA . ARG B 1 86 ? 13.031 -26.484 -1.122 1 62.47 86 ARG B CA 1
ATOM 3107 C C . ARG B 1 86 ? 12.344 -25.125 -1.013 1 62.47 86 ARG B C 1
ATOM 3109 O O . ARG B 1 86 ? 12.305 -24.375 -1.981 1 62.47 86 ARG B O 1
ATOM 3116 N N . PRO B 1 87 ? 11.758 -25 0.16 1 65.44 87 PRO B N 1
ATOM 3117 C CA . PRO B 1 87 ? 11.172 -23.688 0.396 1 65.44 87 PRO B CA 1
ATOM 3118 C C . PRO B 1 87 ? 12.211 -22.562 0.408 1 65.44 87 PRO B C 1
ATOM 3120 O O . PRO B 1 87 ? 13.367 -22.797 0.792 1 65.44 87 PRO B O 1
ATOM 3123 N N . GLU B 1 88 ? 11.898 -21.469 -0.198 1 74.94 88 GLU B N 1
ATOM 3124 C CA . GLU B 1 88 ? 12.797 -20.328 -0.187 1 74.94 88 GLU B CA 1
ATOM 3125 C C . GLU B 1 88 ? 12.773 -19.609 1.166 1 74.94 88 GLU B C 1
ATOM 3127 O O . GLU B 1 88 ? 11.734 -19.578 1.833 1 74.94 88 GLU B O 1
ATOM 3132 N N . HIS B 1 89 ? 13.938 -19.203 1.583 1 89.12 89 HIS B N 1
ATOM 3133 C CA . HIS B 1 89 ? 14.047 -18.438 2.818 1 89.12 89 HIS B CA 1
ATOM 3134 C C . HIS B 1 89 ? 13.484 -17.031 2.641 1 89.12 89 HIS B C 1
ATOM 3136 O O . HIS B 1 89 ? 13.711 -16.391 1.609 1 89.12 89 HIS B O 1
ATOM 3142 N N . TRP B 1 90 ? 12.797 -16.672 3.633 1 94.69 90 TRP B N 1
ATOM 3143 C CA . TRP B 1 90 ? 12.188 -15.352 3.607 1 94.69 90 TRP B CA 1
ATOM 3144 C C . TRP B 1 90 ? 13.219 -14.273 3.906 1 94.69 90 TRP B C 1
ATOM 3146 O O . TRP B 1 90 ? 13.992 -14.383 4.863 1 94.69 90 TRP B O 1
ATOM 3156 N N . ASP B 1 91 ? 13.336 -13.25 3.166 1 96.19 91 ASP B N 1
ATOM 3157 C CA . ASP B 1 91 ? 14.297 -12.18 3.389 1 96.19 91 ASP B CA 1
ATOM 3158 C C . ASP B 1 91 ? 13.742 -11.125 4.348 1 96.19 91 ASP B C 1
ATOM 3160 O O . ASP B 1 91 ? 14.375 -10.102 4.59 1 96.19 91 ASP B O 1
ATOM 3164 N N . GLY B 1 92 ? 12.516 -11.359 4.816 1 96.44 92 GLY B N 1
ATOM 3165 C CA . GLY B 1 92 ? 11.922 -10.461 5.797 1 96.44 92 GLY B CA 1
ATOM 3166 C C . GLY B 1 92 ? 11.211 -9.281 5.168 1 96.44 92 GLY B C 1
ATOM 3167 O O . GLY B 1 92 ? 10.742 -8.391 5.871 1 96.44 92 GLY B O 1
ATOM 3168 N N . LYS B 1 93 ? 11.102 -9.297 3.803 1 97.94 93 LYS B N 1
ATOM 3169 C CA . LYS B 1 93 ? 10.531 -8.133 3.125 1 97.94 93 LYS B CA 1
ATOM 3170 C C . LYS B 1 93 ? 9.219 -8.492 2.434 1 97.94 93 LYS B C 1
ATOM 3172 O O . LYS B 1 93 ? 8.992 -9.648 2.078 1 97.94 93 LYS B O 1
ATOM 3177 N N . TRP B 1 94 ? 8.398 -7.547 2.404 1 98.44 94 TRP B N 1
ATOM 3178 C CA . TRP B 1 94 ? 7.16 -7.629 1.638 1 98.44 94 TRP B CA 1
ATOM 3179 C C . TRP B 1 94 ? 7.262 -6.816 0.352 1 98.44 94 TRP B C 1
ATOM 3181 O O . TRP B 1 94 ? 7.812 -5.711 0.35 1 98.44 94 TRP B O 1
ATOM 3191 N N . ARG B 1 95 ? 6.859 -7.418 -0.721 1 98.62 95 ARG B N 1
ATOM 3192 C CA . ARG B 1 95 ? 6.633 -6.691 -1.967 1 98.62 95 ARG B CA 1
ATOM 3193 C C . ARG B 1 95 ? 5.203 -6.176 -2.049 1 98.62 95 ARG B C 1
ATOM 3195 O O . ARG B 1 95 ? 4.25 -6.941 -1.904 1 98.62 95 ARG B O 1
ATOM 3202 N N . ILE B 1 96 ? 5.074 -4.887 -2.205 1 98.38 96 ILE B N 1
ATOM 3203 C CA . ILE B 1 96 ? 3.76 -4.262 -2.295 1 98.38 96 ILE B CA 1
ATOM 3204 C C . ILE B 1 96 ? 3.574 -3.648 -3.682 1 98.38 96 ILE B C 1
ATOM 3206 O O . ILE B 1 96 ? 4.367 -2.805 -4.105 1 98.38 96 ILE B O 1
ATOM 3210 N N . LEU B 1 97 ? 2.582 -4.117 -4.395 1 98.12 97 LEU B N 1
ATOM 3211 C CA . LEU B 1 97 ? 2.205 -3.566 -5.691 1 98.12 97 LEU B CA 1
ATOM 3212 C C . LEU B 1 97 ? 0.858 -2.859 -5.609 1 98.12 97 LEU B C 1
ATOM 3214 O O . LEU B 1 97 ? -0.142 -3.461 -5.215 1 98.12 97 LEU B O 1
ATOM 3218 N N . ILE B 1 98 ? 0.869 -1.562 -5.898 1 97.19 98 ILE B N 1
ATOM 3219 C CA . ILE B 1 98 ? -0.354 -0.768 -5.918 1 97.19 98 ILE B CA 1
ATOM 3220 C C . ILE B 1 98 ? -0.67 -0.347 -7.352 1 97.19 98 ILE B C 1
ATOM 3222 O O . ILE B 1 98 ? 0.194 0.181 -8.055 1 97.19 98 ILE B O 1
ATOM 3226 N N . TYR B 1 99 ? -1.846 -0.648 -7.809 1 95.12 99 TYR B N 1
ATOM 3227 C CA . TYR B 1 99 ? -2.188 -0.171 -9.148 1 95.12 99 TYR B CA 1
ATOM 3228 C C . TYR B 1 99 ? -3.387 0.769 -9.102 1 95.12 99 TYR B C 1
ATOM 3230 O O . TYR B 1 99 ? -4.27 0.617 -8.25 1 95.12 99 TYR B O 1
ATOM 3238 N N . THR B 1 100 ? -3.375 1.744 -9.906 1 92.81 100 THR B N 1
ATOM 3239 C CA . THR B 1 100 ? -4.438 2.727 -10.086 1 92.81 100 THR B CA 1
ATOM 3240 C C . THR B 1 100 ? -4.918 2.734 -11.539 1 92.81 100 THR B C 1
ATOM 3242 O O . THR B 1 100 ? -4.961 3.789 -12.172 1 92.81 100 THR B O 1
ATOM 3245 N N . ILE B 1 101 ? -5.328 1.659 -12.016 1 93.25 101 ILE B N 1
ATOM 3246 C CA . ILE B 1 101 ? -5.781 1.512 -13.391 1 93.25 101 ILE B CA 1
ATOM 3247 C C . ILE B 1 101 ? -7.176 2.115 -13.539 1 93.25 101 ILE B C 1
ATOM 3249 O O . ILE B 1 101 ? -8.102 1.737 -12.828 1 93.25 101 ILE B O 1
ATOM 3253 N N . PRO B 1 102 ? -7.344 3.006 -14.469 1 92.06 102 PRO B N 1
ATOM 3254 C CA . PRO B 1 102 ? -8.625 3.703 -14.617 1 92.06 102 PRO B CA 1
ATOM 3255 C C . PRO B 1 102 ? -9.758 2.773 -15.047 1 92.06 102 PRO B C 1
ATOM 3257 O O . PRO B 1 102 ? -9.508 1.673 -15.539 1 92.06 102 PRO B O 1
ATOM 3260 N N . GLU B 1 103 ? -10.969 3.258 -14.82 1 89.31 103 GLU B N 1
ATOM 3261 C CA . GLU B 1 103 ? -12.164 2.461 -15.078 1 89.31 103 GLU B CA 1
ATOM 3262 C C . GLU B 1 103 ? -12.297 2.119 -16.562 1 89.31 103 GLU B C 1
ATOM 3264 O O . GLU B 1 103 ? -12.797 1.049 -16.906 1 89.31 103 GLU B O 1
ATOM 3269 N N . ASP B 1 104 ? -11.852 2.967 -17.391 1 92.38 104 ASP B N 1
ATOM 3270 C CA . ASP B 1 104 ? -11.969 2.736 -18.828 1 92.38 104 ASP B CA 1
ATOM 3271 C C . ASP B 1 104 ? -11.008 1.644 -19.281 1 92.38 104 ASP B C 1
ATOM 3273 O O . ASP B 1 104 ? -11.086 1.184 -20.422 1 92.38 104 ASP B O 1
ATOM 3277 N N . LYS B 1 105 ? -10.133 1.19 -18.422 1 93.44 105 LYS B N 1
ATOM 3278 C CA . LYS B 1 105 ? -9.211 0.099 -18.719 1 93.44 105 LYS B CA 1
ATOM 3279 C C . LYS B 1 105 ? -9.43 -1.083 -17.781 1 93.44 105 LYS B C 1
ATOM 3281 O O . LYS B 1 105 ? -8.469 -1.753 -17.391 1 93.44 105 LYS B O 1
ATOM 3286 N N . ARG B 1 106 ? -10.617 -1.281 -17.453 1 90.19 106 ARG B N 1
ATOM 3287 C CA . ARG B 1 106 ? -10.984 -2.311 -16.484 1 90.19 106 ARG B CA 1
ATOM 3288 C C . ARG B 1 106 ? -10.539 -3.691 -16.953 1 90.19 106 ARG B C 1
ATOM 3290 O O . ARG B 1 106 ? -10.203 -4.551 -16.141 1 90.19 106 ARG B O 1
ATOM 3297 N N . HIS B 1 107 ? -10.562 -3.961 -18.219 1 91.81 107 HIS B N 1
ATOM 3298 C CA . HIS B 1 107 ? -10.148 -5.25 -18.75 1 91.81 107 HIS B CA 1
ATOM 3299 C C . HIS B 1 107 ? -8.695 -5.555 -18.375 1 91.81 107 HIS B C 1
ATOM 3301 O O . HIS B 1 107 ? -8.359 -6.707 -18.094 1 91.81 107 HIS B O 1
ATOM 3307 N N . LEU B 1 108 ? -7.871 -4.555 -18.344 1 92.38 108 LEU B N 1
ATOM 3308 C CA . LEU B 1 108 ? -6.469 -4.695 -17.953 1 92.38 108 LEU B CA 1
ATOM 3309 C C . LEU B 1 108 ? -6.344 -5.098 -16.5 1 92.38 108 LEU B C 1
ATOM 3311 O O . LEU B 1 108 ? -5.477 -5.898 -16.141 1 92.38 108 LEU B O 1
ATOM 3315 N N . ARG B 1 109 ? -7.207 -4.547 -15.734 1 92.62 109 ARG B N 1
ATOM 3316 C CA . ARG B 1 109 ? -7.199 -4.863 -14.312 1 92.62 109 ARG B CA 1
ATOM 3317 C C . ARG B 1 109 ? -7.5 -6.34 -14.078 1 92.62 109 ARG B C 1
ATOM 3319 O O . ARG B 1 109 ? -6.836 -6.992 -13.273 1 92.62 109 ARG B O 1
ATOM 3326 N N . ASP B 1 110 ? -8.484 -6.855 -14.781 1 91.81 110 ASP B N 1
ATOM 3327 C CA . ASP B 1 110 ? -8.875 -8.258 -14.633 1 91.81 110 ASP B CA 1
ATOM 3328 C C . ASP B 1 110 ? -7.742 -9.188 -15.055 1 91.81 110 ASP B C 1
ATOM 3330 O O . ASP B 1 110 ? -7.469 -10.18 -14.375 1 91.81 110 ASP B O 1
ATOM 3334 N N . GLU B 1 111 ? -7.133 -8.906 -16.094 1 91.75 111 GLU B N 1
ATOM 3335 C CA . GLU B 1 111 ? -6.012 -9.711 -16.578 1 91.75 111 GLU B CA 1
ATOM 3336 C C . GLU B 1 111 ? -4.844 -9.664 -15.586 1 91.75 111 GLU B C 1
ATOM 3338 O O . GLU B 1 111 ? -4.223 -10.688 -15.305 1 91.75 111 GLU B O 1
ATOM 3343 N N . LEU B 1 112 ? -4.59 -8.477 -15.109 1 93.62 112 LEU B N 1
ATOM 3344 C CA . LEU B 1 112 ? -3.496 -8.297 -14.164 1 93.62 112 LEU B CA 1
ATOM 3345 C C . LEU B 1 112 ? -3.76 -9.078 -12.875 1 93.62 112 LEU B C 1
ATOM 3347 O O . LEU B 1 112 ? -2.848 -9.703 -12.328 1 93.62 112 LEU B O 1
ATOM 3351 N N . ARG B 1 113 ? -4.961 -9.031 -12.461 1 93.12 113 ARG B N 1
ATOM 3352 C CA . ARG B 1 113 ? -5.34 -9.727 -11.242 1 93.12 113 ARG B CA 1
ATOM 3353 C C . ARG B 1 113 ? -5.059 -11.227 -11.352 1 93.12 113 ARG B C 1
ATOM 3355 O O . ARG B 1 113 ? -4.539 -11.836 -10.422 1 93.12 113 ARG B O 1
ATOM 3362 N N . LYS B 1 114 ? -5.355 -11.797 -12.43 1 90.88 114 LYS B N 1
ATOM 3363 C CA . LYS B 1 114 ? -5.098 -13.219 -12.648 1 90.88 114 LYS B CA 1
ATOM 3364 C C . LYS B 1 114 ? -3.605 -13.523 -12.578 1 90.88 114 LYS B C 1
ATOM 3366 O O . LYS B 1 114 ? -3.201 -14.516 -11.961 1 90.88 114 LYS B O 1
ATOM 3371 N N . GLU B 1 115 ? -2.857 -12.664 -13.203 1 91.75 115 GLU B N 1
ATOM 3372 C CA . GLU B 1 115 ? -1.409 -12.852 -13.211 1 91.75 115 GLU B CA 1
ATOM 3373 C C . GLU B 1 115 ? -0.825 -12.711 -11.812 1 91.75 115 GLU B C 1
ATOM 3375 O O . GLU B 1 115 ? 0.103 -13.438 -11.445 1 91.75 115 GLU B O 1
ATOM 3380 N N . LEU B 1 116 ? -1.356 -11.766 -11.086 1 94.56 116 LEU B N 1
ATOM 3381 C CA . LEU B 1 116 ? -0.859 -11.523 -9.734 1 94.56 116 LEU B CA 1
ATOM 3382 C C . LEU B 1 116 ? -1.175 -12.703 -8.82 1 94.56 116 LEU B C 1
ATOM 3384 O O . LEU B 1 116 ? -0.315 -13.156 -8.055 1 94.56 116 LEU B O 1
ATOM 3388 N N . VAL B 1 117 ? -2.35 -13.234 -8.938 1 92 117 VAL B N 1
ATOM 3389 C CA . VAL B 1 117 ? -2.727 -14.414 -8.164 1 92 117 VAL B CA 1
ATOM 3390 C C . VAL B 1 117 ? -1.812 -15.586 -8.516 1 92 117 VAL B C 1
ATOM 3392 O O . VAL B 1 117 ? -1.283 -16.25 -7.629 1 92 117 VAL B O 1
ATOM 3395 N N . TRP B 1 118 ? -1.566 -15.727 -9.75 1 87.56 118 TRP B N 1
ATOM 3396 C CA . TRP B 1 118 ? -0.715 -16.797 -10.242 1 87.56 118 TRP B CA 1
ATOM 3397 C C . TRP B 1 118 ? 0.711 -16.656 -9.727 1 87.56 118 TRP B C 1
ATOM 3399 O O . TRP B 1 118 ? 1.386 -17.641 -9.445 1 87.56 118 TRP B O 1
ATOM 3409 N N . SER B 1 119 ? 1.117 -15.422 -9.562 1 90.88 119 SER B N 1
ATOM 3410 C CA . SER B 1 119 ? 2.482 -15.148 -9.125 1 90.88 119 SER B CA 1
ATOM 3411 C C . SER B 1 119 ? 2.611 -15.273 -7.609 1 90.88 119 SER B C 1
ATOM 3413 O O . SER B 1 119 ? 3.721 -15.258 -7.074 1 90.88 119 SER B O 1
ATOM 3415 N N . GLY B 1 120 ? 1.445 -15.352 -6.961 1 93.19 120 GLY B N 1
ATOM 3416 C CA . GLY B 1 120 ? 1.495 -15.586 -5.527 1 93.19 120 GLY B CA 1
ATOM 3417 C C . GLY B 1 120 ? 1.179 -14.344 -4.711 1 93.19 120 GLY B C 1
ATOM 3418 O O . GLY B 1 120 ? 1.378 -14.328 -3.496 1 93.19 120 GLY B O 1
ATOM 3419 N N . PHE B 1 121 ? 0.708 -13.312 -5.34 1 96.69 121 PHE B N 1
ATOM 3420 C CA . PHE B 1 121 ? 0.306 -12.125 -4.602 1 96.69 121 PHE B CA 1
ATOM 3421 C C . PHE B 1 121 ? -1.023 -12.352 -3.893 1 96.69 121 PHE B C 1
ATOM 3423 O O . PHE B 1 121 ? -1.902 -13.039 -4.414 1 96.69 121 PHE B O 1
ATOM 3430 N N . GLY B 1 122 ? -1.103 -11.805 -2.705 1 96.62 122 GLY B N 1
ATOM 3431 C CA . GLY B 1 122 ? -2.379 -11.664 -2.02 1 96.62 122 GLY B CA 1
ATOM 3432 C C . GLY B 1 122 ? -2.904 -10.242 -2.02 1 96.62 122 GLY B C 1
ATOM 3433 O O . GLY B 1 122 ? -2.168 -9.305 -2.322 1 96.62 122 GLY B O 1
ATOM 3434 N N . THR B 1 123 ? -4.156 -10.125 -1.747 1 95.44 123 THR B N 1
ATOM 3435 C CA . THR B 1 123 ? -4.773 -8.797 -1.743 1 95.44 123 THR B CA 1
ATOM 3436 C C . THR B 1 123 ? -4.965 -8.297 -0.315 1 95.44 123 THR B C 1
ATOM 3438 O O . THR B 1 123 ? -5.531 -9 0.526 1 95.44 123 THR B O 1
ATOM 3441 N N . ILE B 1 124 ? -4.434 -7.105 -0.035 1 94.25 124 ILE B N 1
ATOM 3442 C CA . ILE B 1 124 ? -4.711 -6.465 1.247 1 94.25 124 ILE B CA 1
ATOM 3443 C C . ILE B 1 124 ? -5.898 -5.516 1.103 1 94.25 124 ILE B C 1
ATOM 3445 O O . ILE B 1 124 ? -6.656 -5.309 2.055 1 94.25 124 ILE B O 1
ATOM 3449 N N . SER B 1 125 ? -6.012 -4.852 -0.033 1 91.12 125 SER B N 1
ATOM 3450 C CA . SER B 1 125 ? -7.141 -4.016 -0.427 1 91.12 125 SER B CA 1
ATOM 3451 C C . SER B 1 125 ? -7.359 -4.059 -1.936 1 91.12 125 SER B C 1
ATOM 3453 O O . SER B 1 125 ? -6.613 -4.719 -2.658 1 91.12 125 SER B O 1
ATOM 3455 N N . ASN B 1 126 ? -8.398 -3.402 -2.475 1 85.81 126 ASN B N 1
ATOM 3456 C CA . ASN B 1 126 ? -8.805 -3.508 -3.871 1 85.81 126 ASN B CA 1
ATOM 3457 C C . ASN B 1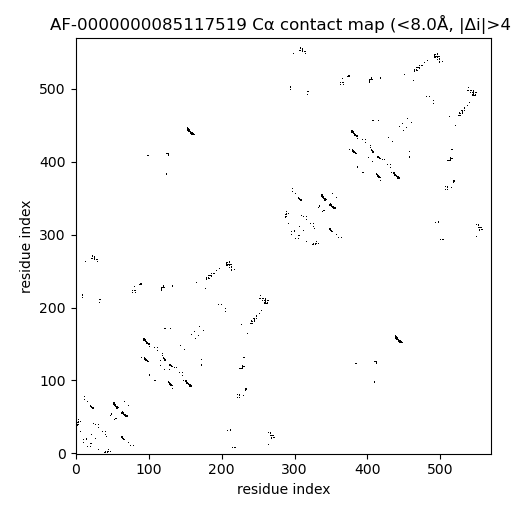 126 ? -7.668 -3.119 -4.816 1 85.81 126 ASN B C 1
ATOM 3459 O O . ASN B 1 126 ? -7.559 -3.656 -5.918 1 85.81 126 ASN B O 1
ATOM 3463 N N . SER B 1 127 ? -6.844 -2.277 -4.457 1 91.12 127 SER B N 1
ATOM 3464 C CA . SER B 1 127 ? -5.816 -1.792 -5.367 1 91.12 127 SER B CA 1
ATOM 3465 C C . SER B 1 127 ? -4.418 -2.094 -4.836 1 91.12 127 SER B C 1
ATOM 3467 O O . SER B 1 127 ? -3.42 -1.654 -5.414 1 91.12 127 SER B O 1
ATOM 3469 N N . CYS B 1 128 ? -4.371 -2.914 -3.803 1 96.12 128 CYS B N 1
ATOM 3470 C CA . CYS B 1 128 ? -3.086 -3.145 -3.148 1 96.12 128 CYS B CA 1
ATOM 3471 C C . CYS B 1 128 ? -2.812 -4.637 -2.996 1 96.12 128 CYS B C 1
ATOM 3473 O O . CYS B 1 128 ? -3.582 -5.348 -2.35 1 96.12 128 CYS B O 1
ATOM 3475 N N . TRP B 1 129 ? -1.707 -5.047 -3.562 1 97.19 129 TRP B N 1
ATOM 3476 C CA . TRP B 1 129 ? -1.298 -6.445 -3.566 1 97.19 129 TRP B CA 1
ATOM 3477 C C . TRP B 1 129 ? 0.03 -6.629 -2.84 1 97.19 129 TRP B C 1
ATOM 3479 O O . TRP B 1 129 ? 0.908 -5.762 -2.91 1 97.19 129 TRP B O 1
ATOM 3489 N N . ILE B 1 130 ? 0.173 -7.762 -2.139 1 98.12 130 ILE B N 1
ATOM 3490 C CA . ILE B 1 130 ? 1.386 -7.953 -1.35 1 98.12 130 ILE B CA 1
ATOM 3491 C C . ILE B 1 130 ? 1.9 -9.383 -1.531 1 98.12 130 ILE B C 1
ATOM 3493 O O . ILE B 1 130 ? 1.123 -10.297 -1.808 1 98.12 130 ILE B O 1
ATOM 3497 N N . SER B 1 131 ? 3.15 -9.578 -1.431 1 97.75 131 SER B N 1
ATOM 3498 C CA . SER B 1 131 ? 3.795 -10.891 -1.457 1 97.75 131 SER B CA 1
ATOM 3499 C C . SER B 1 131 ? 5.098 -10.875 -0.667 1 97.75 131 SER B C 1
ATOM 3501 O O . SER B 1 131 ? 5.844 -9.898 -0.701 1 97.75 131 SER B O 1
ATOM 3503 N N . PRO B 1 132 ? 5.359 -11.906 0.081 1 97.25 132 PRO B N 1
ATOM 3504 C CA . PRO B 1 132 ? 6.664 -12.016 0.743 1 97.25 132 PRO B CA 1
ATOM 3505 C C . PRO B 1 132 ? 7.73 -12.633 -0.158 1 97.25 132 PRO B C 1
ATOM 3507 O O . PRO B 1 132 ? 8.898 -12.703 0.227 1 97.25 132 PRO B O 1
ATOM 3510 N N . ASN B 1 133 ? 7.305 -13.117 -1.373 1 94.31 133 ASN B N 1
ATOM 3511 C CA . ASN B 1 133 ? 8.25 -13.742 -2.289 1 94.31 133 ASN B CA 1
ATOM 3512 C C . ASN B 1 133 ? 9.047 -12.703 -3.072 1 94.31 133 ASN B C 1
ATOM 3514 O O . ASN B 1 133 ? 8.586 -11.57 -3.252 1 94.31 133 ASN B O 1
ATOM 3518 N N . ASN B 1 134 ? 10.297 -13.102 -3.471 1 93.62 134 ASN B N 1
ATOM 3519 C CA . ASN B 1 134 ? 11.141 -12.219 -4.273 1 93.62 134 ASN B CA 1
ATOM 3520 C C . ASN B 1 134 ? 10.68 -12.172 -5.727 1 93.62 134 ASN B C 1
ATOM 3522 O O . ASN B 1 134 ? 11.188 -12.93 -6.559 1 93.62 134 ASN B O 1
ATOM 3526 N N . LEU B 1 135 ? 9.781 -11.289 -6.016 1 92.81 135 LEU B N 1
ATOM 3527 C CA . LEU B 1 135 ? 9.086 -11.328 -7.293 1 92.81 135 LEU B CA 1
ATOM 3528 C C . LEU B 1 135 ? 9.375 -10.07 -8.109 1 92.81 135 LEU B C 1
ATOM 3530 O O . LEU B 1 135 ? 8.578 -9.688 -8.977 1 92.81 135 LEU B O 1
ATOM 3534 N N . GLU B 1 136 ? 10.445 -9.359 -7.785 1 95.31 136 GLU B N 1
ATOM 3535 C CA . GLU B 1 136 ? 10.734 -8.094 -8.453 1 95.31 136 GLU B CA 1
ATOM 3536 C C . GLU B 1 136 ? 10.789 -8.266 -9.969 1 95.31 136 GLU B C 1
ATOM 3538 O O . GLU B 1 136 ? 10.133 -7.523 -10.703 1 95.31 136 GLU B O 1
ATOM 3543 N N . GLN B 1 137 ? 11.508 -9.281 -10.391 1 91.94 137 GLN B N 1
ATOM 3544 C CA . GLN B 1 137 ? 11.633 -9.5 -11.828 1 91.94 137 GLN B CA 1
ATOM 3545 C C . GLN B 1 137 ? 10.281 -9.797 -12.469 1 91.94 137 GLN B C 1
ATOM 3547 O O . GLN B 1 137 ? 9.961 -9.266 -13.531 1 91.94 137 GLN B O 1
ATOM 3552 N N . GLN B 1 138 ? 9.508 -10.625 -11.852 1 90.69 138 GLN B N 1
ATOM 3553 C CA . GLN B 1 138 ? 8.188 -10.969 -12.367 1 90.69 138 GLN B CA 1
ATOM 3554 C C . GLN B 1 138 ? 7.293 -9.734 -12.469 1 90.69 138 GLN B C 1
ATOM 3556 O O . GLN B 1 138 ? 6.543 -9.586 -13.43 1 90.69 138 GLN B O 1
ATOM 3561 N N . VAL B 1 139 ? 7.375 -8.859 -11.5 1 95.38 139 VAL B N 1
ATOM 3562 C CA . VAL B 1 139 ? 6.562 -7.648 -11.477 1 95.38 139 VAL B CA 1
ATOM 3563 C C . VAL B 1 139 ? 6.926 -6.754 -12.656 1 95.38 139 VAL B C 1
ATOM 3565 O O . VAL B 1 139 ? 6.047 -6.289 -13.383 1 95.38 139 VAL B O 1
ATOM 3568 N N . TYR B 1 140 ? 8.172 -6.543 -12.867 1 95.69 140 TYR B N 1
ATOM 3569 C CA . TYR B 1 140 ? 8.594 -5.66 -13.953 1 95.69 140 TYR B CA 1
ATOM 3570 C C . TYR B 1 140 ? 8.289 -6.281 -15.312 1 95.69 140 TYR B C 1
ATOM 3572 O O . TYR B 1 140 ? 7.965 -5.574 -16.266 1 95.69 140 TYR B O 1
ATOM 3580 N N . ASP B 1 141 ? 8.352 -7.641 -15.383 1 91.25 141 ASP B N 1
ATOM 3581 C CA . ASP B 1 141 ? 7.926 -8.328 -16.609 1 91.25 141 ASP B CA 1
ATOM 3582 C C . ASP B 1 141 ? 6.445 -8.07 -16.891 1 91.25 141 ASP B C 1
ATOM 3584 O O . ASP B 1 141 ? 6.055 -7.848 -18.031 1 91.25 141 ASP B O 1
ATOM 3588 N N . LEU B 1 142 ? 5.672 -8.125 -15.875 1 92.62 142 LEU B N 1
ATOM 3589 C CA . LEU B 1 142 ? 4.238 -7.887 -16 1 92.62 142 LEU B CA 1
ATOM 3590 C C . LEU B 1 142 ? 3.967 -6.449 -16.453 1 92.62 142 LEU B C 1
ATOM 3592 O O . LEU B 1 142 ? 3.115 -6.211 -17.312 1 92.62 142 LEU B O 1
ATOM 3596 N N . ILE B 1 143 ? 4.676 -5.5 -15.812 1 95.06 143 ILE B N 1
ATOM 3597 C CA . ILE B 1 143 ? 4.527 -4.086 -16.141 1 95.06 143 ILE B CA 1
ATOM 3598 C C . ILE B 1 143 ? 4.789 -3.869 -17.625 1 95.06 143 ILE B C 1
ATOM 3600 O O . ILE B 1 143 ? 4.031 -3.168 -18.297 1 95.06 143 ILE B O 1
ATOM 3604 N N . ASP B 1 144 ? 5.844 -4.523 -18.109 1 93.62 144 ASP B N 1
ATOM 3605 C CA . ASP B 1 144 ? 6.211 -4.379 -19.5 1 93.62 144 ASP B CA 1
ATOM 3606 C C . ASP B 1 144 ? 5.203 -5.082 -20.406 1 93.62 144 ASP B C 1
ATOM 3608 O O . ASP B 1 144 ? 4.773 -4.527 -21.422 1 93.62 144 ASP B O 1
ATOM 3612 N N . LYS B 1 145 ? 4.809 -6.227 -20.078 1 87.88 145 LYS B N 1
ATOM 3613 C CA . LYS B 1 145 ? 3.896 -7.047 -20.859 1 87.88 145 LYS B CA 1
ATOM 3614 C C . LYS B 1 145 ? 2.566 -6.336 -21.094 1 87.88 145 LYS B C 1
ATOM 3616 O O . LYS B 1 145 ? 2.035 -6.332 -22.203 1 87.88 145 LYS B O 1
ATOM 3621 N N . TYR B 1 146 ? 2.061 -5.68 -20.078 1 92.06 146 TYR B N 1
ATOM 3622 C CA . TYR B 1 146 ? 0.721 -5.105 -20.141 1 92.06 146 TYR B CA 1
ATOM 3623 C C . TYR B 1 146 ? 0.785 -3.6 -20.359 1 92.06 146 TYR B C 1
ATOM 3625 O O . TYR B 1 146 ? -0.25 -2.934 -20.453 1 92.06 146 TYR B O 1
ATOM 3633 N N . ASP B 1 147 ? 1.996 -3.051 -20.406 1 93.94 147 ASP B N 1
ATOM 3634 C CA . ASP B 1 147 ? 2.201 -1.62 -20.609 1 93.94 147 ASP B CA 1
ATOM 3635 C C . ASP B 1 147 ? 1.433 -0.807 -19.562 1 93.94 147 ASP B C 1
ATOM 3637 O O . ASP B 1 147 ? 0.659 0.087 -19.922 1 93.94 147 ASP B O 1
ATOM 3641 N N . ILE B 1 148 ? 1.65 -1.109 -18.297 1 95.38 148 ILE B N 1
ATOM 3642 C CA . ILE B 1 148 ? 0.855 -0.488 -17.25 1 95.38 148 ILE B CA 1
ATOM 3643 C C . ILE B 1 148 ? 1.755 0.368 -16.359 1 95.38 148 ILE B C 1
ATOM 3645 O O . ILE B 1 148 ? 1.395 0.685 -15.219 1 95.38 148 ILE B O 1
ATOM 3649 N N . ARG B 1 149 ? 2.904 0.716 -16.797 1 95.94 149 ARG B N 1
ATOM 3650 C CA . ARG B 1 149 ? 3.893 1.498 -16.062 1 95.94 149 ARG B CA 1
ATOM 3651 C C . ARG B 1 149 ? 3.258 2.738 -15.445 1 95.94 149 ARG B C 1
ATOM 3653 O O . ARG B 1 149 ? 3.502 3.049 -14.281 1 95.94 149 ARG B O 1
ATOM 3660 N N . PRO B 1 150 ? 2.369 3.414 -16.156 1 95.38 150 PRO B N 1
ATOM 3661 C CA . PRO B 1 150 ? 1.814 4.652 -15.594 1 95.38 150 PRO B CA 1
ATOM 3662 C C . PRO B 1 150 ? 0.837 4.395 -14.445 1 95.38 150 PRO B C 1
ATOM 3664 O O . PRO B 1 150 ? 0.477 5.32 -13.719 1 95.38 150 PRO B O 1
ATOM 3667 N N . TYR B 1 151 ? 0.47 3.137 -14.273 1 95.56 151 TYR B N 1
ATOM 3668 C CA . TYR B 1 151 ? -0.658 2.889 -13.383 1 95.56 151 TYR B CA 1
ATOM 3669 C C . TYR B 1 151 ? -0.237 2.031 -12.195 1 95.56 151 TYR B C 1
ATOM 3671 O O . TYR B 1 151 ? -1.085 1.505 -11.469 1 95.56 151 TYR B O 1
ATOM 3679 N N . VAL B 1 152 ? 1.093 1.878 -12.008 1 96.81 152 VAL B N 1
ATOM 3680 C CA . VAL B 1 152 ? 1.494 0.959 -10.945 1 96.81 152 VAL B CA 1
ATOM 3681 C C . VAL B 1 152 ? 2.619 1.582 -10.117 1 96.81 152 VAL B C 1
ATOM 3683 O O . VAL B 1 152 ? 3.391 2.4 -10.625 1 96.81 152 VAL B O 1
ATOM 3686 N N . ASP B 1 153 ? 2.676 1.272 -8.898 1 97.88 153 ASP B N 1
ATOM 3687 C CA . ASP B 1 153 ? 3.771 1.577 -7.98 1 97.88 153 ASP B CA 1
ATOM 3688 C C . ASP B 1 153 ? 4.199 0.334 -7.199 1 97.88 153 ASP B C 1
ATOM 3690 O O . ASP B 1 153 ? 3.354 -0.457 -6.773 1 97.88 153 ASP B O 1
ATOM 3694 N N . PHE B 1 154 ? 5.457 0.167 -7.129 1 98.56 154 PHE B N 1
ATOM 3695 C CA . PHE B 1 154 ? 6.008 -1.05 -6.543 1 98.56 154 PHE B CA 1
ATOM 3696 C C . PHE B 1 154 ? 6.969 -0.719 -5.406 1 98.56 154 PHE B C 1
ATOM 3698 O O . PHE B 1 154 ? 7.812 0.168 -5.543 1 98.56 154 PHE B O 1
ATOM 3705 N N . PHE B 1 155 ? 6.762 -1.401 -4.215 1 98.69 155 PHE B N 1
ATOM 3706 C CA . PHE B 1 155 ? 7.535 -1.112 -3.012 1 98.69 155 PHE B CA 1
ATOM 3707 C C . PHE B 1 155 ? 8.125 -2.391 -2.428 1 98.69 155 PHE B C 1
ATOM 3709 O O . PHE B 1 155 ? 7.531 -3.465 -2.547 1 98.69 155 PHE B O 1
ATOM 3716 N N . LEU B 1 156 ? 9.305 -2.334 -1.859 1 98.62 156 LEU B N 1
ATOM 3717 C CA . LEU B 1 156 ? 9.844 -3.303 -0.915 1 98.62 156 LEU B CA 1
ATOM 3718 C C . LEU B 1 156 ? 9.672 -2.818 0.521 1 98.62 156 LEU B C 1
ATOM 3720 O O . LEU B 1 156 ? 10.141 -1.732 0.873 1 98.62 156 LEU B O 1
ATOM 3724 N N . ALA B 1 157 ? 9 -3.635 1.352 1 98.56 157 ALA B N 1
ATOM 3725 C CA . ALA B 1 157 ? 8.57 -3.07 2.629 1 98.56 157 ALA B CA 1
ATOM 3726 C C . ALA B 1 157 ? 8.797 -4.059 3.77 1 98.56 157 ALA B C 1
ATOM 3728 O O . ALA B 1 157 ? 9.031 -5.246 3.531 1 98.56 157 ALA B O 1
ATOM 3729 N N . GLU B 1 158 ? 8.852 -3.521 4.957 1 98.44 158 GLU B N 1
ATOM 3730 C CA . GLU B 1 158 ? 8.773 -4.281 6.203 1 98.44 158 GLU B CA 1
ATOM 3731 C C . GLU B 1 158 ? 7.477 -3.98 6.945 1 98.44 158 GLU B C 1
ATOM 3733 O O . GLU B 1 158 ? 7.051 -2.826 7.027 1 98.44 158 GLU B O 1
ATOM 3738 N N . TYR B 1 159 ? 6.898 -5.043 7.363 1 98.38 159 TYR B N 1
ATOM 3739 C CA . TYR B 1 159 ? 5.672 -4.871 8.133 1 98.38 159 TYR B CA 1
ATOM 3740 C C . TYR B 1 159 ? 5.973 -4.297 9.516 1 98.38 159 TYR B C 1
ATOM 3742 O O . TYR B 1 159 ? 6.789 -4.8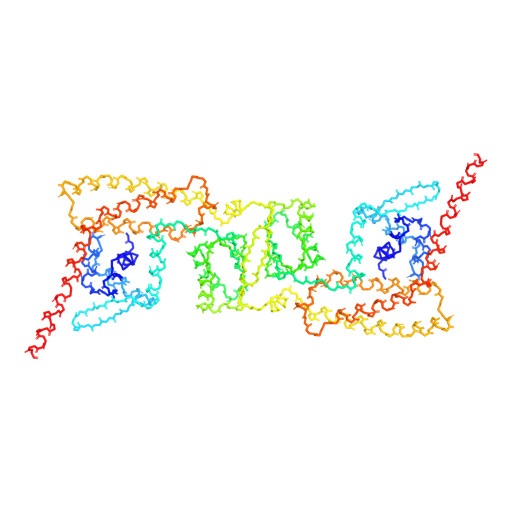48 10.258 1 98.38 159 TYR B O 1
ATOM 3750 N N . ASP B 1 160 ? 5.379 -3.176 9.82 1 97.75 160 ASP B N 1
ATOM 3751 C CA . ASP B 1 160 ? 5.652 -2.523 11.094 1 97.75 160 ASP B CA 1
ATOM 3752 C C . ASP B 1 160 ? 4.52 -2.768 12.094 1 97.75 160 ASP B C 1
ATOM 3754 O O . ASP B 1 160 ? 4.715 -2.641 13.305 1 97.75 160 ASP B O 1
ATOM 3758 N N . GLY B 1 161 ? 3.316 -3.141 11.625 1 95.62 161 GLY B N 1
ATOM 3759 C CA . GLY B 1 161 ? 2.229 -3.498 12.516 1 95.62 161 GLY B CA 1
ATOM 3760 C C . GLY B 1 161 ? 0.892 -2.92 12.094 1 95.62 161 GLY B C 1
ATOM 3761 O O . GLY B 1 161 ? 0.711 -2.549 10.93 1 95.62 161 GLY B O 1
ATOM 3762 N N . PRO B 1 162 ? -0.036 -2.979 12.891 1 96.44 162 PRO B N 1
ATOM 3763 C CA . PRO B 1 162 ? -0.015 -3.322 14.312 1 96.44 162 PRO B CA 1
ATOM 3764 C C . PRO B 1 162 ? -0.142 -4.824 14.562 1 96.44 162 PRO B C 1
ATOM 3766 O O . PRO B 1 162 ? -0.115 -5.27 15.711 1 96.44 162 PRO B O 1
ATOM 3769 N N . HIS B 1 163 ? -0.284 -5.676 13.648 1 96.31 163 HIS B N 1
ATOM 3770 C CA . HIS B 1 163 ? -0.396 -7.125 13.781 1 96.31 163 HIS B CA 1
ATOM 3771 C C . HIS B 1 163 ? 0.949 -7.805 13.547 1 96.31 163 HIS B C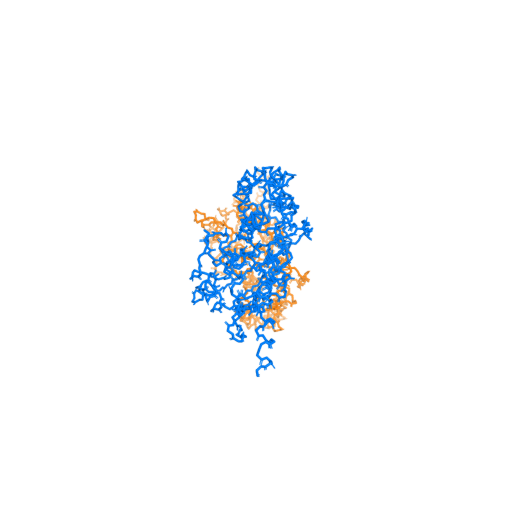 1
ATOM 3773 O O . HIS B 1 163 ? 2 -7.176 13.688 1 96.31 163 HIS B O 1
ATOM 3779 N N . THR B 1 164 ? 0.889 -9.102 13.422 1 96.56 164 THR B N 1
ATOM 3780 C CA . THR B 1 164 ? 2.088 -9.867 13.094 1 96.56 164 THR B CA 1
ATOM 3781 C C . THR B 1 164 ? 2.111 -10.219 11.609 1 96.56 164 THR B C 1
ATOM 3783 O O . THR B 1 164 ? 1.089 -10.125 10.922 1 96.56 164 THR B O 1
ATOM 3786 N N . ASN B 1 165 ? 3.275 -10.602 11.125 1 97.69 165 ASN B N 1
ATOM 3787 C CA . ASN B 1 165 ? 3.381 -11.078 9.75 1 97.69 165 ASN B CA 1
ATOM 3788 C C . ASN B 1 165 ? 2.443 -12.25 9.492 1 97.69 165 ASN B C 1
ATOM 3790 O O . ASN B 1 165 ? 1.842 -12.344 8.422 1 97.69 165 ASN B O 1
ATOM 3794 N N . LYS B 1 166 ? 2.301 -13.133 10.406 1 95 166 LYS B N 1
ATOM 3795 C CA . LYS B 1 166 ? 1.43 -14.297 10.258 1 95 166 LYS B CA 1
ATOM 3796 C C . LYS B 1 166 ? -0.033 -13.875 10.141 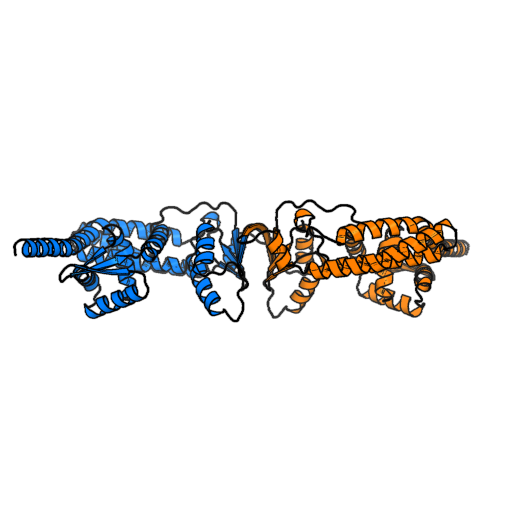1 95 166 LYS B C 1
ATOM 3798 O O . LYS B 1 166 ? -0.779 -14.422 9.328 1 95 166 LYS B O 1
ATOM 3803 N N . GLN B 1 167 ? -0.405 -12.922 10.938 1 95.25 167 GLN B N 1
ATOM 3804 C CA . GLN B 1 167 ? -1.772 -12.414 10.867 1 95.25 167 GLN B CA 1
ATOM 3805 C C . GLN B 1 167 ? -2.033 -11.719 9.531 1 95.25 167 GLN B C 1
ATOM 3807 O O . GLN B 1 167 ? -3.137 -11.805 8.984 1 95.25 167 GLN B O 1
ATOM 3812 N N . LEU B 1 168 ? -0.986 -10.992 9.062 1 97 168 LEU B N 1
ATOM 3813 C CA . LEU B 1 168 ? -1.089 -10.359 7.754 1 97 168 LEU B CA 1
ATOM 3814 C C . LEU B 1 168 ? -1.319 -11.391 6.66 1 97 168 LEU B C 1
ATOM 3816 O O . LEU B 1 168 ? -2.152 -11.188 5.773 1 97 168 LEU B O 1
ATOM 3820 N N . VAL B 1 169 ? -0.646 -12.508 6.719 1 97 169 VAL B N 1
ATOM 3821 C CA . VAL B 1 169 ? -0.791 -13.602 5.758 1 97 169 VAL B CA 1
ATOM 3822 C C . VAL B 1 169 ? -2.219 -14.141 5.801 1 97 169 VAL B C 1
ATOM 3824 O O . VAL B 1 169 ? -2.854 -14.312 4.758 1 97 169 VAL B O 1
ATOM 3827 N N . GLU B 1 170 ? -2.75 -14.375 6.969 1 94.31 170 GLU B N 1
ATOM 3828 C CA . GLU B 1 170 ? -4.098 -14.914 7.129 1 94.31 170 GLU B CA 1
ATOM 3829 C C . GLU B 1 170 ? -5.141 -13.969 6.539 1 94.31 170 GLU B C 1
ATOM 3831 O O . GLU B 1 170 ? -6.18 -14.414 6.043 1 94.31 170 GLU B O 1
ATOM 3836 N N . LYS B 1 171 ? -4.824 -12.758 6.613 1 94.44 171 LYS B N 1
ATOM 3837 C CA . LYS B 1 171 ? -5.719 -11.742 6.078 1 94.44 171 LYS B CA 1
ATOM 3838 C C . LYS B 1 171 ? -5.699 -11.742 4.551 1 94.44 171 LYS B C 1
ATOM 3840 O O . LYS B 1 171 ? -6.73 -11.523 3.91 1 94.44 171 LYS B O 1
ATOM 3845 N N . CYS B 1 172 ? -4.574 -12.023 3.98 1 96.56 172 CYS B N 1
ATOM 3846 C CA . CYS B 1 172 ? -4.387 -11.781 2.553 1 96.56 172 CYS B CA 1
ATOM 3847 C C . CYS B 1 172 ? -4.582 -13.07 1.757 1 96.56 172 CYS B C 1
ATOM 3849 O O . CYS B 1 172 ? -4.793 -13.023 0.544 1 96.56 172 CYS B O 1
ATOM 3851 N N . TRP B 1 173 ? -4.469 -14.234 2.355 1 96.56 173 TRP B N 1
ATOM 3852 C CA . TRP B 1 173 ? -4.637 -15.523 1.696 1 96.56 173 TRP B CA 1
ATOM 3853 C C . TRP B 1 173 ? -5.543 -16.438 2.51 1 96.56 173 TRP B C 1
ATOM 3855 O O . TRP B 1 173 ? -5.512 -16.422 3.742 1 96.56 173 TRP B O 1
ATOM 3865 N N . ASN B 1 174 ? -6.363 -17.266 1.845 1 95.56 174 ASN B N 1
ATOM 3866 C CA . ASN B 1 174 ? -7.16 -18.281 2.506 1 95.56 174 ASN B CA 1
ATOM 3867 C C . ASN B 1 174 ? -6.391 -19.594 2.635 1 95.56 174 ASN B C 1
ATOM 3869 O O . ASN B 1 174 ? -6.68 -20.562 1.93 1 95.56 174 ASN B O 1
ATOM 3873 N N . LEU B 1 175 ? -5.539 -19.656 3.594 1 95.25 175 LEU B N 1
ATOM 3874 C CA . LEU B 1 175 ? -4.641 -20.797 3.736 1 95.25 175 LEU B CA 1
ATOM 3875 C C . LEU B 1 175 ? -5.406 -22.031 4.168 1 95.25 175 LEU B C 1
ATOM 3877 O O . LEU B 1 175 ? -5.008 -23.156 3.842 1 95.25 175 LEU B O 1
ATOM 3881 N N . GLU B 1 176 ? -6.477 -21.812 4.887 1 95.38 176 GLU B N 1
ATOM 3882 C CA . GLU B 1 176 ? -7.285 -22.953 5.316 1 95.38 176 GLU B CA 1
ATOM 3883 C C . GLU B 1 176 ? -7.863 -23.703 4.125 1 95.38 176 GLU B C 1
ATOM 3885 O O . GLU B 1 176 ? -7.82 -24.938 4.082 1 95.38 176 GLU B O 1
ATOM 3890 N N . GLU B 1 177 ? -8.383 -22.969 3.232 1 96.56 177 GLU B N 1
ATOM 3891 C CA . GLU B 1 177 ? -8.938 -23.594 2.027 1 96.56 177 GLU B CA 1
ATOM 3892 C C . GLU B 1 177 ? -7.852 -24.312 1.232 1 96.56 177 GLU B C 1
ATOM 3894 O O . GLU B 1 177 ? -8.078 -25.406 0.723 1 96.56 177 GLU B O 1
ATOM 3899 N N . ILE B 1 178 ? -6.723 -23.766 1.104 1 96.19 178 ILE B N 1
ATOM 3900 C CA . ILE B 1 178 ? -5.605 -24.375 0.388 1 96.19 178 ILE B CA 1
ATOM 3901 C C . ILE B 1 178 ? -5.191 -25.656 1.084 1 96.19 178 ILE B C 1
ATOM 3903 O O . ILE B 1 178 ? -4.984 -26.688 0.429 1 96.19 178 ILE B O 1
ATOM 3907 N N . ASN B 1 179 ? -5.129 -25.625 2.377 1 96.62 179 ASN B N 1
ATOM 3908 C CA . ASN B 1 179 ? -4.777 -26.812 3.16 1 96.62 179 ASN B CA 1
ATOM 3909 C C . ASN B 1 179 ? -5.777 -27.938 2.941 1 96.62 179 ASN B C 1
ATOM 3911 O O . ASN B 1 179 ? -5.391 -29.109 2.861 1 96.62 179 ASN B O 1
ATOM 3915 N N . GLN B 1 180 ? -6.965 -27.531 2.902 1 97.44 180 GLN B N 1
ATOM 3916 C CA . GLN B 1 180 ? -8 -28.531 2.666 1 97.44 180 GLN B CA 1
ATOM 3917 C C . GLN B 1 180 ? -7.82 -29.203 1.305 1 97.44 180 GLN B C 1
ATOM 3919 O O . GLN B 1 180 ? -8.016 -30.422 1.17 1 97.44 180 GLN B O 1
ATOM 3924 N N . LYS B 1 181 ? -7.5 -28.469 0.349 1 98.06 181 LYS B N 1
ATOM 3925 C CA . LYS B 1 181 ? -7.262 -29.016 -0.983 1 98.06 181 LYS B CA 1
ATOM 3926 C C . LYS B 1 181 ? -6.051 -29.938 -0.988 1 98.06 181 LYS B C 1
ATOM 3928 O O . LYS B 1 181 ? -6.059 -30.984 -1.653 1 98.06 181 LYS B O 1
ATOM 3933 N N . TYR B 1 182 ? -5.039 -29.594 -0.279 1 97.62 182 TYR B N 1
ATOM 3934 C CA . TYR B 1 182 ? -3.879 -30.469 -0.145 1 97.62 182 TYR B CA 1
ATOM 3935 C C . TYR B 1 182 ? -4.254 -31.766 0.549 1 97.62 182 TYR B C 1
ATOM 3937 O O . TYR B 1 182 ? -3.781 -32.844 0.168 1 97.62 182 TYR B O 1
ATOM 3945 N N . GLU B 1 183 ? -5.055 -31.625 1.591 1 97.88 183 GLU B N 1
ATOM 3946 C CA . GLU B 1 183 ? -5.516 -32.812 2.297 1 97.88 183 GLU B CA 1
ATOM 3947 C C . GLU B 1 183 ? -6.254 -33.781 1.356 1 97.88 183 GLU B C 1
ATOM 3949 O O . GLU B 1 183 ? -6.066 -35 1.425 1 97.88 183 GLU B O 1
ATOM 3954 N N . GLN B 1 184 ? -7.055 -33.219 0.569 1 98.38 184 GLN B N 1
ATOM 3955 C CA . GLN B 1 184 ? -7.781 -34 -0.413 1 98.38 184 GLN B CA 1
ATOM 3956 C C . GLN B 1 184 ? -6.824 -34.688 -1.392 1 98.38 184 GLN B C 1
ATOM 3958 O O . GLN B 1 184 ? -6.988 -35.875 -1.718 1 98.38 184 GLN B O 1
ATOM 3963 N N . PHE B 1 185 ? -5.926 -33.969 -1.875 1 98.56 185 PHE B N 1
ATOM 3964 C CA . PHE B 1 185 ? -4.91 -34.531 -2.768 1 98.56 185 PHE B CA 1
ATOM 3965 C C . PHE B 1 185 ? -4.184 -35.688 -2.109 1 98.56 185 PHE B C 1
ATOM 3967 O O . PHE B 1 185 ? -4.008 -36.75 -2.723 1 98.56 185 PHE B O 1
ATOM 3974 N N . ILE B 1 186 ? -3.727 -35.469 -0.855 1 98.19 186 ILE B N 1
ATOM 3975 C CA . ILE B 1 186 ? -2.979 -36.5 -0.11 1 98.19 186 ILE B CA 1
ATOM 3976 C C . ILE B 1 186 ? -3.832 -37.75 0.061 1 98.19 186 ILE B C 1
ATOM 3978 O O . ILE B 1 186 ? -3.346 -38.875 -0.119 1 98.19 186 ILE B O 1
ATOM 3982 N N . ALA B 1 187 ? -5.059 -37.562 0.356 1 98.19 187 ALA B N 1
ATOM 3983 C CA . ALA B 1 187 ? -5.961 -38.688 0.572 1 98.19 187 ALA B CA 1
ATOM 3984 C C . ALA B 1 187 ? -6.066 -39.562 -0.68 1 98.19 187 ALA B C 1
ATOM 3986 O O . ALA B 1 187 ? -5.977 -40.781 -0.603 1 98.19 187 ALA B O 1
ATOM 3987 N N . VAL B 1 188 ? -6.191 -38.938 -1.796 1 98.12 188 VAL B N 1
ATOM 3988 C CA . VAL B 1 188 ? -6.391 -39.656 -3.059 1 98.12 188 VAL B CA 1
ATOM 3989 C C . VAL B 1 188 ? -5.082 -40.312 -3.502 1 98.12 188 VAL B C 1
ATOM 3991 O O . VAL B 1 188 ? -5.043 -41.5 -3.814 1 98.12 188 VAL B O 1
ATOM 3994 N N . TYR B 1 189 ? -4.016 -39.594 -3.445 1 98.38 189 TYR B N 1
ATOM 3995 C CA . TYR B 1 189 ? -2.805 -40.062 -4.129 1 98.38 189 TYR B CA 1
ATOM 3996 C C . TYR B 1 189 ? -1.939 -40.906 -3.203 1 98.38 189 TYR B C 1
ATOM 3998 O O . TYR B 1 189 ? -1.05 -41.625 -3.662 1 98.38 189 TYR B O 1
ATOM 4006 N N . SER B 1 190 ? -2.172 -40.781 -1.865 1 98.06 190 SER B N 1
ATOM 4007 C CA . SER B 1 190 ? -1.477 -41.719 -0.978 1 98.06 190 SER B CA 1
ATOM 4008 C C . SER B 1 190 ? -1.922 -43.156 -1.221 1 98.06 190 SER B C 1
ATOM 4010 O O . SER B 1 190 ? -1.096 -44.062 -1.248 1 98.06 190 SER B O 1
ATOM 4012 N N . GLN B 1 191 ? -3.176 -43.312 -1.408 1 97.81 191 GLN B N 1
ATOM 4013 C CA . GLN B 1 191 ? -3.715 -44.625 -1.704 1 97.81 191 GLN B CA 1
ATOM 4014 C C . GLN B 1 191 ? -3.195 -45.156 -3.043 1 97.81 191 GLN B C 1
ATOM 4016 O O . GLN B 1 191 ? -2.77 -46.312 -3.146 1 97.81 191 GLN B O 1
ATOM 4021 N N . LYS B 1 192 ? -3.25 -44.281 -4.016 1 97.94 192 LYS B N 1
ATOM 4022 C CA . LYS B 1 192 ? -2.777 -44.656 -5.344 1 97.94 192 LYS B CA 1
ATOM 4023 C C . LYS B 1 192 ? -1.299 -45.031 -5.312 1 97.94 192 LYS B C 1
ATOM 4025 O O . LYS B 1 192 ? -0.883 -46 -5.965 1 97.94 192 LYS B O 1
ATOM 4030 N N . TYR B 1 193 ? -0.56 -44.312 -4.582 1 98.12 193 TYR B N 1
ATOM 4031 C CA . TYR B 1 193 ? 0.877 -44.531 -4.477 1 98.12 193 TYR B CA 1
ATOM 4032 C C . TYR B 1 193 ? 1.176 -45.906 -3.938 1 98.12 193 TYR B C 1
ATOM 4034 O O . TYR B 1 193 ? 1.987 -46.656 -4.508 1 98.12 193 TYR B O 1
ATOM 4042 N N . VAL B 1 194 ? 0.504 -46.312 -2.873 1 97.5 194 VAL B N 1
ATOM 4043 C CA . VAL B 1 194 ? 0.736 -47.594 -2.223 1 97.5 194 VAL B CA 1
ATOM 4044 C C . VAL B 1 194 ? 0.349 -48.719 -3.166 1 97.5 194 VAL B C 1
ATOM 4046 O O . VAL B 1 194 ? 1.097 -49.688 -3.322 1 97.5 194 VAL B O 1
ATOM 4049 N N . ILE B 1 195 ? -0.749 -48.594 -3.77 1 97.69 195 ILE B N 1
ATOM 4050 C CA . ILE B 1 195 ? -1.257 -49.625 -4.664 1 97.69 195 ILE B CA 1
ATOM 4051 C C . ILE B 1 195 ? -0.332 -49.781 -5.871 1 97.69 195 ILE B C 1
ATOM 4053 O O . ILE B 1 195 ? 0.094 -50.875 -6.211 1 97.69 195 ILE B O 1
ATOM 4057 N N . ASP B 1 196 ? -0.03 -48.594 -6.492 1 97.81 196 ASP B N 1
ATOM 4058 C CA . ASP B 1 196 ? 0.784 -48.625 -7.703 1 97.81 196 ASP B CA 1
ATOM 4059 C C . ASP B 1 196 ? 2.207 -49.094 -7.398 1 97.81 196 ASP B C 1
ATOM 4061 O O . ASP B 1 196 ? 2.824 -49.781 -8.211 1 97.81 196 ASP B O 1
ATOM 4065 N N . LYS B 1 197 ? 2.686 -48.688 -6.266 1 96.81 197 LYS B N 1
ATOM 4066 C CA . LYS B 1 197 ? 4.008 -49.156 -5.859 1 96.81 197 LYS B CA 1
ATOM 4067 C C . LYS B 1 197 ? 4.062 -50.688 -5.805 1 96.81 197 LYS B C 1
ATOM 4069 O O . LYS B 1 197 ? 5.004 -51.281 -6.312 1 96.81 197 LYS B O 1
ATOM 4074 N N . HIS B 1 198 ? 3.096 -51.25 -5.238 1 96.94 198 HIS B N 1
ATOM 4075 C CA . HIS B 1 198 ? 3.021 -52.719 -5.125 1 96.94 198 HIS B CA 1
ATOM 4076 C C . HIS B 1 198 ? 2.865 -53.375 -6.496 1 96.94 198 HIS B C 1
ATOM 4078 O O . HIS B 1 198 ? 3.496 -54.375 -6.781 1 96.94 198 HIS B O 1
ATOM 4084 N N . LYS B 1 199 ? 2.008 -52.844 -7.309 1 97.56 199 LYS B N 1
ATOM 4085 C CA . LYS B 1 199 ? 1.805 -53.344 -8.656 1 97.56 199 LYS B CA 1
ATOM 4086 C C . LYS B 1 199 ? 3.096 -53.281 -9.469 1 97.56 199 LYS B C 1
ATOM 4088 O O . LYS B 1 199 ? 3.404 -54.219 -10.219 1 97.56 199 LYS B O 1
ATOM 4093 N N . ILE B 1 200 ? 3.812 -52.219 -9.359 1 96.19 200 ILE B N 1
ATOM 4094 C CA . ILE B 1 200 ? 5.055 -52.031 -10.102 1 96.19 200 ILE B CA 1
ATOM 4095 C C . ILE B 1 200 ? 6.094 -53.031 -9.641 1 96.19 200 ILE B C 1
ATOM 4097 O O . ILE B 1 200 ? 6.77 -53.656 -10.461 1 96.19 200 ILE B O 1
ATOM 4101 N N . GLU B 1 201 ? 6.191 -53.25 -8.328 1 94.88 201 GLU B N 1
ATOM 4102 C CA . GLU B 1 201 ? 7.133 -54.188 -7.75 1 94.88 201 GLU B CA 1
ATOM 4103 C C . GLU B 1 201 ? 6.844 -55.625 -8.227 1 94.88 201 GLU B C 1
ATOM 4105 O O . GLU B 1 201 ? 7.762 -56.406 -8.383 1 94.88 201 GLU B O 1
ATOM 4110 N N . ARG B 1 202 ? 5.594 -55.844 -8.531 1 96.5 202 ARG B N 1
ATOM 4111 C CA . ARG B 1 202 ? 5.184 -57.188 -8.961 1 96.5 202 ARG B CA 1
ATOM 4112 C C . ARG B 1 202 ? 5.164 -57.281 -10.484 1 96.5 202 ARG B C 1
ATOM 4114 O O . ARG B 1 202 ? 4.801 -58.312 -11.031 1 96.5 202 ARG B O 1
ATOM 4121 N N . GLY B 1 203 ? 5.453 -56.188 -11.195 1 94.62 203 GLY B N 1
ATOM 4122 C CA . GLY B 1 203 ? 5.457 -56.156 -12.648 1 94.62 203 GLY B CA 1
ATOM 4123 C C . GLY B 1 203 ? 4.066 -56.188 -13.25 1 94.62 203 GLY B C 1
ATOM 4124 O O . GLY B 1 203 ? 3.875 -56.625 -14.375 1 94.62 203 GLY B O 1
ATOM 4125 N N . GLU B 1 204 ? 3.094 -55.688 -12.492 1 97.19 204 GLU B N 1
ATOM 4126 C CA . GLU B 1 204 ? 1.693 -55.781 -12.891 1 97.19 204 GLU B CA 1
ATOM 4127 C C . GLU B 1 204 ? 1.213 -54.438 -13.469 1 97.19 204 GLU B C 1
ATOM 4129 O O . GLU B 1 204 ? 0.029 -54.281 -13.773 1 97.19 204 GLU B O 1
ATOM 4134 N N . MET B 1 205 ? 2.08 -53.531 -13.602 1 97.44 205 MET B N 1
ATOM 4135 C CA . MET B 1 205 ? 1.742 -52.25 -14.18 1 97.44 205 MET B CA 1
ATOM 4136 C C . MET B 1 205 ? 2.586 -51.969 -15.414 1 97.44 205 MET B C 1
ATOM 4138 O O . MET B 1 205 ? 3.816 -52 -15.359 1 97.44 205 MET B O 1
ATOM 4142 N N . SER B 1 206 ? 1.896 -51.719 -16.547 1 97.69 206 SER B N 1
ATOM 4143 C CA . SER B 1 206 ? 2.598 -51.5 -17.797 1 97.69 206 SER B CA 1
ATOM 4144 C C . SER B 1 206 ? 3.238 -50.094 -17.812 1 97.69 206 SER B C 1
ATOM 4146 O O . SER B 1 206 ? 2.875 -49.25 -17.031 1 97.69 206 SER B O 1
ATOM 4148 N N . ASP B 1 207 ? 4.199 -49.906 -18.703 1 97.88 207 ASP B N 1
ATOM 4149 C CA . ASP B 1 207 ? 4.824 -48.594 -18.891 1 97.88 207 ASP B CA 1
ATOM 4150 C C . ASP B 1 207 ? 3.785 -47.531 -19.25 1 97.88 207 ASP B C 1
ATOM 4152 O O . ASP B 1 207 ? 3.859 -46.406 -18.766 1 97.88 207 ASP B O 1
ATOM 4156 N N . ALA B 1 208 ? 2.832 -47.906 -20.047 1 97.88 208 ALA B N 1
ATOM 4157 C CA . ALA B 1 208 ? 1.771 -46.969 -20.453 1 97.88 208 ALA B CA 1
ATOM 4158 C C . ALA B 1 208 ? 0.933 -46.531 -19.25 1 97.88 208 ALA B C 1
ATOM 4160 O O . ALA B 1 208 ? 0.559 -45.375 -19.141 1 97.88 208 ALA B O 1
ATOM 4161 N N . GLU B 1 209 ? 0.656 -47.531 -18.422 1 98.06 209 GLU B N 1
ATOM 4162 C CA . GLU B 1 209 ? -0.108 -47.219 -17.219 1 98.06 209 GLU B CA 1
ATOM 4163 C C . GLU B 1 209 ? 0.667 -46.281 -16.297 1 98.06 209 GLU B C 1
ATOM 4165 O O . GLU B 1 209 ? 0.087 -45.375 -15.695 1 98.06 209 GLU B O 1
ATOM 4170 N N . CYS B 1 210 ? 1.975 -46.531 -16.172 1 98.38 210 CYS B N 1
ATOM 4171 C CA . CYS B 1 210 ? 2.822 -45.656 -15.367 1 98.38 210 CYS B CA 1
ATOM 4172 C C . CYS B 1 210 ? 2.857 -44.219 -15.945 1 98.38 210 CYS B C 1
ATOM 4174 O O . CYS B 1 210 ? 2.822 -43.25 -15.203 1 98.38 210 CYS B O 1
ATOM 4176 N N . PHE B 1 211 ? 2.9 -44.094 -17.281 1 98.38 211 PHE B N 1
ATOM 4177 C CA . PHE B 1 211 ? 2.846 -42.781 -17.969 1 98.38 211 PHE B CA 1
ATOM 4178 C C . PHE B 1 211 ? 1.552 -42.062 -17.641 1 98.38 211 PHE B C 1
ATOM 4180 O O . PHE B 1 211 ? 1.57 -40.875 -17.328 1 98.38 211 PHE B O 1
ATOM 4187 N N . VAL B 1 212 ? 0.462 -42.781 -17.703 1 98.19 212 VAL B N 1
ATOM 4188 C CA . VAL B 1 212 ? -0.85 -42.219 -17.438 1 98.19 212 VAL B CA 1
ATOM 4189 C C . VAL B 1 212 ? -0.92 -41.719 -16 1 98.19 212 VAL B C 1
ATOM 4191 O O . VAL B 1 212 ? -1.309 -40.562 -15.75 1 98.19 212 VAL B O 1
ATOM 4194 N N . GLU B 1 213 ? -0.501 -42.531 -15.055 1 98.25 213 GLU B N 1
ATOM 4195 C CA . GLU B 1 213 ? -0.622 -42.188 -13.648 1 98.25 213 GLU B CA 1
ATOM 4196 C C . GLU B 1 213 ? 0.322 -41.031 -13.281 1 98.25 213 GLU B C 1
ATOM 4198 O O . GLU B 1 213 ? -0.038 -40.156 -12.508 1 98.25 213 GLU B O 1
ATOM 4203 N N . ARG B 1 214 ? 1.562 -41.031 -13.828 1 98.31 214 ARG B N 1
ATOM 4204 C CA . ARG B 1 214 ? 2.482 -39.906 -13.555 1 98.31 214 ARG B CA 1
ATOM 4205 C C . ARG B 1 214 ? 1.949 -38.594 -14.109 1 98.31 214 ARG B C 1
ATOM 4207 O O . ARG B 1 214 ? 1.991 -37.562 -13.438 1 98.31 214 ARG B O 1
ATOM 4214 N N . THR B 1 215 ? 1.493 -38.656 -15.336 1 98.31 215 THR B N 1
ATOM 4215 C CA . THR B 1 215 ? 0.97 -37.438 -15.969 1 98.31 215 THR B CA 1
ATOM 4216 C C . THR B 1 215 ? -0.251 -36.938 -15.219 1 98.31 215 THR B C 1
ATOM 4218 O O . THR B 1 215 ? -0.398 -35.719 -15.031 1 98.31 215 THR B O 1
ATOM 4221 N N . LYS B 1 216 ? -1.139 -37.844 -14.797 1 97.94 216 LYS B N 1
ATOM 4222 C CA . LYS B 1 216 ? -2.303 -37.469 -14.008 1 97.94 216 LYS B CA 1
ATOM 4223 C C . LYS B 1 216 ? -1.88 -36.812 -12.68 1 97.94 216 LYS B C 1
ATOM 4225 O O . LYS B 1 216 ? -2.486 -35.844 -12.227 1 97.94 216 LYS B O 1
ATOM 4230 N N . LEU B 1 217 ? -0.863 -37.438 -12.07 1 98.38 217 LEU B N 1
ATOM 4231 C CA . LEU B 1 217 ? -0.314 -36.906 -10.828 1 98.38 217 LEU B CA 1
ATOM 4232 C C . LEU B 1 217 ? 0.152 -35.469 -11.008 1 98.38 217 LEU B C 1
ATOM 4234 O O . LEU B 1 217 ? -0.235 -34.594 -10.234 1 98.38 217 LEU B O 1
ATOM 4238 N N . VAL B 1 218 ? 0.955 -35.188 -12.047 1 97.88 218 VAL B N 1
ATOM 4239 C CA . VAL B 1 218 ? 1.476 -33.844 -12.328 1 97.88 218 VAL B CA 1
ATOM 4240 C C . VAL B 1 218 ? 0.324 -32.906 -12.664 1 97.88 218 VAL B C 1
ATOM 4242 O O . VAL B 1 218 ? 0.293 -31.766 -12.195 1 97.88 218 VAL B O 1
ATOM 4245 N N . HIS B 1 219 ? -0.607 -33.438 -13.406 1 97.38 219 HIS B N 1
ATOM 4246 C CA . HIS B 1 219 ? -1.743 -32.625 -13.859 1 97.38 219 HIS B CA 1
ATOM 4247 C C . HIS B 1 219 ? -2.57 -32.125 -12.68 1 97.38 219 HIS B C 1
ATOM 4249 O O . HIS B 1 219 ? -3.037 -31 -12.672 1 97.38 219 HIS B O 1
ATOM 4255 N N . GLU B 1 220 ? -2.758 -32.969 -11.742 1 97.19 220 GLU B N 1
ATOM 4256 C CA . GLU B 1 220 ? -3.537 -32.594 -10.562 1 97.19 220 GLU B CA 1
ATOM 4257 C C . GLU B 1 220 ? -2.734 -31.688 -9.641 1 97.19 220 GLU B C 1
ATOM 4259 O O . GLU B 1 220 ? -3.262 -30.703 -9.117 1 97.19 220 GLU B O 1
ATOM 4264 N N . TYR B 1 221 ? -1.485 -32 -9.484 1 97.12 221 TYR B N 1
ATOM 4265 C CA . TYR B 1 221 ? -0.646 -31.25 -8.555 1 97.12 221 TYR B CA 1
ATOM 4266 C C . TYR B 1 221 ? -0.416 -29.828 -9.047 1 97.12 221 TYR B C 1
ATOM 4268 O O . TYR B 1 221 ? -0.354 -28.891 -8.242 1 97.12 221 TYR B O 1
ATOM 4276 N N . ARG B 1 222 ? -0.245 -29.625 -10.305 1 95.19 222 ARG B N 1
ATOM 4277 C CA . ARG B 1 222 ? 0.095 -28.312 -10.852 1 95.19 222 ARG B CA 1
ATOM 4278 C C . ARG B 1 222 ? -1.06 -27.344 -10.672 1 95.19 222 ARG B C 1
ATOM 4280 O O . ARG B 1 222 ? -0.884 -26.125 -10.836 1 95.19 222 ARG B O 1
ATOM 4287 N N . LYS B 1 223 ? -2.271 -27.859 -10.359 1 94.25 223 LYS B N 1
ATOM 4288 C CA . LYS B 1 223 ? -3.424 -27 -10.102 1 94.25 223 LYS B CA 1
ATOM 4289 C C . LYS B 1 223 ? -3.191 -26.109 -8.883 1 94.25 223 LYS B C 1
ATOM 4291 O O . LYS B 1 223 ? -3.797 -25.047 -8.758 1 94.25 223 LYS B O 1
ATOM 4296 N N . PHE B 1 224 ? -2.332 -26.531 -8 1 93.56 224 PHE B N 1
ATOM 4297 C CA . PHE B 1 224 ? -2.035 -25.766 -6.797 1 93.56 224 PHE B CA 1
ATOM 4298 C C . PHE B 1 224 ? -1.296 -24.484 -7.148 1 93.56 224 PHE B C 1
ATOM 4300 O O . PHE B 1 224 ? -1.254 -23.547 -6.348 1 93.56 224 PHE B O 1
ATOM 4307 N N . LEU B 1 225 ? -0.656 -24.406 -8.391 1 89.12 225 LEU B N 1
ATOM 4308 C CA . LEU B 1 225 ? -0.001 -23.188 -8.867 1 89.12 225 LEU B CA 1
ATOM 4309 C C . LEU B 1 225 ? -0.984 -22.031 -8.914 1 89.12 225 LEU B C 1
ATOM 4311 O O . LEU B 1 225 ? -0.587 -20.859 -8.781 1 89.12 225 LEU B O 1
ATOM 4315 N N . PHE B 1 226 ? -2.295 -22.375 -9 1 89.81 226 PHE B N 1
ATOM 4316 C CA . PHE B 1 226 ? -3.305 -21.344 -9.188 1 89.81 226 PHE B CA 1
ATOM 4317 C C . PHE B 1 226 ? -3.875 -20.891 -7.844 1 89.81 226 PHE B C 1
ATOM 4319 O O . PHE B 1 226 ? -4.555 -19.859 -7.77 1 89.81 226 PHE B O 1
ATOM 4326 N N . ILE B 1 227 ? -3.537 -21.625 -6.781 1 92.25 227 ILE B N 1
ATOM 4327 C CA . ILE B 1 227 ? -4.203 -21.266 -5.535 1 92.25 227 ILE B CA 1
ATOM 4328 C C . ILE B 1 227 ? -3.168 -21.094 -4.426 1 92.25 227 ILE B C 1
ATOM 4330 O O . ILE B 1 227 ? -3.391 -20.359 -3.465 1 92.25 227 ILE B O 1
ATOM 4334 N N . ASP B 1 228 ? -2.072 -21.828 -4.516 1 93.25 228 ASP B N 1
ATOM 4335 C CA . ASP B 1 228 ? -1.015 -21.719 -3.514 1 93.25 228 ASP B CA 1
ATOM 4336 C C . ASP B 1 228 ? -0.012 -20.641 -3.883 1 93.25 228 ASP B C 1
ATOM 4338 O O . ASP B 1 228 ? 0.705 -20.75 -4.879 1 93.25 228 ASP B O 1
ATOM 4342 N N . PRO B 1 229 ? 0.123 -19.641 -3.064 1 92.75 229 PRO B N 1
ATOM 4343 C CA . PRO B 1 229 ? 1.043 -18.547 -3.363 1 92.75 229 PRO B CA 1
ATOM 4344 C C . PRO B 1 229 ? 2.508 -18.938 -3.174 1 92.75 229 PRO B C 1
ATOM 4346 O O . PRO B 1 229 ? 3.404 -18.188 -3.584 1 92.75 229 PRO B O 1
ATOM 4349 N N . GLY B 1 230 ? 2.77 -20.094 -2.6 1 91.81 230 GLY B N 1
ATOM 4350 C CA . GLY B 1 230 ? 4.145 -20.5 -2.357 1 91.81 230 GLY B CA 1
ATOM 4351 C C . GLY B 1 230 ? 4.84 -19.641 -1.312 1 91.81 230 GLY B C 1
ATOM 4352 O O . GLY B 1 230 ? 5.949 -19.156 -1.54 1 91.81 230 GLY B O 1
ATOM 4353 N N . LEU B 1 231 ? 4.238 -19.5 -0.155 1 93.94 231 LEU B N 1
ATOM 4354 C CA . LEU B 1 231 ? 4.773 -18.641 0.902 1 93.94 231 LEU B CA 1
ATOM 4355 C C . LEU B 1 231 ? 6.004 -19.281 1.54 1 93.94 231 LEU B C 1
ATOM 4357 O O . LEU B 1 231 ? 6.133 -20.516 1.562 1 93.94 231 LEU B O 1
ATOM 4361 N N . PRO B 1 232 ? 6.93 -18.469 2.033 1 93.38 232 PRO B N 1
ATOM 4362 C CA . PRO B 1 232 ? 8.039 -19.016 2.82 1 93.38 232 PRO B CA 1
ATOM 4363 C C . PRO B 1 232 ? 7.566 -19.797 4.043 1 93.38 232 PRO B C 1
ATOM 4365 O O . PRO B 1 232 ? 6.52 -19.484 4.617 1 93.38 232 PRO B O 1
ATOM 4368 N N . GLU B 1 233 ? 8.375 -20.703 4.406 1 90.62 233 GLU B N 1
ATOM 4369 C CA . GLU B 1 233 ? 8.039 -21.594 5.508 1 90.62 233 GLU B CA 1
ATOM 4370 C C . GLU B 1 233 ? 7.75 -20.812 6.785 1 90.62 233 GLU B C 1
ATOM 4372 O O . GLU B 1 233 ? 6.852 -21.156 7.551 1 90.62 233 GLU B O 1
ATOM 4377 N N . GLU B 1 234 ? 8.484 -19.719 7.008 1 93.81 234 GLU B N 1
ATOM 4378 C CA . GLU B 1 234 ? 8.383 -18.906 8.219 1 93.81 234 GLU B CA 1
ATOM 4379 C C . GLU B 1 234 ? 6.992 -18.281 8.352 1 93.81 234 GLU B C 1
ATOM 4381 O O . GLU B 1 234 ? 6.594 -17.891 9.445 1 93.81 234 GLU B O 1
ATOM 4386 N N . LEU B 1 235 ? 6.301 -18.219 7.258 1 95.62 235 LEU B N 1
ATOM 4387 C CA . LEU B 1 235 ? 5.02 -17.516 7.254 1 95.62 235 LEU B CA 1
ATOM 4388 C C . LEU B 1 235 ? 3.863 -18.5 7.148 1 95.62 235 LEU B C 1
ATOM 4390 O O . LEU B 1 235 ? 2.697 -18.094 7.145 1 95.62 235 LEU B O 1
ATOM 4394 N N . LEU B 1 236 ? 4.191 -19.766 7.051 1 93.69 236 LEU B N 1
ATOM 4395 C CA . LEU B 1 236 ? 3.174 -20.812 6.938 1 93.69 236 LEU B CA 1
ATOM 4396 C C . LEU B 1 236 ? 2.682 -21.234 8.32 1 93.69 236 LEU B C 1
ATOM 4398 O O . LEU B 1 236 ? 3.4 -21.094 9.312 1 93.69 236 LEU B O 1
ATOM 4402 N N . PRO B 1 237 ? 1.429 -21.719 8.32 1 92 237 PRO B N 1
ATOM 4403 C CA . PRO B 1 237 ? 0.959 -22.281 9.594 1 92 237 PRO B CA 1
ATOM 4404 C C . PRO B 1 237 ? 1.754 -23.5 10.023 1 92 237 PRO B C 1
ATOM 4406 O O . PRO B 1 237 ? 2.455 -24.109 9.211 1 92 237 PRO B O 1
ATOM 4409 N N . ASN B 1 238 ? 1.632 -23.75 11.281 1 89.31 238 ASN B N 1
ATOM 4410 C CA . ASN B 1 238 ? 2.369 -24.891 11.828 1 89.31 238 ASN B CA 1
ATOM 4411 C C . ASN B 1 238 ? 2.014 -26.188 11.117 1 89.31 238 ASN B C 1
ATOM 4413 O O . ASN B 1 238 ? 2.891 -27 10.836 1 89.31 238 ASN B O 1
ATOM 4417 N N . GLU B 1 239 ? 0.771 -26.406 10.906 1 91.31 239 GLU B N 1
ATOM 4418 C CA . GLU B 1 239 ? 0.347 -27.594 10.172 1 91.31 239 GLU B CA 1
ATOM 4419 C C . GLU B 1 239 ? 0.03 -27.266 8.719 1 91.31 239 GLU B C 1
ATOM 4421 O O . GLU B 1 239 ? -1.134 -27.094 8.359 1 91.31 239 GLU B O 1
ATOM 4426 N N . TRP B 1 240 ? 1.059 -27.234 7.949 1 93 240 TRP B N 1
ATOM 4427 C CA . TRP B 1 240 ? 0.897 -26.953 6.523 1 93 240 TRP B CA 1
ATOM 4428 C C . TRP B 1 240 ? 0.93 -28.234 5.711 1 93 240 TRP B C 1
ATOM 4430 O O . TRP B 1 240 ? 1.971 -28.891 5.613 1 93 240 TRP B O 1
ATOM 4440 N N . MET B 1 241 ? -0.143 -28.594 5.078 1 95.69 241 MET B N 1
ATOM 4441 C CA . MET B 1 241 ? -0.298 -29.844 4.352 1 95.69 241 MET B CA 1
ATOM 4442 C C . MET B 1 241 ? 0.434 -29.797 3.016 1 95.69 241 MET B C 1
ATOM 4444 O O . MET B 1 241 ? 0.689 -30.844 2.404 1 95.69 241 MET B O 1
ATOM 4448 N N . GLY B 1 242 ? 0.765 -28.594 2.58 1 93.94 242 GLY B N 1
ATOM 4449 C CA . GLY B 1 242 ? 1.495 -28.438 1.332 1 93.94 242 GLY B CA 1
ATOM 4450 C C . GLY B 1 242 ? 2.824 -29.172 1.328 1 93.94 242 GLY B C 1
ATOM 4451 O O . GLY B 1 242 ? 3.217 -29.75 0.313 1 93.94 242 GLY B O 1
ATOM 4452 N N . SER B 1 243 ? 3.477 -29.188 2.432 1 91.94 243 SER B N 1
ATOM 4453 C CA . SER B 1 243 ? 4.762 -29.875 2.539 1 91.94 243 SER B CA 1
ATOM 4454 C C . SER B 1 243 ? 4.598 -31.375 2.418 1 91.94 243 SER B C 1
ATOM 4456 O O . SER B 1 243 ? 5.402 -32.062 1.768 1 91.94 243 SER B O 1
ATOM 4458 N N . HIS B 1 244 ? 3.6 -31.875 3.031 1 94.31 244 HIS B N 1
ATOM 4459 C CA . HIS B 1 244 ? 3.311 -33.312 2.955 1 94.31 244 HIS B CA 1
ATOM 4460 C C . HIS B 1 244 ? 2.895 -33.719 1.545 1 94.31 244 HIS B C 1
ATOM 4462 O O . HIS B 1 244 ? 3.287 -34.781 1.058 1 94.31 244 HIS B O 1
ATOM 4468 N N . ALA B 1 245 ? 2.113 -32.844 0.991 1 96.25 245 ALA B N 1
ATOM 4469 C CA . ALA B 1 245 ? 1.693 -33.094 -0.385 1 96.25 245 ALA B CA 1
ATOM 4470 C C . ALA B 1 245 ? 2.893 -33.125 -1.328 1 96.25 245 ALA B C 1
ATOM 4472 O O . ALA B 1 245 ? 2.969 -33.969 -2.223 1 96.25 245 ALA B O 1
ATOM 4473 N N . ALA B 1 246 ? 3.789 -32.219 -1.122 1 94.38 246 ALA B N 1
ATOM 4474 C CA . ALA B 1 246 ? 4.992 -32.125 -1.946 1 94.38 246 ALA B CA 1
ATOM 4475 C C . ALA B 1 246 ? 5.824 -33.406 -1.812 1 94.38 246 ALA B C 1
ATOM 4477 O O . ALA B 1 246 ? 6.332 -33.938 -2.807 1 94.38 246 ALA B O 1
ATOM 4478 N N . ALA B 1 247 ? 5.984 -33.844 -0.604 1 94.56 247 ALA B N 1
ATOM 4479 C CA . ALA B 1 247 ? 6.742 -35.094 -0.363 1 94.56 247 ALA B CA 1
ATOM 4480 C C . ALA B 1 247 ? 6.094 -36.281 -1.059 1 94.56 247 ALA B C 1
ATOM 4482 O O . ALA B 1 247 ? 6.777 -37.062 -1.72 1 94.56 247 ALA B O 1
ATOM 4483 N N . LEU B 1 248 ? 4.812 -36.375 -0.892 1 97.12 248 LEU B N 1
ATOM 4484 C CA . LEU B 1 248 ? 4.066 -37.469 -1.536 1 97.12 248 LEU B CA 1
ATOM 4485 C C . LEU B 1 248 ? 4.199 -37.375 -3.053 1 97.12 248 LEU B C 1
ATOM 4487 O O . LEU B 1 248 ? 4.449 -38.375 -3.715 1 97.12 248 LEU B O 1
ATOM 4491 N N . PHE B 1 249 ? 4.004 -36.188 -3.553 1 97.62 249 PHE B N 1
ATOM 4492 C CA . PHE B 1 249 ? 4.129 -35.969 -4.988 1 97.62 249 PHE B CA 1
ATOM 4493 C C . PHE B 1 249 ? 5.484 -36.438 -5.492 1 97.62 249 PHE B C 1
ATOM 4495 O O . PHE B 1 249 ? 5.562 -37.188 -6.465 1 97.62 249 PHE B O 1
ATOM 4502 N N . ASN B 1 250 ? 6.488 -36 -4.809 1 96.12 250 ASN B N 1
ATOM 4503 C CA . ASN B 1 250 ? 7.844 -36.344 -5.223 1 96.12 250 ASN B CA 1
ATOM 4504 C C . ASN B 1 250 ? 8.078 -37.844 -5.184 1 96.12 250 ASN B C 1
ATOM 4506 O O . ASN B 1 250 ? 8.648 -38.406 -6.117 1 96.12 250 ASN B O 1
ATOM 4510 N N . ASP B 1 251 ? 7.684 -38.531 -4.145 1 97 251 ASP B N 1
ATOM 4511 C CA . ASP B 1 251 ? 7.859 -39.969 -4.004 1 97 251 ASP B CA 1
ATOM 4512 C C . ASP B 1 251 ? 7.121 -40.719 -5.109 1 97 251 ASP B C 1
ATOM 4514 O O . ASP B 1 251 ? 7.691 -41.594 -5.75 1 97 251 ASP B O 1
ATOM 4518 N N . TYR B 1 252 ? 5.875 -40.344 -5.297 1 98.19 252 TYR B N 1
ATOM 4519 C CA . TYR B 1 252 ? 5.051 -41.031 -6.293 1 98.19 252 TYR B CA 1
ATOM 4520 C C . TYR B 1 252 ? 5.562 -40.75 -7.703 1 98.19 252 TYR B C 1
ATOM 4522 O O . TYR B 1 252 ? 5.637 -41.688 -8.531 1 98.19 252 TYR B O 1
ATOM 4530 N N . TYR B 1 253 ? 5.914 -39.531 -7.914 1 97.69 253 TYR B N 1
ATOM 4531 C CA . TYR B 1 253 ? 6.48 -39.125 -9.195 1 97.69 253 TYR B CA 1
ATOM 4532 C C . TYR B 1 253 ? 7.715 -39.938 -9.531 1 97.69 253 TYR B C 1
ATOM 4534 O O . TYR B 1 253 ? 7.844 -40.469 -10.641 1 97.69 253 TYR B O 1
ATOM 4542 N N . GLN B 1 254 ? 8.562 -40.125 -8.578 1 96.75 254 GLN B N 1
ATOM 4543 C CA . GLN B 1 254 ? 9.805 -40.875 -8.773 1 96.75 254 GLN B CA 1
ATOM 4544 C C . GLN B 1 254 ? 9.539 -42.344 -8.992 1 96.75 254 GLN B C 1
ATOM 4546 O O . GLN B 1 254 ? 10.203 -43 -9.812 1 96.75 254 GLN B O 1
ATOM 4551 N N . GLN B 1 255 ? 8.602 -42.844 -8.25 1 97.06 255 GLN B N 1
ATOM 4552 C CA . GLN B 1 255 ? 8.258 -44.25 -8.383 1 97.06 255 GLN B CA 1
ATOM 4553 C C . GLN B 1 255 ? 7.801 -44.594 -9.797 1 97.06 255 GLN B C 1
ATOM 4555 O O . GLN B 1 255 ? 8.062 -45.688 -10.297 1 97.06 255 GLN B O 1
ATOM 4560 N N . LEU B 1 256 ? 7.176 -43.625 -10.422 1 98.19 256 LEU B N 1
ATOM 4561 C CA . LEU B 1 256 ? 6.586 -43.844 -11.742 1 98.19 256 LEU B CA 1
ATOM 4562 C C . LEU B 1 256 ? 7.551 -43.438 -12.844 1 98.19 256 LEU B C 1
ATOM 4564 O O . LEU B 1 256 ? 7.312 -43.719 -14.023 1 98.19 256 LEU B O 1
ATOM 4568 N N . ALA B 1 257 ? 8.664 -42.875 -12.578 1 96.88 257 ALA B N 1
ATOM 4569 C CA . ALA B 1 257 ? 9.484 -42.094 -13.5 1 96.88 257 ALA B CA 1
ATOM 4570 C C . ALA B 1 257 ? 10.055 -42.969 -14.609 1 96.88 257 ALA B C 1
ATOM 4572 O O . ALA B 1 257 ? 9.875 -42.688 -15.797 1 96.88 257 ALA B O 1
ATOM 4573 N N . ALA B 1 258 ? 10.688 -44.031 -14.234 1 96.5 258 ALA B N 1
ATOM 4574 C CA . ALA B 1 258 ? 11.422 -44.844 -15.203 1 96.5 258 ALA B CA 1
ATOM 4575 C C . ALA B 1 258 ? 10.484 -45.5 -16.219 1 96.5 258 ALA B C 1
ATOM 4577 O O . ALA B 1 258 ? 10.641 -45.312 -17.422 1 96.5 258 ALA B O 1
ATOM 4578 N N . PRO B 1 259 ? 9.469 -46.25 -15.734 1 97.75 259 PRO B N 1
ATOM 4579 C CA . PRO B 1 259 ? 8.57 -46.844 -16.719 1 97.75 259 PRO B CA 1
ATOM 4580 C C . PRO B 1 259 ? 7.793 -45.812 -17.531 1 97.75 259 PRO B C 1
ATOM 4582 O O . PRO B 1 259 ? 7.562 -46 -18.734 1 97.75 259 PRO B O 1
ATOM 4585 N N . ALA B 1 260 ? 7.375 -44.75 -16.938 1 98 260 ALA B N 1
ATOM 4586 C CA . ALA B 1 260 ? 6.652 -43.719 -17.656 1 98 260 ALA B CA 1
ATOM 4587 C C . ALA B 1 260 ? 7.516 -43.094 -18.75 1 98 260 ALA B C 1
ATOM 4589 O O . ALA B 1 260 ? 7.047 -42.875 -19.859 1 98 260 ALA B O 1
ATOM 4590 N N . SER B 1 261 ? 8.766 -42.844 -18.469 1 97.62 261 SER B N 1
ATOM 4591 C CA . SER B 1 261 ? 9.688 -42.25 -19.453 1 97.62 261 SER B CA 1
ATOM 4592 C C . SER B 1 261 ? 9.945 -43.219 -20.594 1 97.62 261 SER B C 1
ATOM 4594 O O . SER B 1 261 ? 10.055 -42.812 -21.75 1 97.62 261 SER B O 1
ATOM 4596 N N . ARG B 1 262 ? 10.016 -44.469 -20.266 1 97.25 262 ARG B N 1
ATOM 4597 C CA . ARG B 1 262 ? 10.219 -45.5 -21.297 1 97.25 262 ARG B CA 1
ATOM 4598 C C . ARG B 1 262 ? 9.07 -45.469 -22.297 1 97.25 262 ARG B C 1
ATOM 4600 O O . ARG B 1 262 ? 9.289 -45.562 -23.516 1 97.25 262 ARG B O 1
ATOM 4607 N N . PHE B 1 263 ? 7.914 -45.438 -21.766 1 97.81 263 PHE B N 1
ATOM 4608 C CA . PHE B 1 263 ? 6.75 -45.375 -22.641 1 97.81 263 PHE B CA 1
ATOM 4609 C C . PHE B 1 263 ? 6.773 -44.125 -23.516 1 97.81 263 PHE B C 1
ATOM 4611 O O . PHE B 1 263 ? 6.582 -44.219 -24.734 1 97.81 263 PHE B O 1
ATOM 4618 N N . PHE B 1 264 ? 6.973 -43 -22.891 1 98.06 264 PHE B N 1
ATOM 4619 C CA . PHE B 1 264 ? 7 -41.719 -23.609 1 98.06 264 PHE B CA 1
ATOM 4620 C C . PHE B 1 264 ? 8.039 -41.75 -24.719 1 98.06 264 PHE B C 1
ATOM 4622 O O . PHE B 1 264 ? 7.758 -41.375 -25.859 1 98.06 264 PHE B O 1
ATOM 4629 N N . GLU B 1 265 ? 9.25 -42.188 -24.391 1 96.75 265 GLU B N 1
ATOM 4630 C CA . GLU B 1 265 ? 10.352 -42.219 -25.344 1 96.75 265 GLU B CA 1
ATOM 4631 C C . GLU B 1 265 ? 10.039 -43.156 -26.516 1 96.75 265 GLU B C 1
ATOM 4633 O O . GLU B 1 265 ? 10.375 -42.844 -27.672 1 96.75 265 GLU B O 1
ATOM 4638 N N . ALA B 1 266 ? 9.414 -44.281 -26.219 1 96.19 266 ALA B N 1
ATOM 4639 C CA . ALA B 1 266 ? 9.039 -45.219 -27.266 1 96.19 266 ALA B CA 1
ATOM 4640 C C . ALA B 1 266 ? 8.078 -44.562 -28.266 1 96.19 266 ALA B C 1
ATOM 4642 O O . ALA B 1 266 ? 8.219 -44.719 -29.469 1 96.19 266 ALA B O 1
ATOM 4643 N N . VAL B 1 267 ? 7.145 -43.781 -27.719 1 95.62 267 VAL B N 1
ATOM 4644 C CA . VAL B 1 267 ? 6.148 -43.156 -28.578 1 95.62 267 VAL B CA 1
ATOM 4645 C C . VAL B 1 267 ? 6.777 -41.969 -29.297 1 95.62 267 VAL B C 1
ATOM 4647 O O . VAL B 1 267 ? 6.512 -41.719 -30.469 1 95.62 267 VAL B O 1
ATOM 4650 N N . PHE B 1 268 ? 7.578 -41.219 -28.578 1 93.62 268 PHE B N 1
ATOM 4651 C CA . PHE B 1 268 ? 8.234 -40.031 -29.094 1 93.62 268 PHE B CA 1
ATOM 4652 C C . PHE B 1 268 ? 9.172 -40.375 -30.25 1 93.62 268 PHE B C 1
ATOM 4654 O O . PHE B 1 268 ? 9.219 -39.688 -31.25 1 93.62 268 PHE B O 1
ATOM 4661 N N . GLN B 1 269 ? 9.969 -41.469 -30.141 1 85.88 269 GLN B N 1
ATOM 4662 C CA . GLN B 1 269 ? 10.945 -41.906 -31.141 1 85.88 269 GLN B CA 1
ATOM 4663 C C . GLN B 1 269 ? 10.25 -42.5 -32.375 1 85.88 269 GLN B C 1
ATOM 4665 O O . GLN B 1 269 ? 10.766 -42.406 -33.469 1 85.88 269 GLN B O 1
ATOM 4670 N N . GLU B 1 270 ? 9.18 -43.188 -32.094 1 80.69 270 GLU B N 1
ATOM 4671 C CA . GLU B 1 270 ? 8.438 -43.719 -33.219 1 80.69 270 GLU B CA 1
ATOM 4672 C C . GLU B 1 270 ? 8.07 -42.594 -34.219 1 80.69 270 GLU B C 1
ATOM 4674 O O . GLU B 1 270 ? 8.117 -42.812 -35.438 1 80.69 270 GLU B O 1
ATOM 4679 N N . GLY B 1 271 ? 7.777 -41.469 -33.719 1 67.69 271 GLY B N 1
ATOM 4680 C CA . GLY B 1 271 ? 7.488 -40.344 -34.562 1 67.69 271 GLY B CA 1
ATOM 4681 C C . GLY B 1 271 ? 8.719 -39.781 -35.281 1 67.69 271 GLY B C 1
ATOM 4682 O O . GLY B 1 271 ? 8.648 -39.406 -36.438 1 67.69 271 GLY B O 1
ATOM 4683 N N . ALA B 1 272 ? 9.906 -39.844 -34.656 1 65.75 272 ALA B N 1
ATOM 4684 C CA . ALA B 1 272 ? 11.164 -39.375 -35.219 1 65.75 272 ALA B CA 1
ATOM 4685 C C . ALA B 1 272 ? 11.664 -40.344 -36.312 1 65.75 272 ALA B C 1
ATOM 4687 O O . ALA B 1 272 ? 12.234 -39.906 -37.312 1 65.75 272 ALA B O 1
ATOM 4688 N N . GLU B 1 273 ? 11.555 -41.625 -36.031 1 62.31 273 GLU B N 1
ATOM 4689 C CA . GLU B 1 273 ? 12.023 -42.625 -37 1 62.31 273 GLU B CA 1
ATOM 4690 C C . GLU B 1 273 ? 11.195 -42.594 -38.281 1 62.31 273 GLU B C 1
ATOM 4692 O O . GLU B 1 273 ? 11.727 -42.812 -39.375 1 62.31 273 GLU B O 1
ATOM 4697 N N . LEU B 1 274 ? 9.992 -42.375 -38.031 1 56.34 274 LEU B N 1
ATOM 4698 C CA . LEU B 1 274 ? 9.164 -42.25 -39.219 1 56.34 274 LEU B CA 1
ATOM 4699 C C . LEU B 1 274 ? 9.594 -41.062 -40.062 1 56.34 274 LEU B C 1
ATOM 4701 O O . LEU B 1 274 ? 9.492 -41.094 -41.281 1 56.34 274 LEU B O 1
ATOM 4705 N N . ASP B 1 275 ? 10.164 -40.062 -39.469 1 57.34 275 ASP B N 1
ATOM 4706 C CA . ASP B 1 275 ? 10.672 -38.906 -40.156 1 57.34 275 ASP B CA 1
ATOM 4707 C C . ASP B 1 275 ? 11.938 -39.219 -40.938 1 57.34 275 ASP B C 1
ATOM 4709 O O . ASP B 1 275 ? 12.102 -38.781 -42.062 1 57.34 275 ASP B O 1
ATOM 4713 N N . LYS B 1 276 ? 12.852 -40 -40.281 1 56.28 276 LYS B N 1
ATOM 4714 C CA . LYS B 1 276 ? 14.109 -40.344 -40.938 1 56.28 276 LYS B CA 1
ATOM 4715 C C . LYS B 1 276 ? 13.859 -41.25 -42.156 1 56.28 276 LYS B C 1
ATOM 4717 O O . LYS B 1 276 ? 14.516 -41.094 -43.188 1 56.28 276 LYS B O 1
ATOM 4722 N N . LYS B 1 277 ? 12.977 -42.156 -42.062 1 55.62 277 LYS B N 1
ATOM 4723 C CA . LYS B 1 277 ? 12.688 -43.062 -43.156 1 55.62 277 LYS B CA 1
ATOM 4724 C C . LYS B 1 277 ? 12.062 -42.281 -44.344 1 55.62 277 LYS B C 1
ATOM 4726 O O . LYS B 1 277 ? 12.359 -42.594 -45.5 1 55.62 277 LYS B O 1
ATOM 4731 N N . GLU B 1 278 ? 11.258 -41.344 -43.938 1 51.38 278 GLU B N 1
ATOM 4732 C CA . GLU B 1 278 ? 10.641 -40.531 -45 1 51.38 278 GLU B CA 1
ATOM 4733 C C . GLU B 1 278 ? 11.656 -39.594 -45.656 1 51.38 278 GLU B C 1
ATOM 4735 O O . GLU B 1 278 ? 11.617 -39.375 -46.844 1 51.38 278 GLU B O 1
ATOM 4740 N N . GLU B 1 279 ? 12.555 -39.062 -44.812 1 52.22 279 GLU B N 1
ATOM 4741 C CA . GLU B 1 279 ? 13.625 -38.219 -45.375 1 52.22 279 GLU B CA 1
ATOM 4742 C C . GLU B 1 279 ? 14.555 -39.062 -46.281 1 52.22 279 GLU B C 1
ATOM 4744 O O . GLU B 1 279 ? 15.023 -38.594 -47.312 1 52.22 279 GLU B O 1
ATOM 4749 N N . GLU B 1 280 ? 14.938 -40.25 -45.781 1 53.44 280 GLU B N 1
ATOM 4750 C CA . GLU B 1 280 ? 15.773 -41.125 -46.594 1 53.44 280 GLU B CA 1
ATOM 4751 C C . GLU B 1 280 ? 15.078 -41.562 -47.875 1 53.44 280 GLU B C 1
ATOM 4753 O O . GLU B 1 280 ? 15.719 -41.719 -48.906 1 53.44 280 GLU B O 1
ATOM 4758 N N . GLU B 1 281 ? 13.883 -41.75 -47.781 1 50.59 281 GLU B N 1
ATOM 4759 C CA . GLU B 1 281 ? 13.125 -42.125 -48.969 1 50.59 281 GLU B CA 1
ATOM 4760 C C . GLU B 1 281 ? 13.008 -40.969 -49.938 1 50.59 281 GLU B C 1
ATOM 4762 O O . GLU B 1 281 ? 13 -41.156 -51.156 1 50.59 281 GLU B O 1
ATOM 4767 N N . ILE B 1 282 ? 12.992 -39.781 -49.406 1 56.69 282 ILE B N 1
ATOM 4768 C CA . ILE B 1 282 ? 12.945 -38.594 -50.281 1 56.69 282 ILE B CA 1
ATOM 4769 C C . ILE B 1 282 ? 14.328 -38.344 -50.875 1 56.69 282 ILE B C 1
ATOM 4771 O O . ILE B 1 282 ? 14.453 -37.844 -52 1 56.69 282 ILE B O 1
ATOM 4775 N N . SER B 1 283 ? 15.328 -38.625 -50.062 1 50.41 283 SER B N 1
ATOM 4776 C CA . SER B 1 283 ? 16.672 -38.406 -50.562 1 50.41 283 SER B CA 1
ATOM 4777 C C . SER B 1 283 ? 17.047 -39.438 -51.625 1 50.41 283 SER B C 1
ATOM 4779 O O . SER B 1 283 ? 18.031 -39.281 -52.344 1 50.41 283 SER B O 1
ATOM 4781 N N . VAL B 1 284 ? 16.5 -40.531 -51.656 1 58.81 284 VAL B N 1
ATOM 4782 C CA . VAL B 1 284 ? 16.797 -41.594 -52.625 1 58.81 284 VAL B CA 1
ATOM 4783 C C . VAL B 1 284 ? 15.945 -41.375 -53.875 1 58.81 284 VAL B C 1
ATOM 4785 O O . VAL B 1 284 ? 16.234 -41.938 -54.938 1 58.81 284 VAL B O 1
ATOM 4788 N N . GLU B 1 285 ? 14.984 -40.562 -53.75 1 42.34 285 GLU B N 1
ATOM 4789 C CA . GLU B 1 285 ? 14.297 -40.25 -55 1 42.34 285 GLU B CA 1
ATOM 4790 C C . GLU B 1 285 ? 14.859 -39 -55.656 1 42.34 285 GLU B C 1
ATOM 4792 O O . GLU B 1 285 ? 15.148 -38 -54.969 1 42.34 285 GLU B O 1
#

Organism: Geobacillus kaustophilus (strain HTA426) (NCBI:txid235909)

Secondary structure (DSSP, 8-state):
--HHHHHHHHHHHTGGGTTTEEEHHHHHHHHHTTT--HHHHHHHHHHHHHTTSEEEEEETTEEEEEE-HHHHHHHHHHHHHHS--SPPPP-S-EEEEEE---GGGHHHHHHHHHHHHHHT-EEEETTEEEESS--HHHHHHHHHHHT-GGGEEEEEEEEEESS-HHHHHHHHS-HHHHHHHHHHHHHHHHHHHHHHHHHHHTT-S-HHHHHHHHHHHHHHHGGGGGT-----GGGS-SS-HHHHHHHHHHHHHHHHHHHHHHHHHHHHHHHHHHHHHHHHHHHH-/--HHHHHHHHHHHTGGGGTTEEEHHHHHHHHHTTT--HHHHHHHHHHHHHTTSEEEEEETTEEEEEE-HHHHHHHHHHHHHHS--SPPPP-S-EEEEEE---GGGHHHHHHHHHHHHHHT-EEEETTEEEESS--HHHHHHHHHHHT-GGGEEEEEEEEEESS-HHHHHHHHS-HHHHHHHHHHHHHHHHHHHHHHHHHHHTT-S-HHHHHHHHHHHHHHHGGGGGT-----GGGS-SS-HHHHHHHHHHHHHHHHHHHHHHHHHHHHHHHHHHHHHHHHHHHH-